Protein 3RZA (pdb70)

Nearest PDB structures (foldseek):
  3rza-assembly1_B  TM=1.002E+00  e=1.852E-77  Staphylococcus aureus subsp. aureus Mu50
  3gb0-assembly1_A-2  TM=9.595E-01  e=4.064E-53  Bacillus cereus ATCC 10987
  6xj5-assembly2_D  TM=7.682E-01  e=1.850E-25  Pseudomonas sp. RS-16
  3isz-assembly1_A  TM=6.343E-01  e=2.233E-22  Haemophilus influenzae Rd KW20
  7m6u-assembly1_C-3  TM=6.964E-01  e=2.863E-19  Pseudomonas sp. RS-16

Secondary structure (DSSP, 8-state):
---HHHHHHHHHHHHTS--BTT-TTTHHHHHHHHHHHTT--EEE-SGGGSTT-SS--EEE---------EEEEE--BPSS-SS---EE-TTS-EE--SSS---HHHHHHHH--HHHHHHHHHT-----EEEEE-S-GGGTSHHHHH--GGG---SEEEEEEESS-TT-EEEEE-B--EEEEEE-B--BTTSGGGSB-HHHHHHHHHH---EEEETTEEEEEEEEEE-S-TTB---EEEEEEEEEESSHHHHHHHHH--HHHHHHHHHTT-EEEEEE------EE--TTSHHHHHHHHHHHHTT----EEE-SS--HHHHHGGGT--EEEEE----STTSTT---HHHHHHHHHHHHHHHHHHHH-/---HHHHHHHHHHHHTS--BTT--TTHHHHHHHHHHHTT--EEE-SGGGSTT-SS--EEE-------PPEEEEE--BPSS-SS---EE-TTS-EE--SSS---HHHHHHHH--HHHHHHHHHT-----EEEEE-S-GGGTSHHHHT--GGG---SEEEEEEESS-TT-EEEEE-B--EEEEEE-B--BTTSGGGSB-HHHHHHHHHH---EEEETTEEEEEEEEEE-S-TTB---EEEEEEEEEESSHHHHHHHHH--HHHHHHHHHTT-EEEEEE--S---EE--TTSHHHHHHHHHHHHTTS---EEE-SS--HHHHHGGGT--EEEEE----STTSTT---HHHHHHHHHHHHHHHHHHHT-

CATH classification: 3.40.630.10 (+1 more: 3.30.70.360)

Structure (mmCIF, N/CA/C/O backbone):
data_3RZA
#
_entry.id   3RZA
#
_cell.length_a   46.996
_cell.length_b   57.805
_cell.length_c   79.857
_cell.angle_alpha   89.670
_cell.angle_beta   73.380
_cell.angle_gamma   72.360
#
_symmetry.space_group_name_H-M   'P 1'
#
loop_
_entity.id
_entity.type
_entity.pdbx_description
1 polymer tripeptidase
2 non-polymer 'ZINC ION'
3 non-polymer 'CALCIUM ION'
4 non-polymer 'CITRIC ACID'
5 non-polymer 'ISOPROPYL ALCOHOL'
6 non-polymer DI(HYDROXYETHYL)ETHER
7 non-polymer 'TETRAETHYLENE GLYCOL'
8 non-polymer 'TRIETHYLENE GLYCOL'
9 water water
#
loop_
_atom_site.group_PDB
_atom_site.id
_atom_site.type_symbol
_atom_site.label_atom_id
_atom_site.label_alt_id
_atom_site.label_comp_id
_atom_site.label_asym_id
_atom_site.label_entity_id
_atom_site.label_seq_id
_atom_site.pdbx_PDB_ins_code
_atom_site.Cartn_x
_atom_site.Cartn_y
_atom_site.Cartn_z
_atom_site.occupancy
_atom_site.B_iso_or_equiv
_atom_site.auth_seq_id
_atom_site.auth_comp_id
_atom_site.auth_asym_id
_atom_site.auth_atom_id
_atom_site.pdbx_PDB_model_num
ATOM 1 N N . GLY A 1 19 ? 88.594 20.847 75.283 1.00 49.53 0 GLY A N 1
ATOM 2 C CA . GLY A 1 19 ? 88.998 20.554 76.687 1.00 49.83 0 GLY A CA 1
ATOM 3 C C . GLY A 1 19 ? 88.214 19.394 77.254 1.00 51.30 0 GLY A C 1
ATOM 4 O O . GLY A 1 19 ? 88.725 18.270 77.288 1.00 52.18 0 GLY A O 1
ATOM 13 N N . ILE A 1 21 ? 83.895 19.297 77.194 1.00 37.15 2 ILE A N 1
ATOM 14 C CA . ILE A 1 21 ? 82.844 19.003 76.170 1.00 32.76 2 ILE A CA 1
ATOM 15 C C . ILE A 1 21 ? 83.496 18.786 74.790 1.00 29.39 2 ILE A C 1
ATOM 16 O O . ILE A 1 21 ? 84.494 19.412 74.449 1.00 29.50 2 ILE A O 1
ATOM 21 N N . ASN A 1 22 ? 82.942 17.857 74.037 1.00 26.68 3 ASN A N 1
ATOM 22 C CA . ASN A 1 22 ? 83.438 17.498 72.724 1.00 25.09 3 ASN A CA 1
ATOM 23 C C . ASN A 1 22 ? 82.656 18.368 71.747 1.00 23.08 3 ASN A C 1
ATOM 24 O O . ASN A 1 22 ? 81.461 18.129 71.496 1.00 22.13 3 ASN A O 1
ATOM 29 N N . GLU A 1 23 ? 83.322 19.389 71.226 1.00 21.78 4 GLU A N 1
ATOM 30 C CA . GLU A 1 23 ? 82.670 20.468 70.456 1.00 23.83 4 GLU A CA 1
ATOM 31 C C . GLU A 1 23 ? 82.110 20.000 69.119 1.00 23.54 4 GLU A C 1
ATOM 32 O O . GLU A 1 23 ? 81.039 20.446 68.699 1.00 24.57 4 GLU A O 1
ATOM 38 N N . GLN A 1 24 ? 82.872 19.161 68.426 1.00 22.55 5 GLN A N 1
ATOM 39 C CA . GLN A 1 24 ? 82.412 18.561 67.184 1.00 25.32 5 GLN A CA 1
ATOM 40 C C . GLN A 1 24 ? 81.233 17.633 67.431 1.00 22.33 5 GLN A C 1
ATOM 41 O O . GLN A 1 24 ? 80.284 17.637 66.659 1.00 18.02 5 GLN A O 1
ATOM 47 N N . ARG A 1 25 ? 81.317 16.803 68.469 1.00 22.04 6 ARG A N 1
ATOM 48 C CA . ARG A 1 25 ? 80.204 15.900 68.789 1.00 22.19 6 ARG A CA 1
ATOM 49 C C . ARG A 1 25 ? 78.921 16.681 69.117 1.00 21.93 6 ARG A C 1
ATOM 50 O O . ARG A 1 25 ? 77.837 16.293 68.664 1.00 24.42 6 ARG A O 1
ATOM 58 N N . LEU A 1 26 ? 79.058 17.763 69.895 1.00 19.72 7 LEU A N 1
ATOM 59 C CA . LEU A 1 26 ? 77.938 18.671 70.228 1.00 17.59 7 LEU A CA 1
ATOM 60 C C . LEU A 1 26 ? 77.296 19.233 68.969 1.00 17.10 7 LEU A C 1
ATOM 61 O O . LEU A 1 26 ? 76.069 19.231 68.847 1.00 14.44 7 LEU A O 1
ATOM 66 N N . LEU A 1 27 ? 78.141 19.747 68.065 1.00 17.11 8 LEU A N 1
ATOM 67 C CA . LEU A 1 27 ? 77.688 20.298 66.778 1.00 18.28 8 LEU A CA 1
ATOM 68 C C . LEU A 1 27 ? 76.945 19.244 65.942 1.00 17.68 8 LEU A C 1
ATOM 69 O O . LEU A 1 27 ? 75.877 19.519 65.437 1.00 20.25 8 LEU A O 1
ATOM 74 N N . ASN A 1 28 ? 77.504 18.045 65.830 1.00 17.87 9 ASN A N 1
ATOM 75 C CA . ASN A 1 28 ? 76.847 16.948 65.103 1.00 19.88 9 ASN A CA 1
ATOM 76 C C . ASN A 1 28 ? 75.496 16.558 65.709 1.00 18.00 9 ASN A C 1
ATOM 77 O O . ASN A 1 28 ? 74.542 16.356 64.971 1.00 18.66 9 ASN A O 1
ATOM 82 N N . THR A 1 29 ? 75.413 16.524 67.042 1.00 18.10 10 THR A N 1
ATOM 83 C CA . THR A 1 29 ? 74.145 16.260 67.751 1.00 17.50 10 THR A CA 1
ATOM 84 C C . THR A 1 29 ? 73.101 17.326 67.474 1.00 16.31 10 THR A C 1
ATOM 85 O O . THR A 1 29 ? 71.954 17.005 67.184 1.00 17.99 10 THR A O 1
ATOM 89 N N . PHE A 1 30 ? 73.519 18.587 67.492 1.00 17.25 11 PHE A N 1
ATOM 90 C CA . PHE A 1 30 ? 72.623 19.699 67.154 1.00 18.12 11 PHE A CA 1
ATOM 91 C C . PHE A 1 30 ? 72.099 19.567 65.722 1.00 17.49 11 PHE A C 1
ATOM 92 O O . PHE A 1 30 ? 70.908 19.721 65.490 1.00 18.65 11 PHE A O 1
ATOM 100 N N . LEU A 1 31 ? 73.007 19.284 64.772 1.00 18.60 12 LEU A N 1
ATOM 101 C CA . LEU A 1 31 ? 72.632 19.163 63.358 1.00 17.47 12 LEU A CA 1
ATOM 102 C C . LEU A 1 31 ? 71.668 17.983 63.137 1.00 18.97 12 LEU A C 1
ATOM 103 O O . LEU A 1 31 ? 70.675 18.113 62.416 1.00 19.12 12 LEU A O 1
ATOM 108 N N . GLU A 1 32 ? 71.923 16.873 63.823 1.00 21.01 13 GLU A N 1
ATOM 109 C CA . GLU A 1 32 ? 71.038 15.711 63.787 1.00 21.00 13 GLU A CA 1
ATOM 110 C C . GLU A 1 32 ? 69.599 16.059 64.210 1.00 20.12 13 GLU A C 1
ATOM 111 O O . GLU A 1 32 ? 68.629 15.698 63.511 1.00 19.03 13 GLU A O 1
ATOM 117 N N . LEU A 1 33 ? 69.474 16.785 65.327 1.00 19.66 14 LEU A N 1
ATOM 118 C CA . LEU A 1 33 ? 68.171 17.099 65.900 1.00 18.60 14 LEU A CA 1
ATOM 119 C C . LEU A 1 33 ? 67.352 18.072 65.062 1.00 19.63 14 LEU A C 1
ATOM 120 O O . LEU A 1 33 ? 66.143 17.860 64.921 1.00 22.28 14 LEU A O 1
ATOM 125 N N . VAL A 1 34 ? 67.986 19.119 64.509 1.00 19.46 15 VAL A N 1
ATOM 126 C CA . VAL A 1 34 ? 67.256 20.120 63.677 1.00 18.52 15 VAL A CA 1
ATOM 127 C C . VAL A 1 34 ? 66.652 19.488 62.397 1.00 19.17 15 VAL A C 1
ATOM 128 O O . VAL A 1 34 ? 65.536 19.830 61.999 1.00 19.26 15 VAL A O 1
ATOM 132 N N . GLN A 1 35 ? 67.332 18.478 61.854 1.00 19.13 16 GLN A N 1
ATOM 133 C CA . GLN A 1 35 ? 66.871 17.756 60.677 1.00 18.33 16 GLN A CA 1
ATOM 134 C C . GLN A 1 35 ? 65.750 16.721 60.923 1.00 18.61 16 GLN A C 1
ATOM 135 O O . GLN A 1 35 ? 65.340 16.054 59.988 1.00 17.30 16 GLN A O 1
ATOM 141 N N . ILE A 1 36 ? 65.289 16.557 62.171 1.00 18.27 17 ILE A N 1
ATOM 142 C CA . ILE A 1 36 ? 64.102 15.753 62.471 1.00 18.44 17 ILE A CA 1
ATOM 143 C C . ILE A 1 36 ? 62.961 16.737 62.686 1.00 18.22 17 ILE A C 1
ATOM 144 O O . ILE A 1 36 ? 62.973 17.476 63.671 1.00 17.66 17 ILE A O 1
ATOM 149 N N . ASP A 1 37 ? 61.987 16.739 61.768 1.00 19.33 18 ASP A N 1
ATOM 150 C CA . ASP A 1 37 ? 60.843 17.646 61.820 1.00 21.38 18 ASP A CA 1
ATOM 151 C C . ASP A 1 37 ? 60.122 17.438 63.156 1.00 21.25 18 ASP A C 1
ATOM 152 O O . ASP A 1 37 ? 59.846 16.295 63.526 1.00 22.07 18 ASP A O 1
ATOM 157 N N . SER A 1 38 ? 59.905 18.524 63.896 1.00 20.07 19 SER A N 1
ATOM 158 C CA . SER A 1 38 ? 59.083 18.505 65.113 1.00 19.46 19 SER A CA 1
ATOM 159 C C . SER A 1 38 ? 58.282 19.810 65.252 1.00 19.64 19 SER A C 1
ATOM 160 O O . SER A 1 38 ? 58.318 20.474 66.300 1.00 19.59 19 SER A O 1
ATOM 163 N N . GLU A 1 39 ? 57.520 20.156 64.210 1.00 16.55 20 GLU A N 1
ATOM 164 C CA . GLU A 1 39 ? 56.629 21.328 64.282 1.00 17.61 20 GLU A CA 1
ATOM 165 C C . GLU A 1 39 ? 55.646 21.078 65.392 1.00 17.26 20 GLU A C 1
ATOM 166 O O . GLU A 1 39 ? 55.235 19.933 65.593 1.00 19.08 20 GLU A O 1
ATOM 172 N N . THR A 1 40 ? 55.298 22.127 66.140 1.00 18.16 21 THR A N 1
ATOM 173 C CA . THR A 1 40 ? 54.474 21.987 67.360 1.00 18.33 21 THR A CA 1
ATOM 174 C C . THR A 1 40 ? 53.160 21.275 67.052 1.00 20.61 21 THR A C 1
ATOM 175 O O . THR A 1 40 ? 52.554 21.496 65.997 1.00 23.77 21 THR A O 1
ATOM 179 N N . GLY A 1 41 ? 52.794 20.343 67.923 1.00 21.08 22 GLY A N 1
ATOM 180 C CA . GLY A 1 41 ? 51.707 19.411 67.672 1.00 20.79 22 GLY A CA 1
ATOM 181 C C . GLY A 1 41 ? 52.025 18.130 66.913 1.00 22.02 22 GLY A C 1
ATOM 182 O O . GLY A 1 41 ? 51.223 17.198 66.963 1.00 24.36 22 GLY A O 1
ATOM 183 N N . ASN A 1 42 ? 53.181 18.068 66.232 1.00 22.47 23 ASN A N 1
ATOM 184 C CA . ASN A 1 42 ? 53.610 16.891 65.461 1.00 22.75 23 ASN A CA 1
ATOM 185 C C . ASN A 1 42 ? 54.949 16.367 65.962 1.00 21.54 23 ASN A C 1
ATOM 186 O O . ASN A 1 42 ? 55.881 16.130 65.178 1.00 24.35 23 ASN A O 1
ATOM 191 N N . GLU A 1 43 ? 55.007 16.140 67.275 1.00 17.80 24 GLU A N 1
ATOM 192 C CA . GLU A 1 43 ? 56.219 15.702 67.975 1.00 17.93 24 GLU A CA 1
ATOM 193 C C . GLU A 1 43 ? 56.418 14.171 67.920 1.00 16.86 24 GLU A C 1
ATOM 194 O O . GLU A 1 43 ? 57.424 13.691 68.412 1.00 18.53 24 GLU A O 1
ATOM 200 N N . SER A 1 44 ? 55.470 13.421 67.331 1.00 18.16 25 SER A N 1
ATOM 201 C CA . SER A 1 44 ? 55.477 11.940 67.360 1.00 20.90 25 SER A CA 1
ATOM 202 C C . SER A 1 44 ? 56.706 11.240 66.753 1.00 21.04 25 SER A C 1
ATOM 203 O O . SER A 1 44 ? 57.002 10.111 67.122 1.00 24.39 25 SER A O 1
ATOM 206 N N . THR A 1 45 ? 57.395 11.887 65.817 1.00 22.21 26 THR A N 1
ATOM 207 C CA . THR A 1 45 ? 58.615 11.319 65.221 1.00 21.90 26 THR A CA 1
ATOM 208 C C . THR A 1 45 ? 59.864 11.579 66.067 1.00 21.07 26 THR A C 1
ATOM 209 O O . THR A 1 45 ? 60.658 10.659 66.303 1.00 22.01 26 THR A O 1
ATOM 213 N N . ILE A 1 46 ? 60.061 12.820 66.495 1.00 20.08 27 ILE A N 1
ATOM 214 C CA . ILE A 1 46 ? 61.263 13.157 67.273 1.00 18.17 27 ILE A CA 1
ATOM 215 C C . ILE A 1 46 ? 61.248 12.537 68.701 1.00 18.70 27 ILE A C 1
ATOM 216 O O . ILE A 1 46 ? 62.315 12.168 69.233 1.00 17.98 27 ILE A O 1
ATOM 221 N N . GLN A 1 47 ? 60.053 12.355 69.273 1.00 17.79 28 GLN A N 1
ATOM 222 C CA . GLN A 1 47 ? 59.943 11.944 70.668 1.00 17.98 28 GLN A CA 1
ATOM 223 C C . GLN A 1 47 ? 60.571 10.595 70.991 1.00 18.45 28 GLN A C 1
ATOM 224 O O . GLN A 1 47 ? 61.402 10.553 71.898 1.00 15.73 28 GLN A O 1
ATOM 230 N N . PRO A 1 48 ? 60.195 9.498 70.262 1.00 20.73 29 PRO A N 1
ATOM 231 C CA . PRO A 1 48 ? 60.901 8.210 70.483 1.00 22.04 29 PRO A CA 1
ATOM 232 C C . PRO A 1 48 ? 62.400 8.200 70.118 1.00 21.28 29 PRO A C 1
ATOM 233 O O . PRO A 1 48 ? 63.144 7.405 70.684 1.00 23.61 29 PRO A O 1
ATOM 237 N N . ILE A 1 49 ? 62.830 9.043 69.176 1.00 21.20 30 ILE A N 1
ATOM 238 C CA . ILE A 1 49 ? 64.276 9.197 68.866 1.00 18.81 30 ILE A CA 1
ATOM 239 C C . ILE A 1 49 ? 65.046 9.803 70.058 1.00 18.58 30 ILE A C 1
ATOM 240 O O . ILE A 1 49 ? 66.091 9.284 70.451 1.00 18.87 30 ILE A O 1
ATOM 245 N N . LEU A 1 50 ? 64.491 10.850 70.663 1.00 18.56 31 LEU A N 1
ATOM 246 C CA . LEU A 1 50 ? 65.062 11.434 71.870 1.00 18.58 31 LEU A CA 1
ATOM 247 C C . LEU A 1 50 ? 65.060 10.481 73.058 1.00 18.04 31 LEU A C 1
ATOM 248 O O . LEU A 1 50 ? 66.058 10.395 73.764 1.00 17.39 31 LEU A O 1
ATOM 253 N N . LYS A 1 51 ? 63.943 9.794 73.280 1.00 18.89 32 LYS A N 1
ATOM 254 C CA . LYS A 1 51 ? 63.834 8.790 74.346 1.00 20.36 32 LYS A CA 1
ATOM 255 C C . LYS A 1 51 ? 64.991 7.798 74.311 1.00 21.25 32 LYS A C 1
ATOM 256 O O . LYS A 1 51 ? 65.649 7.600 75.336 1.00 18.76 32 LYS A O 1
ATOM 262 N N . GLU A 1 52 ? 65.258 7.217 73.138 1.00 19.90 33 GLU A N 1
ATOM 263 C CA . GLU A 1 52 ? 66.378 6.254 72.992 1.00 22.13 33 GLU A CA 1
ATOM 264 C C . GLU A 1 52 ? 67.760 6.851 73.280 1.00 20.77 33 GLU A C 1
ATOM 265 O O . GLU A 1 52 ? 68.625 6.155 73.809 1.00 19.80 33 GLU A O 1
ATOM 271 N N . LYS A 1 53 ? 67.970 8.112 72.896 1.00 20.24 34 LYS A N 1
ATOM 272 C CA . LYS A 1 53 ? 69.213 8.809 73.217 1.00 21.27 34 LYS A CA 1
ATOM 273 C C . LYS A 1 53 ? 69.419 8.937 74.731 1.00 18.82 34 LYS A C 1
ATOM 274 O O . LYS A 1 53 ? 70.511 8.678 75.212 1.00 19.08 34 LYS A O 1
ATOM 280 N N . PHE A 1 54 ? 68.360 9.287 75.465 1.00 17.70 35 PHE A N 1
ATOM 281 C CA . PHE A 1 54 ? 68.462 9.452 76.933 1.00 18.68 35 PHE A CA 1
ATOM 282 C C . PHE A 1 54 ? 68.658 8.125 77.662 1.00 19.28 35 PHE A C 1
ATOM 283 O O . PHE A 1 54 ? 69.514 8.043 78.547 1.00 19.98 35 PHE A O 1
ATOM 291 N N . ILE A 1 55 ? 67.914 7.094 77.255 1.00 19.70 36 ILE A N 1
ATOM 292 C CA . ILE A 1 55 ? 68.073 5.734 77.800 1.00 20.53 36 ILE A CA 1
ATOM 293 C C . ILE A 1 55 ? 69.474 5.180 77.528 1.00 21.71 36 ILE A C 1
ATOM 294 O O . ILE A 1 55 ? 70.127 4.697 78.446 1.00 21.96 36 ILE A O 1
ATOM 299 N N . ALA A 1 56 ? 69.938 5.286 76.279 1.00 22.88 37 ALA A N 1
ATOM 300 C CA . ALA A 1 56 ? 71.305 4.857 75.900 1.00 23.10 37 ALA A CA 1
ATOM 301 C C . ALA A 1 56 ? 72.434 5.540 76.719 1.00 24.80 37 ALA A C 1
ATOM 302 O O . ALA A 1 56 ? 73.493 4.945 76.922 1.00 27.15 37 ALA A O 1
ATOM 304 N N . LEU A 1 57 ? 72.190 6.772 77.187 1.00 22.89 38 LEU A N 1
ATOM 305 C CA . LEU A 1 57 ? 73.119 7.498 78.092 1.00 23.30 38 LEU A CA 1
ATOM 306 C C . LEU A 1 57 ? 72.996 7.102 79.597 1.00 25.42 38 LEU A C 1
ATOM 307 O O . LEU A 1 57 ? 73.697 7.678 80.425 1.00 25.76 38 LEU A O 1
ATOM 312 N N . GLY A 1 58 ? 72.105 6.146 79.928 1.00 25.73 39 GLY A N 1
ATOM 313 C CA . GLY A 1 58 ? 72.019 5.502 81.259 1.00 26.63 39 GLY A CA 1
ATOM 314 C C . GLY A 1 58 ? 70.896 6.021 82.169 1.00 28.80 39 GLY A C 1
ATOM 315 O O . GLY A 1 58 ? 70.938 5.804 83.392 1.00 29.09 39 GLY A O 1
ATOM 316 N N . LEU A 1 59 ? 69.882 6.676 81.589 1.00 27.95 40 LEU A N 1
ATOM 317 C CA . LEU A 1 59 ? 68.809 7.326 82.366 1.00 27.13 40 LEU A CA 1
ATOM 318 C C . LEU A 1 59 ? 67.574 6.434 82.383 1.00 27.03 40 LEU A C 1
ATOM 319 O O . LEU A 1 59 ? 67.340 5.703 81.420 1.00 27.99 40 LEU A O 1
ATOM 324 N N . ASP A 1 60 ? 66.820 6.483 83.488 1.00 27.19 41 ASP A N 1
ATOM 325 C CA A ASP A 1 60 ? 65.479 5.856 83.545 0.60 28.06 41 ASP A CA 1
ATOM 326 C CA B ASP A 1 60 ? 65.493 5.870 83.594 0.40 27.31 41 ASP A CA 1
ATOM 327 C C . ASP A 1 60 ? 64.479 6.868 82.992 1.00 26.08 41 ASP A C 1
ATOM 328 O O . ASP A 1 60 ? 64.264 7.944 83.578 1.00 26.93 41 ASP A O 1
ATOM 337 N N . VAL A 1 61 ? 63.862 6.530 81.857 1.00 23.16 42 VAL A N 1
ATOM 338 C CA . VAL A 1 61 ? 62.953 7.455 81.164 1.00 23.53 42 VAL A CA 1
ATOM 339 C C . VAL A 1 61 ? 61.506 7.050 81.394 1.00 24.10 42 VAL A C 1
ATOM 340 O O . VAL A 1 61 ? 61.152 5.918 81.143 1.00 25.10 42 VAL A O 1
ATOM 344 N N . LYS A 1 62 ? 60.698 7.985 81.905 1.00 25.14 43 LYS A N 1
ATOM 345 C CA . LYS A 1 62 ? 59.257 7.805 82.047 1.00 26.61 43 LYS A CA 1
ATOM 346 C C . LYS A 1 62 ? 58.547 8.819 81.172 1.00 24.76 43 LYS A C 1
ATOM 347 O O . LYS A 1 62 ? 59.076 9.916 80.926 1.00 24.56 43 LYS A O 1
ATOM 353 N N . GLU A 1 63 ? 57.355 8.422 80.700 1.00 25.59 44 GLU A N 1
ATOM 354 C CA . GLU A 1 63 ? 56.481 9.236 79.861 1.00 26.81 44 GLU A CA 1
ATOM 355 C C . GLU A 1 63 ? 55.213 9.502 80.648 1.00 25.99 44 GLU A C 1
ATOM 356 O O . GLU A 1 63 ? 54.742 8.626 81.347 1.00 25.95 44 GLU A O 1
ATOM 362 N N . ASP A 1 64 ? 54.637 10.685 80.476 1.00 24.82 45 ASP A N 1
ATOM 363 C CA . ASP A 1 64 ? 53.299 10.987 81.020 1.00 26.76 45 ASP A CA 1
ATOM 364 C C . ASP A 1 64 ? 52.234 10.651 79.936 1.00 25.53 45 ASP A C 1
ATOM 365 O O . ASP A 1 64 ? 52.496 9.802 79.067 1.00 24.71 45 ASP A O 1
ATOM 370 N N . GLU A 1 65 ? 51.074 11.309 79.971 1.00 25.64 46 GLU A N 1
ATOM 371 C CA . GLU A 1 65 ? 50.000 11.072 79.000 1.00 27.87 46 GLU A CA 1
ATOM 372 C C . GLU A 1 65 ? 49.565 12.359 78.281 1.00 26.89 46 GLU A C 1
ATOM 373 O O . GLU A 1 65 ? 48.380 12.533 77.952 1.00 27.00 46 GLU A O 1
ATOM 379 N N . ALA A 1 66 ? 50.538 13.224 77.986 1.00 25.73 47 ALA A N 1
ATOM 380 C CA . ALA A 1 66 ? 50.293 14.476 77.249 1.00 23.78 47 ALA A CA 1
ATOM 381 C C . ALA A 1 66 ? 49.763 14.251 75.824 1.00 22.89 47 ALA A C 1
ATOM 382 O O . ALA A 1 66 ? 48.992 15.053 75.342 1.00 24.68 47 ALA A O 1
ATOM 384 N N . ALA A 1 67 ? 50.162 13.150 75.175 1.00 23.46 48 ALA A N 1
ATOM 385 C CA . ALA A 1 67 ? 49.694 12.818 73.808 1.00 24.06 48 ALA A CA 1
ATOM 386 C C . ALA A 1 67 ? 48.162 12.754 73.643 1.00 26.41 48 ALA A C 1
ATOM 387 O O . ALA A 1 67 ? 47.662 12.988 72.543 1.00 27.90 48 ALA A O 1
ATOM 389 N N . LYS A 1 68 ? 47.433 12.448 74.723 1.00 26.43 49 LYS A N 1
ATOM 390 C CA . LYS A 1 68 ? 45.949 12.497 74.733 1.00 29.59 49 LYS A CA 1
ATOM 391 C C . LYS A 1 68 ? 45.338 13.875 74.423 1.00 29.36 49 LYS A C 1
ATOM 392 O O . LYS A 1 68 ? 44.204 13.947 73.961 1.00 31.26 49 LYS A O 1
ATOM 398 N N . HIS A 1 69 ? 46.070 14.945 74.730 1.00 26.42 50 HIS A N 1
ATOM 399 C CA . HIS A 1 69 ? 45.654 16.286 74.401 1.00 26.00 50 HIS A CA 1
ATOM 400 C C . HIS A 1 69 ? 45.638 16.428 72.871 1.00 26.72 50 HIS A C 1
ATOM 401 O O . HIS A 1 69 ? 46.613 16.071 72.226 1.00 26.44 50 HIS A O 1
ATOM 408 N N . PRO A 1 70 ? 44.521 16.926 72.288 1.00 28.82 51 PRO A N 1
ATOM 409 C CA . PRO A 1 70 ? 44.395 16.891 70.832 1.00 28.04 51 PRO A CA 1
ATOM 410 C C . PRO A 1 70 ? 45.305 17.857 70.056 1.00 27.40 51 PRO A C 1
ATOM 411 O O . PRO A 1 70 ? 45.430 17.708 68.853 1.00 26.52 51 PRO A O 1
ATOM 415 N N . LYS A 1 71 ? 45.877 18.860 70.724 1.00 28.03 52 LYS A N 1
ATOM 416 C CA . LYS A 1 71 ? 46.954 19.721 70.150 1.00 27.72 52 LYS A CA 1
ATOM 417 C C . LYS A 1 71 ? 48.418 19.220 70.372 1.00 26.87 52 LYS A C 1
ATOM 418 O O . LYS A 1 71 ? 49.356 19.939 70.014 1.00 27.35 52 LYS A O 1
ATOM 421 N N . LEU A 1 72 ? 48.610 18.008 70.929 1.00 24.05 53 LEU A N 1
ATOM 422 C CA . LEU A 1 72 ? 49.956 17.457 71.227 1.00 21.90 53 LEU A CA 1
ATOM 423 C C . LEU A 1 72 ? 50.120 16.073 70.576 1.00 22.60 53 LEU A C 1
ATOM 424 O O . LEU A 1 72 ? 49.250 15.216 70.710 1.00 21.13 53 LEU A O 1
ATOM 429 N N . GLY A 1 73 ? 51.236 15.873 69.878 1.00 20.78 54 GLY A N 1
ATOM 430 C CA . GLY A 1 73 ? 51.490 14.640 69.115 1.00 22.59 54 GLY A CA 1
ATOM 431 C C . GLY A 1 73 ? 52.322 13.590 69.840 1.00 21.53 54 GLY A C 1
ATOM 432 O O . GLY A 1 73 ? 52.607 12.557 69.256 1.00 22.56 54 GLY A O 1
ATOM 433 N N . ALA A 1 74 ? 52.734 13.865 71.089 1.00 18.10 55 ALA A N 1
ATOM 434 C CA . ALA A 1 74 ? 53.515 12.913 71.874 1.00 19.36 55 ALA A CA 1
ATOM 435 C C . ALA A 1 74 ? 53.487 13.271 73.353 1.00 20.11 55 ALA A C 1
ATOM 436 O O . ALA A 1 74 ? 53.100 14.383 73.737 1.00 19.52 55 ALA A O 1
ATOM 438 N N . ASN A 1 75 ? 53.883 12.302 74.174 1.00 20.10 56 ASN A N 1
ATOM 439 C CA . ASN A 1 75 ? 54.010 12.495 75.620 1.00 21.37 56 ASN A CA 1
ATOM 440 C C . ASN A 1 75 ? 55.266 13.272 75.931 1.00 19.42 56 ASN A C 1
ATOM 441 O O . ASN A 1 75 ? 56.256 13.182 75.196 1.00 18.83 56 ASN A O 1
ATOM 446 N N . ASN A 1 76 ? 55.257 13.975 77.062 1.00 21.27 57 ASN A N 1
ATOM 447 C CA . ASN A 1 76 ? 56.493 14.537 77.626 1.00 18.83 57 ASN A CA 1
ATOM 448 C C . ASN A 1 76 ? 57.366 13.387 78.125 1.00 18.28 57 ASN A C 1
ATOM 449 O O . ASN A 1 76 ? 56.846 12.329 78.442 1.00 21.13 57 ASN A O 1
ATOM 454 N N . LEU A 1 77 ? 58.682 13.605 78.171 1.00 15.50 58 LEU A N 1
ATOM 455 C CA . LEU A 1 77 ? 59.651 12.629 78.713 1.00 16.39 58 LEU A CA 1
ATOM 456 C C . LEU A 1 77 ? 60.251 13.215 79.987 1.00 17.13 58 LEU A C 1
ATOM 457 O O . LEU A 1 77 ? 60.638 14.379 79.988 1.00 20.83 58 LEU A O 1
ATOM 462 N N . VAL A 1 78 ? 60.263 12.438 81.069 1.00 17.22 59 VAL A N 1
ATOM 463 C CA . VAL A 1 78 ? 60.981 12.772 82.300 1.00 18.50 59 VAL A CA 1
ATOM 464 C C . VAL A 1 78 ? 62.070 11.693 82.493 1.00 19.34 59 VAL A C 1
ATOM 465 O O . VAL A 1 78 ? 61.748 10.536 82.734 1.00 19.48 59 VAL A O 1
ATOM 469 N N . CYS A 1 79 ? 63.335 12.093 82.341 1.00 20.20 60 CYS A N 1
ATOM 470 C CA . CYS A 1 79 ? 64.485 11.168 82.315 1.00 23.44 60 CYS A CA 1
ATOM 471 C C . CYS A 1 79 ? 65.342 11.433 83.529 1.00 23.83 60 CYS A C 1
ATOM 472 O O . CYS A 1 79 ? 65.829 12.542 83.693 1.00 25.57 60 CYS A O 1
ATOM 475 N N . THR A 1 80 ? 65.519 10.419 84.372 1.00 21.80 61 THR A N 1
ATOM 476 C CA . THR A 1 80 ? 66.140 10.587 85.678 1.00 23.06 61 THR A CA 1
ATOM 477 C C . THR A 1 80 ? 67.479 9.860 85.717 1.00 25.33 61 THR A C 1
ATOM 478 O O . THR A 1 80 ? 67.598 8.700 85.266 1.00 22.74 61 THR A O 1
ATOM 490 N N . ASN A 1 82 ? 70.261 8.845 88.508 1.00 29.45 63 ASN A N 1
ATOM 491 C CA . ASN A 1 82 ? 70.463 8.721 89.969 1.00 32.39 63 ASN A CA 1
ATOM 492 C C . ASN A 1 82 ? 71.746 9.386 90.452 1.00 31.40 63 ASN A C 1
ATOM 493 O O . ASN A 1 82 ? 72.703 9.489 89.707 1.00 29.78 63 ASN A O 1
ATOM 498 N N . SER A 1 83 ? 71.735 9.836 91.706 1.00 31.81 64 SER A N 1
ATOM 499 C CA . SER A 1 83 ? 72.938 10.341 92.380 1.00 32.57 64 SER A CA 1
ATOM 500 C C . SER A 1 83 ? 74.046 9.290 92.414 1.00 33.41 64 SER A C 1
ATOM 501 O O . SER A 1 83 ? 73.782 8.132 92.728 1.00 31.82 64 SER A O 1
ATOM 504 N N . THR A 1 84 ? 75.256 9.695 92.013 1.00 34.46 65 THR A N 1
ATOM 505 C CA . THR A 1 84 ? 76.484 8.949 92.312 1.00 36.54 65 THR A CA 1
ATOM 506 C C . THR A 1 84 ? 77.288 9.552 93.503 1.00 39.33 65 THR A C 1
ATOM 507 O O . THR A 1 84 ? 78.431 9.156 93.727 1.00 43.09 65 THR A O 1
ATOM 511 N N . ILE A 1 85 ? 76.678 10.479 94.261 1.00 39.77 66 ILE A N 1
ATOM 512 C CA . ILE A 1 85 ? 77.153 10.873 95.597 1.00 42.38 66 ILE A CA 1
ATOM 513 C C . ILE A 1 85 ? 76.324 10.098 96.612 1.00 44.47 66 ILE A C 1
ATOM 514 O O . ILE A 1 85 ? 76.861 9.515 97.535 1.00 48.19 66 ILE A O 1
ATOM 519 N N . GLU A 1 89 ? 74.773 13.811 100.833 1.00 40.89 70 GLU A N 1
ATOM 520 C CA . GLU A 1 89 ? 73.647 14.147 99.959 1.00 40.29 70 GLU A CA 1
ATOM 521 C C . GLU A 1 89 ? 73.746 15.591 99.447 1.00 39.45 70 GLU A C 1
ATOM 522 O O . GLU A 1 89 ? 74.156 16.492 100.193 1.00 38.51 70 GLU A O 1
ATOM 524 N N . VAL A 1 90 ? 73.346 15.799 98.185 1.00 35.47 71 VAL A N 1
ATOM 525 C CA . VAL A 1 90 ? 73.381 17.117 97.531 1.00 32.64 71 VAL A CA 1
ATOM 526 C C . VAL A 1 90 ? 72.007 17.421 96.895 1.00 31.26 71 VAL A C 1
ATOM 527 O O . VAL A 1 90 ? 71.197 16.498 96.727 1.00 30.42 71 VAL A O 1
ATOM 531 N N . PRO A 1 91 ? 71.744 18.706 96.536 1.00 28.74 72 PRO A N 1
ATOM 532 C CA . PRO A 1 91 ? 70.459 19.053 95.971 1.00 28.73 72 PRO A CA 1
ATOM 533 C C . PRO A 1 91 ? 70.094 18.298 94.685 1.00 27.69 72 PRO A C 1
ATOM 534 O O . PRO A 1 91 ? 70.987 17.879 93.915 1.00 25.58 72 PRO A O 1
ATOM 538 N N . LYS A 1 92 ? 68.790 18.115 94.493 1.00 24.51 73 LYS A N 1
ATOM 539 C CA . LYS A 1 92 ? 68.257 17.400 93.344 1.00 24.18 73 LYS A CA 1
ATOM 540 C C . LYS A 1 92 ? 67.887 18.446 92.319 1.00 22.62 73 LYS A C 1
ATOM 541 O O . LYS A 1 92 ? 67.137 19.378 92.631 1.00 22.66 73 LYS A O 1
ATOM 547 N N . LEU A 1 93 ? 68.415 18.280 91.107 1.00 20.64 74 LEU A N 1
ATOM 548 C CA . LEU A 1 93 ? 68.325 19.253 90.024 1.00 20.60 74 LEU A CA 1
ATOM 549 C C . LEU A 1 93 ? 67.395 18.742 88.969 1.00 19.71 74 LEU A C 1
ATOM 550 O O . LEU A 1 93 ? 67.290 17.520 88.773 1.00 21.23 74 LEU A O 1
ATOM 555 N N . TYR A 1 94 ? 66.727 19.655 88.263 1.00 18.36 75 TYR A N 1
ATOM 556 C CA . TYR A 1 94 ? 66.122 19.326 86.980 1.00 17.00 75 TYR A CA 1
ATOM 557 C C . TYR A 1 94 ? 66.549 20.318 85.918 1.00 17.43 75 TYR A C 1
ATOM 558 O O . TYR A 1 94 ? 66.901 21.443 86.222 1.00 17.02 75 TYR A O 1
ATOM 567 N N . LEU A 1 95 ? 66.526 19.859 84.668 1.00 18.21 76 LEU A N 1
ATOM 568 C CA . LEU A 1 95 ? 66.791 20.686 83.499 1.00 17.99 76 LEU A CA 1
ATOM 569 C C . LEU A 1 95 ? 65.675 20.403 82.518 1.00 16.92 76 LEU A C 1
ATOM 570 O O . LEU A 1 95 ? 65.266 19.251 82.404 1.00 20.33 76 LEU A O 1
ATOM 575 N N . THR A 1 96 ? 65.193 21.428 81.813 1.00 15.24 77 THR A N 1
ATOM 576 C CA . THR A 1 96 ? 64.124 21.267 80.818 1.00 17.89 77 THR A CA 1
ATOM 577 C C . THR A 1 96 ? 64.388 22.012 79.510 1.00 18.70 77 THR A C 1
ATOM 578 O O . THR A 1 96 ? 64.925 23.116 79.515 1.00 21.66 77 THR A O 1
ATOM 582 N N . SER A 1 97 ? 64.118 21.318 78.400 1.00 17.69 78 SER A N 1
ATOM 583 C CA . SER A 1 97 ? 64.014 21.909 77.087 1.00 19.68 78 SER A CA 1
ATOM 584 C C . SER A 1 97 ? 62.783 21.348 76.422 1.00 17.18 78 SER A C 1
ATOM 585 O O . SER A 1 97 ? 62.201 20.410 76.924 1.00 20.54 78 SER A O 1
ATOM 588 N N . HIS A 1 98 ? 62.350 21.978 75.342 1.00 16.21 79 HIS A N 1
ATOM 589 C CA . HIS A 1 98 ? 61.176 21.513 74.587 1.00 15.83 79 HIS A CA 1
ATOM 590 C C . HIS A 1 98 ? 61.592 20.971 73.210 1.00 16.04 79 HIS A C 1
ATOM 591 O O . HIS A 1 98 ? 62.486 21.525 72.562 1.00 17.17 79 HIS A O 1
ATOM 606 N N . ASP A 1 100 ? 59.588 20.533 70.482 1.00 17.34 81 ASP A N 1
ATOM 607 C CA . ASP A 1 100 ? 58.870 21.139 69.349 1.00 18.12 81 ASP A CA 1
ATOM 608 C C . ASP A 1 100 ? 59.484 22.481 68.885 1.00 20.64 81 ASP A C 1
ATOM 609 O O . ASP A 1 100 ? 60.164 23.164 69.643 1.00 17.09 81 ASP A O 1
ATOM 614 N N . THR A 1 101 ? 59.224 22.819 67.619 1.00 20.82 82 THR A N 1
ATOM 615 C CA . THR A 1 101 ? 59.593 24.103 67.029 1.00 20.88 82 THR A CA 1
ATOM 616 C C . THR A 1 101 ? 58.340 24.781 66.466 1.00 20.89 82 THR A C 1
ATOM 617 O O . THR A 1 101 ? 57.311 24.133 66.264 1.00 20.68 82 THR A O 1
ATOM 621 N N . VAL A 1 102 ? 58.450 26.077 66.156 1.00 21.42 83 VAL A N 1
ATOM 622 C CA . VAL A 1 102 ? 57.387 26.772 65.393 1.00 22.06 83 VAL A CA 1
ATOM 623 C C . VAL A 1 102 ? 57.393 26.308 63.932 1.00 23.39 83 VAL A C 1
ATOM 624 O O . VAL A 1 102 ? 58.259 25.505 63.517 1.00 23.81 83 VAL A O 1
ATOM 628 N N . VAL A 1 103 ? 56.373 26.755 63.194 1.00 23.34 84 VAL A N 1
ATOM 629 C CA . VAL A 1 103 ? 56.273 26.614 61.735 1.00 23.24 84 VAL A CA 1
ATOM 630 C C . VAL A 1 103 ? 57.014 27.811 61.078 1.00 24.41 84 VAL A C 1
ATOM 631 O O . VAL A 1 103 ? 57.055 28.877 61.666 1.00 22.87 84 VAL A O 1
ATOM 635 N N . PRO A 1 104 ? 57.615 27.642 59.856 1.00 25.75 85 PRO A N 1
ATOM 636 C CA . PRO A 1 104 ? 57.820 26.435 59.044 1.00 25.67 85 PRO A CA 1
ATOM 637 C C . PRO A 1 104 ? 59.112 25.756 59.408 1.00 24.07 85 PRO A C 1
ATOM 638 O O . PRO A 1 104 ? 60.153 26.403 59.388 1.00 22.54 85 PRO A O 1
ATOM 642 N N . ALA A 1 105 ? 59.039 24.465 59.738 1.00 24.19 86 ALA A N 1
ATOM 643 C CA . ALA A 1 105 ? 60.225 23.668 60.092 1.00 24.32 86 ALA A CA 1
ATOM 644 C C . ALA A 1 105 ? 60.094 22.217 59.618 1.00 25.49 86 ALA A C 1
ATOM 645 O O . ALA A 1 105 ? 60.383 21.269 60.379 1.00 25.70 86 ALA A O 1
ATOM 647 N N . ILE A 1 106 ? 59.647 22.062 58.364 1.00 24.08 87 ILE A N 1
ATOM 648 C CA . ILE A 1 106 ? 59.667 20.798 57.660 1.00 25.01 87 ILE A CA 1
ATOM 649 C C . ILE A 1 106 ? 60.861 20.844 56.723 1.00 27.02 87 ILE A C 1
ATOM 650 O O . ILE A 1 106 ? 61.027 21.824 55.971 1.00 24.04 87 ILE A O 1
ATOM 655 N N . ASN A 1 107 ? 61.719 19.814 56.810 1.00 27.76 88 ASN A N 1
ATOM 656 C CA . ASN A 1 107 ? 62.849 19.634 55.903 1.00 29.66 88 ASN A CA 1
ATOM 657 C C . ASN A 1 107 ? 63.903 20.745 56.107 1.00 26.42 88 ASN A C 1
ATOM 658 O O . ASN A 1 107 ? 64.316 21.420 55.158 1.00 24.91 88 ASN A O 1
ATOM 663 N N . VAL A 1 108 ? 64.291 20.946 57.375 1.00 23.67 89 VAL A N 1
ATOM 664 C CA . VAL A 1 108 ? 65.304 21.938 57.725 1.00 21.40 89 VAL A CA 1
ATOM 665 C C . VAL A 1 108 ? 66.654 21.462 57.167 1.00 22.50 89 VAL A C 1
ATOM 666 O O . VAL A 1 108 ? 67.036 20.301 57.361 1.00 19.89 89 VAL A O 1
ATOM 670 N N . LYS A 1 109 ? 67.356 22.363 56.481 1.00 23.20 90 LYS A N 1
ATOM 671 C CA . LYS A 1 109 ? 68.636 22.073 55.846 1.00 25.03 90 LYS A CA 1
ATOM 672 C C . LYS A 1 109 ? 69.694 23.012 56.435 1.00 25.63 90 LYS A C 1
ATOM 673 O O . LYS A 1 109 ? 69.949 24.074 55.869 1.00 26.06 90 LYS A O 1
ATOM 679 N N . PRO A 1 110 ? 70.289 22.643 57.603 1.00 24.05 91 PRO A N 1
ATOM 680 C CA . PRO A 1 110 ? 71.197 23.578 58.277 1.00 23.51 91 PRO A CA 1
ATOM 681 C C . PRO A 1 110 ? 72.538 23.746 57.542 1.00 23.42 91 PRO A C 1
ATOM 682 O O . PRO A 1 110 ? 73.018 22.798 56.935 1.00 22.79 91 PRO A O 1
ATOM 686 N N . ILE A 1 111 ? 73.103 24.948 57.601 1.00 24.76 92 ILE A N 1
ATOM 687 C CA . ILE A 1 111 ? 74.401 25.271 56.982 1.00 25.66 92 ILE A CA 1
ATOM 688 C C . ILE A 1 111 ? 75.335 25.849 58.045 1.00 24.43 92 ILE A C 1
ATOM 689 O O . ILE A 1 111 ? 74.965 26.793 58.741 1.00 25.31 92 ILE A O 1
ATOM 694 N N . VAL A 1 112 ? 76.528 25.267 58.166 1.00 24.82 93 VAL A N 1
ATOM 695 C CA . VAL A 1 112 ? 77.583 25.757 59.041 1.00 26.02 93 VAL A CA 1
ATOM 696 C C . VAL A 1 112 ? 78.544 26.647 58.213 1.00 28.39 93 VAL A C 1
ATOM 697 O O . VAL A 1 112 ? 79.238 26.154 57.310 1.00 25.33 93 VAL A O 1
ATOM 701 N N . LYS A 1 113 ? 78.555 27.952 58.529 1.00 28.56 94 LYS A N 1
ATOM 702 C CA . LYS A 1 113 ? 79.263 28.968 57.753 1.00 30.66 94 LYS A CA 1
ATOM 703 C C . LYS A 1 113 ? 80.557 29.392 58.459 1.00 31.69 94 LYS A C 1
ATOM 704 O O . LYS A 1 113 ? 80.680 29.256 59.677 1.00 31.77 94 LYS A O 1
ATOM 710 N N . ASP A 1 114 ? 81.497 29.935 57.681 1.00 35.83 95 ASP A N 1
ATOM 711 C CA . ASP A 1 114 ? 82.842 30.347 58.170 1.00 36.82 95 ASP A CA 1
ATOM 712 C C . ASP A 1 114 ? 82.834 31.510 59.147 1.00 34.14 95 ASP A C 1
ATOM 713 O O . ASP A 1 114 ? 83.830 31.728 59.861 1.00 34.41 95 ASP A O 1
ATOM 718 N N . ASP A 1 115 ? 81.733 32.269 59.161 1.00 30.92 96 ASP A N 1
ATOM 719 C CA . ASP A 1 115 ? 81.501 33.333 60.167 1.00 30.18 96 ASP A CA 1
ATOM 720 C C . ASP A 1 115 ? 81.174 32.870 61.613 1.00 27.82 96 ASP A C 1
ATOM 721 O O . ASP A 1 115 ? 80.895 33.714 62.467 1.00 27.32 96 ASP A O 1
ATOM 726 N N . GLY A 1 116 ? 81.122 31.554 61.853 1.00 26.35 97 GLY A N 1
ATOM 727 C CA . GLY A 1 116 ? 80.891 30.992 63.206 1.00 25.61 97 GLY A CA 1
ATOM 728 C C . GLY A 1 116 ? 79.417 30.875 63.603 1.00 24.17 97 GLY A C 1
ATOM 729 O O . GLY A 1 116 ? 79.109 30.781 64.792 1.00 21.71 97 GLY A O 1
ATOM 730 N N . TYR A 1 117 ? 78.515 30.870 62.605 1.00 24.66 98 TYR A N 1
ATOM 731 C CA . TYR A 1 117 ? 77.074 30.710 62.810 1.00 23.11 98 TYR A CA 1
ATOM 732 C C . TYR A 1 117 ? 76.536 29.495 62.020 1.00 22.31 98 TYR A C 1
ATOM 733 O O . TYR A 1 117 ? 77.037 29.192 60.927 1.00 21.92 98 TYR A O 1
ATOM 742 N N . ILE A 1 118 ? 75.528 28.820 62.598 1.00 20.93 99 ILE A N 1
ATOM 743 C CA . ILE A 1 118 ? 74.718 27.815 61.918 1.00 19.83 99 ILE A CA 1
ATOM 744 C C . ILE A 1 118 ? 73.433 28.508 61.475 1.00 20.03 99 ILE A C 1
ATOM 745 O O . ILE A 1 118 ? 72.792 29.175 62.279 1.00 21.44 99 ILE A O 1
ATOM 750 N N . TYR A 1 119 ? 73.097 28.388 60.191 1.00 20.42 100 TYR A N 1
ATOM 751 C CA . TYR A 1 119 ? 71.861 28.934 59.616 1.00 21.07 100 TYR A CA 1
ATOM 752 C C . TYR A 1 119 ? 71.008 27.807 59.064 1.00 22.57 100 TYR A C 1
ATOM 753 O O . TYR A 1 119 ? 71.497 26.702 58.820 1.00 21.84 100 TYR A O 1
ATOM 762 N N . SER A 1 120 ? 69.745 28.128 58.779 1.00 25.56 101 SER A N 1
ATOM 763 C CA . SER A 1 120 ? 68.918 27.339 57.842 1.00 25.30 101 SER A CA 1
ATOM 764 C C . SER A 1 120 ? 69.323 27.674 56.398 1.00 27.02 101 SER A C 1
ATOM 765 O O . SER A 1 120 ? 70.199 28.512 56.167 1.00 28.26 101 SER A O 1
ATOM 768 N N . ASP A 1 121 ? 68.663 27.058 55.423 1.00 28.37 102 ASP A N 1
ATOM 769 C CA . ASP A 1 121 ? 68.809 27.515 54.021 1.00 30.40 102 ASP A CA 1
ATOM 770 C C . ASP A 1 121 ? 67.913 28.739 53.676 1.00 30.55 102 ASP A C 1
ATOM 771 O O . ASP A 1 121 ? 67.861 29.123 52.534 1.00 33.58 102 ASP A O 1
ATOM 776 N N . GLY A 1 122 ? 67.191 29.310 54.655 1.00 30.16 103 GLY A N 1
ATOM 777 C CA . GLY A 1 122 ? 66.309 30.443 54.408 1.00 31.79 103 GLY A CA 1
ATOM 778 C C . GLY A 1 122 ? 64.863 30.127 54.041 1.00 32.19 103 GLY A C 1
ATOM 779 O O . GLY A 1 122 ? 64.058 31.043 53.986 1.00 33.99 103 GLY A O 1
ATOM 780 N N . THR A 1 123 ? 64.534 28.849 53.798 1.00 32.39 104 THR A N 1
ATOM 781 C CA . THR A 1 123 ? 63.147 28.397 53.522 1.00 32.41 104 THR A CA 1
ATOM 782 C C . THR A 1 123 ? 62.392 27.929 54.790 1.00 30.36 104 THR A C 1
ATOM 783 O O . THR A 1 123 ? 61.165 27.840 54.783 1.00 29.96 104 THR A O 1
ATOM 787 N N . THR A 1 124 ? 63.143 27.592 55.849 1.00 27.78 105 THR A N 1
ATOM 788 C CA . THR A 1 124 ? 62.591 27.178 57.133 1.00 24.19 105 THR A CA 1
ATOM 789 C C . THR A 1 124 ? 63.294 27.957 58.234 1.00 21.82 105 THR A C 1
ATOM 790 O O . THR A 1 124 ? 64.283 28.650 57.999 1.00 23.57 105 THR A O 1
ATOM 794 N N . ILE A 1 125 ? 62.800 27.779 59.443 1.00 19.73 106 ILE A N 1
ATOM 795 C CA . ILE A 1 125 ? 63.518 28.127 60.653 1.00 19.60 106 ILE A CA 1
ATOM 796 C C . ILE A 1 125 ? 64.711 27.138 60.818 1.00 20.87 106 ILE A C 1
ATOM 797 O O . ILE A 1 125 ? 64.835 26.175 60.051 1.00 21.55 106 ILE A O 1
ATOM 802 N N . LEU A 1 126 ? 65.574 27.380 61.799 1.00 21.49 107 LEU A N 1
ATOM 803 C CA . LEU A 1 126 ? 66.648 26.426 62.155 1.00 20.80 107 LEU A CA 1
ATOM 804 C C . LEU A 1 126 ? 66.141 25.437 63.198 1.00 20.20 107 LEU A C 1
ATOM 805 O O . LEU A 1 126 ? 66.445 24.247 63.135 1.00 19.61 107 LEU A O 1
ATOM 810 N N . GLY A 1 127 ? 65.381 25.923 64.163 1.00 19.48 108 GLY A N 1
ATOM 811 C CA . GLY A 1 127 ? 65.067 25.141 65.340 1.00 19.50 108 GLY A CA 1
ATOM 812 C C . GLY A 1 127 ? 66.193 25.059 66.364 1.00 20.10 108 GLY A C 1
ATOM 813 O O . GLY A 1 127 ? 66.201 24.139 67.198 1.00 17.60 108 GLY A O 1
ATOM 814 N N . ALA A 1 128 ? 67.097 26.050 66.369 1.00 19.48 109 ALA A N 1
ATOM 815 C CA . ALA A 1 128 ? 67.980 26.276 67.542 1.00 19.58 109 ALA A CA 1
ATOM 816 C C . ALA A 1 128 ? 67.159 26.460 68.803 1.00 18.38 109 ALA A C 1
ATOM 817 O O . ALA A 1 128 ? 67.527 25.982 69.872 1.00 20.00 109 ALA A O 1
ATOM 819 N N . ASP A 1 129 ? 66.069 27.191 68.657 1.00 17.84 110 ASP A N 1
ATOM 820 C CA . ASP A 1 129 ? 64.995 27.200 69.609 1.00 17.30 110 ASP A CA 1
ATOM 821 C C . ASP A 1 129 ? 64.097 25.936 69.389 1.00 17.09 110 ASP A C 1
ATOM 822 O O . ASP A 1 129 ? 63.244 25.936 68.472 1.00 16.88 110 ASP A O 1
ATOM 827 N N . ASP A 1 130 ? 64.246 24.868 70.182 1.00 17.92 111 ASP A N 1
ATOM 828 C CA . ASP A 1 130 ? 65.072 24.761 71.405 1.00 15.57 111 ASP A CA 1
ATOM 829 C C . ASP A 1 130 ? 66.021 23.553 71.368 1.00 16.10 111 ASP A C 1
ATOM 830 O O . ASP A 1 130 ? 66.493 23.076 72.410 1.00 13.29 111 ASP A O 1
ATOM 835 N N . LYS A 1 131 ? 66.388 23.124 70.163 1.00 18.34 112 LYS A N 1
ATOM 836 C CA . LYS A 1 131 ? 67.222 21.947 69.997 1.00 17.78 112 LYS A CA 1
ATOM 837 C C . LYS A 1 131 ? 68.711 22.191 70.393 1.00 17.80 112 LYS A C 1
ATOM 838 O O . LYS A 1 131 ? 69.426 21.243 70.629 1.00 14.28 112 LYS A O 1
ATOM 844 N N . ALA A 1 132 ? 69.134 23.468 70.483 1.00 18.18 113 ALA A N 1
ATOM 845 C CA . ALA A 1 132 ? 70.407 23.848 71.131 1.00 16.87 113 ALA A CA 1
ATOM 846 C C . ALA A 1 132 ? 70.419 23.394 72.576 1.00 16.74 113 ALA A C 1
ATOM 847 O O . ALA A 1 132 ? 71.400 22.800 73.036 1.00 18.77 113 ALA A O 1
ATOM 849 N N . GLY A 1 133 ? 69.311 23.635 73.270 1.00 16.37 114 GLY A N 1
ATOM 850 C CA . GLY A 1 133 ? 69.116 23.137 74.617 1.00 18.26 114 GLY A CA 1
ATOM 851 C C . GLY A 1 133 ? 69.183 21.627 74.738 1.00 17.34 114 GLY A C 1
ATOM 852 O O . GLY A 1 133 ? 69.868 21.101 75.611 1.00 16.25 114 GLY A O 1
ATOM 853 N N . LEU A 1 134 ? 68.495 20.930 73.843 1.00 19.35 115 LEU A N 1
ATOM 854 C CA . LEU A 1 134 ? 68.529 19.465 73.822 1.00 18.12 115 LEU A CA 1
ATOM 855 C C . LEU A 1 134 ? 69.920 18.923 73.527 1.00 19.29 115 LEU A C 1
ATOM 856 O O . LEU A 1 134 ? 70.337 17.952 74.144 1.00 19.13 115 LEU A O 1
ATOM 861 N N . ALA A 1 135 ? 70.620 19.549 72.575 1.00 17.24 116 ALA A N 1
ATOM 862 C CA . ALA A 1 135 ? 71.944 19.120 72.184 1.00 16.95 116 ALA A CA 1
ATOM 863 C C . ALA A 1 135 ? 72.925 19.279 73.350 1.00 16.30 116 ALA A C 1
ATOM 864 O O . ALA A 1 135 ? 73.647 18.319 73.706 1.00 13.71 116 ALA A O 1
ATOM 866 N N . ALA A 1 136 ? 72.889 20.465 73.966 1.00 14.04 117 ALA A N 1
ATOM 867 C CA . ALA A 1 136 ? 73.632 20.760 75.196 1.00 15.90 117 ALA A CA 1
ATOM 868 C C . ALA A 1 136 ? 73.418 19.704 76.290 1.00 16.21 117 ALA A C 1
ATOM 869 O O . ALA A 1 136 ? 74.393 19.175 76.860 1.00 13.50 117 ALA A O 1
ATOM 879 N N . LEU A 1 138 ? 72.326 16.510 75.866 1.00 18.65 119 LEU A N 1
ATOM 880 C CA . LEU A 1 138 ? 72.817 15.186 75.427 1.00 20.07 119 LEU A CA 1
ATOM 881 C C . LEU A 1 138 ? 74.345 15.091 75.507 1.00 19.51 119 LEU A C 1
ATOM 882 O O . LEU A 1 138 ? 74.877 14.104 76.001 1.00 18.04 119 LEU A O 1
ATOM 887 N N . GLU A 1 139 ? 75.029 16.135 75.045 1.00 18.10 120 GLU A N 1
ATOM 888 C CA . GLU A 1 139 ? 76.478 16.218 75.138 1.00 18.12 120 GLU A CA 1
ATOM 889 C C . GLU A 1 139 ? 76.962 16.166 76.586 1.00 18.24 120 GLU A C 1
ATOM 890 O O . GLU A 1 139 ? 77.885 15.426 76.889 1.00 23.20 120 GLU A O 1
ATOM 896 N N . VAL A 1 140 ? 76.362 16.966 77.459 1.00 19.42 121 VAL A N 1
ATOM 897 C CA . VAL A 1 140 ? 76.734 16.964 78.890 1.00 21.29 121 VAL A CA 1
ATOM 898 C C . VAL A 1 140 ? 76.597 15.567 79.518 1.00 22.09 121 VAL A C 1
ATOM 899 O O . VAL A 1 140 ? 77.509 15.113 80.227 1.00 22.76 121 VAL A O 1
ATOM 903 N N . LEU A 1 141 ? 75.494 14.875 79.209 1.00 21.60 122 LEU A N 1
ATOM 904 C CA . LEU A 1 141 ? 75.285 13.501 79.705 1.00 21.96 122 LEU A CA 1
ATOM 905 C C . LEU A 1 141 ? 76.379 12.574 79.219 1.00 21.46 122 LEU A C 1
ATOM 906 O O . LEU A 1 141 ? 76.908 11.790 80.011 1.00 21.94 122 LEU A O 1
ATOM 911 N N . GLN A 1 142 ? 76.748 12.715 77.941 1.00 21.44 123 GLN A N 1
ATOM 912 C CA A GLN A 1 142 ? 77.810 11.894 77.354 0.50 22.27 123 GLN A CA 1
ATOM 913 C CA B GLN A 1 142 ? 77.822 11.915 77.331 0.50 22.53 123 GLN A CA 1
ATOM 914 C C . GLN A 1 142 ? 79.188 12.182 77.975 1.00 22.34 123 GLN A C 1
ATOM 915 O O . GLN A 1 142 ? 79.953 11.271 78.165 1.00 22.93 123 GLN A O 1
ATOM 926 N N . VAL A 1 143 ? 79.483 13.453 78.305 1.00 23.11 124 VAL A N 1
ATOM 927 C CA . VAL A 1 143 ? 80.733 13.817 79.033 1.00 21.41 124 VAL A CA 1
ATOM 928 C C . VAL A 1 143 ? 80.749 13.256 80.466 1.00 24.02 124 VAL A C 1
ATOM 929 O O . VAL A 1 143 ? 81.771 12.773 80.936 1.00 25.49 124 VAL A O 1
ATOM 933 N N . ILE A 1 144 ? 79.621 13.358 81.163 1.00 25.69 125 ILE A N 1
ATOM 934 C CA . ILE A 1 144 ? 79.478 12.779 82.514 1.00 25.49 125 ILE A CA 1
ATOM 935 C C . ILE A 1 144 ? 79.710 11.251 82.522 1.00 28.49 125 ILE A C 1
ATOM 936 O O . ILE A 1 144 ? 80.507 10.742 83.343 1.00 28.35 125 ILE A O 1
ATOM 941 N N . LYS A 1 145 ? 79.069 10.558 81.579 1.00 27.72 126 LYS A N 1
ATOM 942 C CA . LYS A 1 145 ? 79.253 9.119 81.385 1.00 32.28 126 LYS A CA 1
ATOM 943 C C . LYS A 1 145 ? 80.714 8.751 81.118 1.00 33.53 126 LYS A C 1
ATOM 944 O O . LYS A 1 145 ? 81.303 7.971 81.853 1.00 34.91 126 LYS A O 1
ATOM 950 N N . GLU A 1 146 ? 81.305 9.359 80.099 1.00 33.54 127 GLU A N 1
ATOM 951 C CA . GLU A 1 146 ? 82.623 8.930 79.617 1.00 34.05 127 GLU A CA 1
ATOM 952 C C . GLU A 1 146 ? 83.795 9.360 80.524 1.00 34.87 127 GLU A C 1
ATOM 953 O O . GLU A 1 146 ? 84.847 8.713 80.501 1.00 36.63 127 GLU A O 1
ATOM 959 N N . GLN A 1 147 ? 83.613 10.442 81.297 1.00 34.70 128 GLN A N 1
ATOM 960 C CA . GLN A 1 147 ? 84.605 10.897 82.287 1.00 36.69 128 GLN A CA 1
ATOM 961 C C . GLN A 1 147 ? 84.317 10.517 83.754 1.00 35.28 128 GLN A C 1
ATOM 962 O O . GLN A 1 147 ? 85.182 10.734 84.597 1.00 36.39 128 GLN A O 1
ATOM 968 N N . GLN A 1 148 ? 83.163 9.896 84.029 1.00 33.79 129 GLN A N 1
ATOM 969 C CA . GLN A 1 148 ? 82.776 9.429 85.369 1.00 35.73 129 GLN A CA 1
ATOM 970 C C . GLN A 1 148 ? 82.717 10.571 86.385 1.00 37.37 129 GLN A C 1
ATOM 971 O O . GLN A 1 148 ? 83.212 10.440 87.498 1.00 40.55 129 GLN A O 1
ATOM 973 N N . ILE A 1 149 ? 82.129 11.697 85.974 1.00 35.08 130 ILE A N 1
ATOM 974 C CA . ILE A 1 149 ? 82.088 12.910 86.801 1.00 34.20 130 ILE A CA 1
ATOM 975 C C . ILE A 1 149 ? 81.019 12.660 87.869 1.00 33.46 130 ILE A C 1
ATOM 976 O O . ILE A 1 149 ? 79.905 12.298 87.512 1.00 32.86 130 ILE A O 1
ATOM 981 N N . PRO A 1 150 ? 81.357 12.797 89.172 1.00 32.41 131 PRO A N 1
ATOM 982 C CA . PRO A 1 150 ? 80.286 12.590 90.176 1.00 31.24 131 PRO A CA 1
ATOM 983 C C . PRO A 1 150 ? 79.190 13.673 90.112 1.00 27.37 131 PRO A C 1
ATOM 984 O O . PRO A 1 150 ? 79.464 14.800 89.763 1.00 25.00 131 PRO A O 1
ATOM 988 N N . HIS A 1 151 ? 77.960 13.298 90.417 1.00 26.81 132 HIS A N 1
ATOM 989 C CA . HIS A 1 151 ? 76.834 14.227 90.380 1.00 26.88 132 HIS A CA 1
ATOM 990 C C . HIS A 1 151 ? 75.741 13.764 91.336 1.00 26.82 132 HIS A C 1
ATOM 991 O O . HIS A 1 151 ? 75.658 12.578 91.677 1.00 28.56 132 HIS A O 1
ATOM 998 N N . GLY A 1 152 ? 74.882 14.700 91.731 1.00 27.60 133 GLY A N 1
ATOM 999 C CA . GLY A 1 152 ? 73.616 14.375 92.376 1.00 26.86 133 GLY A CA 1
ATOM 1000 C C . GLY A 1 152 ? 72.582 13.869 91.380 1.00 26.21 133 GLY A C 1
ATOM 1001 O O . GLY A 1 152 ? 72.897 13.565 90.212 1.00 22.55 133 GLY A O 1
ATOM 1002 N N . GLN A 1 153 ? 71.348 13.746 91.859 1.00 26.25 134 GLN A N 1
ATOM 1003 C CA . GLN A 1 153 ? 70.234 13.364 91.019 1.00 22.99 134 GLN A CA 1
ATOM 1004 C C . GLN A 1 153 ? 69.977 14.509 90.076 1.00 23.57 134 GLN A C 1
ATOM 1005 O O . GLN A 1 153 ? 70.002 15.655 90.506 1.00 22.33 134 GLN A O 1
ATOM 1011 N N . ILE A 1 154 ? 69.746 14.181 88.799 1.00 22.77 135 ILE A N 1
ATOM 1012 C CA . ILE A 1 154 ? 69.409 15.154 87.761 1.00 21.89 135 ILE A CA 1
ATOM 1013 C C . ILE A 1 154 ? 68.242 14.583 86.959 1.00 20.91 135 ILE A C 1
ATOM 1014 O O . ILE A 1 154 ? 68.310 13.426 86.511 1.00 21.25 135 ILE A O 1
ATOM 1019 N N . GLN A 1 155 ? 67.180 15.369 86.797 1.00 19.48 136 GLN A N 1
ATOM 1020 C CA . GLN A 1 155 ? 66.084 15.032 85.869 1.00 20.85 136 GLN A CA 1
ATOM 1021 C C . GLN A 1 155 ? 66.143 15.897 84.607 1.00 19.85 136 GLN A C 1
ATOM 1022 O O . GLN A 1 155 ? 66.430 17.095 84.689 1.00 20.96 136 GLN A O 1
ATOM 1028 N N . PHE A 1 156 ? 65.918 15.264 83.450 1.00 17.27 137 PHE A N 1
ATOM 1029 C CA . PHE A 1 156 ? 65.872 15.932 82.162 1.00 19.35 137 PHE A CA 1
ATOM 1030 C C . PHE A 1 156 ? 64.439 15.837 81.684 1.00 18.51 137 PHE A C 1
ATOM 1031 O O . PHE A 1 156 ? 63.943 14.728 81.428 1.00 19.21 137 PHE A O 1
ATOM 1039 N N . VAL A 1 157 ? 63.765 16.988 81.640 1.00 17.59 138 VAL A N 1
ATOM 1040 C CA . VAL A 1 157 ? 62.334 17.075 81.363 1.00 19.59 138 VAL A CA 1
ATOM 1041 C C . VAL A 1 157 ? 62.167 17.620 79.944 1.00 19.69 138 VAL A C 1
ATOM 1042 O O . VAL A 1 157 ? 62.477 18.787 79.685 1.00 18.21 138 VAL A O 1
ATOM 1046 N N . ILE A 1 158 ? 61.696 16.772 79.023 1.00 19.75 139 ILE A N 1
ATOM 1047 C CA . ILE A 1 158 ? 61.598 17.137 77.598 1.00 17.91 139 ILE A CA 1
ATOM 1048 C C . ILE A 1 158 ? 60.120 17.290 77.251 1.00 18.97 139 ILE A C 1
ATOM 1049 O O . ILE A 1 158 ? 59.360 16.302 77.268 1.00 17.82 139 ILE A O 1
ATOM 1054 N N . THR A 1 159 ? 59.704 18.531 76.972 1.00 18.13 140 THR A N 1
ATOM 1055 C CA . THR A 1 159 ? 58.297 18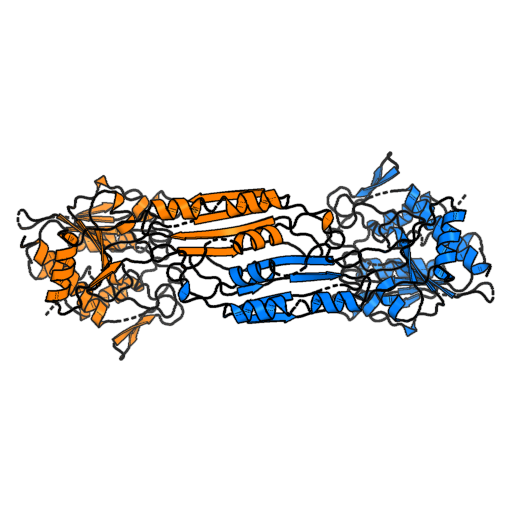.837 76.787 1.00 18.47 140 THR A CA 1
ATOM 1056 C C . THR A 1 159 ? 57.912 18.906 75.327 1.00 16.78 140 THR A C 1
ATOM 1057 O O . THR A 1 159 ? 58.756 19.110 74.444 1.00 15.90 140 THR A O 1
ATOM 1061 N N . VAL A 1 160 ? 56.619 18.802 75.119 1.00 15.79 141 VAL A N 1
ATOM 1062 C CA . VAL A 1 160 ? 55.981 18.921 73.802 1.00 15.10 141 VAL A CA 1
ATOM 1063 C C . VAL A 1 160 ? 55.117 20.171 73.868 1.00 18.18 141 VAL A C 1
ATOM 1064 O O . VAL A 1 160 ? 54.871 20.708 74.961 1.00 16.32 141 VAL A O 1
ATOM 1068 N N . GLY A 1 161 ? 54.753 20.704 72.707 1.00 17.45 142 GLY A N 1
ATOM 1069 C CA . GLY A 1 161 ? 53.820 21.802 72.632 1.00 17.33 142 GLY A CA 1
ATOM 1070 C C . GLY A 1 161 ? 54.172 23.102 73.322 1.00 18.61 142 GLY A C 1
ATOM 1071 O O . GLY A 1 161 ? 53.273 23.890 73.586 1.00 20.24 142 GLY A O 1
ATOM 1072 N N . GLU A 1 162 ? 55.453 23.347 73.625 1.00 15.92 143 GLU A N 1
ATOM 1073 C CA . GLU A 1 162 ? 55.841 24.616 74.233 1.00 18.59 143 GLU A CA 1
ATOM 1074 C C . GLU A 1 162 ? 55.449 25.803 73.355 1.00 18.30 143 GLU A C 1
ATOM 1075 O O . GLU A 1 162 ? 54.968 26.811 73.868 1.00 18.51 143 GLU A O 1
ATOM 1081 N N . GLU A 1 163 ? 55.595 25.630 72.047 1.00 18.40 144 GLU A N 1
ATOM 1082 C CA . GLU A 1 163 ? 55.265 26.660 71.061 1.00 22.53 144 GLU A CA 1
ATOM 1083 C C . GLU A 1 163 ? 53.785 26.797 70.738 1.00 20.73 144 GLU A C 1
ATOM 1084 O O . GLU A 1 163 ? 53.440 27.668 69.981 1.00 19.84 144 GLU A O 1
ATOM 1090 N N . SER A 1 164 ? 52.932 25.926 71.289 1.00 23.22 145 SER A N 1
ATOM 1091 C CA . SER A 1 164 ? 51.472 26.086 71.254 1.00 24.75 145 SER A CA 1
ATOM 1092 C C . SER A 1 164 ? 50.891 26.712 72.555 1.00 26.42 145 SER A C 1
ATOM 1093 O O . SER A 1 164 ? 49.679 26.642 72.769 1.00 28.84 145 SER A O 1
ATOM 1096 N N . GLY A 1 165 ? 51.737 27.334 73.390 1.00 22.71 146 GLY A N 1
ATOM 1097 C CA . GLY A 1 165 ? 51.302 27.949 74.648 1.00 20.71 146 GLY A CA 1
ATOM 1098 C C . GLY A 1 165 ? 51.595 27.098 75.872 1.00 20.41 146 GLY A C 1
ATOM 1099 O O . GLY A 1 165 ? 50.734 26.961 76.751 1.00 22.11 146 GLY A O 1
ATOM 1100 N N . LEU A 1 166 ? 52.814 26.536 75.933 1.00 19.15 147 LEU A N 1
ATOM 1101 C CA . LEU A 1 166 ? 53.299 25.772 77.102 1.00 18.37 147 LEU A CA 1
ATOM 1102 C C . LEU A 1 166 ? 52.395 24.567 77.451 1.00 19.79 147 LEU A C 1
ATOM 1103 O O . LEU A 1 166 ? 52.295 24.178 78.616 1.00 18.51 147 LEU A O 1
ATOM 1108 N N . ILE A 1 167 ? 51.769 23.979 76.421 1.00 19.88 148 ILE A N 1
ATOM 1109 C CA . ILE A 1 167 ? 50.679 23.034 76.601 1.00 22.68 148 ILE A CA 1
ATOM 1110 C C . ILE A 1 167 ? 51.170 21.694 77.177 1.00 21.60 148 ILE A C 1
ATOM 1111 O O . ILE A 1 167 ? 50.492 21.108 78.026 1.00 22.90 148 ILE A O 1
ATOM 1116 N N . GLY A 1 168 ? 52.340 21.225 76.732 1.00 20.59 149 GLY A N 1
ATOM 1117 C CA . GLY A 1 168 ? 52.951 20.021 77.317 1.00 21.54 149 GLY A CA 1
ATOM 1118 C C . GLY A 1 168 ? 53.325 20.201 78.779 1.00 20.38 149 GLY A C 1
ATOM 1119 O O . GLY A 1 168 ? 52.995 19.340 79.607 1.00 19.39 149 GLY A O 1
ATOM 1120 N N . ALA A 1 169 ? 53.977 21.324 79.103 1.00 18.69 150 ALA A N 1
ATOM 1121 C CA . ALA A 1 169 ? 54.215 21.692 80.523 1.00 18.44 150 ALA A CA 1
ATOM 1122 C C . ALA A 1 169 ? 52.911 21.707 81.376 1.00 17.60 150 ALA A C 1
ATOM 1123 O O . ALA A 1 169 ? 52.916 21.254 82.535 1.00 16.97 150 ALA A O 1
ATOM 1125 N N . LYS A 1 170 ? 51.819 22.201 80.783 1.00 17.94 151 LYS A N 1
ATOM 1126 C CA . LYS A 1 170 ? 50.483 22.220 81.436 1.00 18.69 151 LYS A CA 1
ATOM 1127 C C . LYS A 1 170 ? 49.847 20.854 81.623 1.00 20.48 151 LYS A C 1
ATOM 1128 O O . LYS A 1 170 ? 49.005 20.686 82.502 1.00 17.16 151 LYS A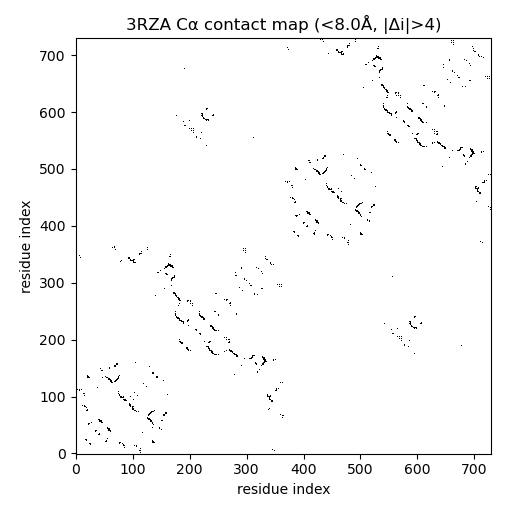 O 1
ATOM 1134 N N . GLU A 1 171 ? 50.196 19.905 80.754 1.00 24.06 152 GLU A N 1
ATOM 1135 C CA . GLU A 1 171 ? 49.735 18.500 80.859 1.00 25.25 152 GLU A CA 1
ATOM 1136 C C . GLU A 1 171 ? 50.716 17.600 81.608 1.00 24.56 152 GLU A C 1
ATOM 1137 O O . GLU A 1 171 ? 50.426 16.423 81.818 1.00 27.78 152 GLU A O 1
ATOM 1143 N N . LEU A 1 172 ? 51.859 18.153 82.017 1.00 22.49 153 LEU A N 1
ATOM 1144 C CA . LEU A 1 172 ? 52.893 17.403 82.724 1.00 24.27 153 LEU A CA 1
ATOM 1145 C C . LEU A 1 172 ? 52.375 16.772 84.037 1.00 26.03 153 LEU A C 1
ATOM 1146 O O . LEU A 1 172 ? 51.737 17.445 84.857 1.00 25.23 153 LEU A O 1
ATOM 1151 N N . ASN A 1 173 ? 52.577 15.463 84.180 1.00 26.87 154 ASN A N 1
ATOM 1152 C CA . ASN A 1 173 ? 52.356 14.790 85.450 1.00 28.92 154 ASN A CA 1
ATOM 1153 C C . ASN A 1 173 ? 53.448 15.221 86.440 1.00 30.12 154 ASN A C 1
ATOM 1154 O O . ASN A 1 173 ? 54.561 14.724 86.389 1.00 28.41 154 ASN A O 1
ATOM 1159 N N . SER A 1 174 ? 53.092 16.110 87.368 1.00 31.28 155 SER A N 1
ATOM 1160 C CA . SER A 1 174 ? 54.048 16.656 88.333 1.00 31.74 155 SER A CA 1
ATOM 1161 C C . SER A 1 174 ? 54.561 15.644 89.356 1.00 31.52 155 SER A C 1
ATOM 1162 O O . SER A 1 174 ? 55.564 15.893 89.996 1.00 31.68 155 SER A O 1
ATOM 1165 N N . GLU A 1 175 ? 53.866 14.522 89.525 1.00 32.69 156 GLU A N 1
ATOM 1166 C CA . GLU A 1 175 ? 54.346 13.450 90.404 1.00 34.48 156 GLU A CA 1
ATOM 1167 C C . GLU A 1 175 ? 55.546 12.657 89.851 1.00 32.17 156 GLU A C 1
ATOM 1168 O O . GLU A 1 175 ? 56.225 11.976 90.607 1.00 32.94 156 GLU A O 1
ATOM 1174 N N . LEU A 1 176 ? 55.817 12.775 88.554 1.00 29.44 157 LEU A N 1
ATOM 1175 C CA . LEU A 1 176 ? 57.074 12.306 87.975 1.00 26.69 157 LEU A CA 1
ATOM 1176 C C . LEU A 1 176 ? 58.291 13.174 88.358 1.00 26.96 157 LEU A C 1
ATOM 1177 O O . LEU A 1 176 ? 59.418 12.705 88.233 1.00 25.86 157 LEU A O 1
ATOM 1182 N N . LEU A 1 177 ? 58.066 14.423 88.800 1.00 27.88 158 LEU A N 1
ATOM 1183 C CA . LEU A 1 177 ? 59.153 15.346 89.124 1.00 27.36 158 LEU A CA 1
ATOM 1184 C C . LEU A 1 177 ? 59.663 15.134 90.536 1.00 27.25 158 LEU A C 1
ATOM 1185 O O . LEU A 1 177 ? 58.892 14.867 91.443 1.00 25.73 158 LEU A O 1
ATOM 1190 N N . ASP A 1 178 ? 60.975 15.286 90.708 1.00 26.69 159 ASP A N 1
ATOM 1191 C CA . ASP A 1 178 ? 61.632 15.150 92.008 1.00 29.12 159 ASP A CA 1
ATOM 1192 C C . ASP A 1 178 ? 62.905 15.991 91.937 1.00 29.61 159 ASP A C 1
ATOM 1193 O O . ASP A 1 178 ? 63.978 15.490 91.526 1.00 32.10 159 ASP A O 1
ATOM 1198 N N . ALA A 1 179 ? 62.761 17.281 92.259 1.00 27.73 160 ALA A N 1
ATOM 1199 C CA . ALA A 1 179 ? 63.867 18.243 92.213 1.00 27.71 160 ALA A CA 1
ATOM 1200 C C . ALA A 1 179 ? 63.652 19.335 93.250 1.00 26.50 160 ALA A C 1
ATOM 1201 O O . ALA A 1 179 ? 62.517 19.709 93.520 1.00 27.01 160 ALA A O 1
ATOM 1203 N N . ASP A 1 180 ? 64.751 19.828 93.818 1.00 25.61 161 ASP A N 1
ATOM 1204 C CA . ASP A 1 180 ? 64.756 21.015 94.702 1.00 24.31 161 ASP A CA 1
ATOM 1205 C C . ASP A 1 180 ? 64.704 22.341 93.922 1.00 22.01 161 ASP A C 1
ATOM 1206 O O . ASP A 1 180 ? 64.164 23.319 94.411 1.00 21.60 161 ASP A O 1
ATOM 1211 N N . PHE A 1 181 ? 65.326 22.375 92.746 1.00 22.23 162 PHE A N 1
ATOM 1212 C CA . PHE A 1 181 ? 65.283 23.545 91.851 1.00 18.85 162 PHE A CA 1
ATOM 1213 C C . PHE A 1 181 ? 65.764 23.149 90.465 1.00 19.48 162 PHE A C 1
ATOM 1214 O O . PHE A 1 181 ? 66.251 22.023 90.259 1.00 17.19 162 PHE A O 1
ATOM 1222 N N . GLY A 1 182 ? 65.633 24.059 89.505 1.00 18.68 163 GLY A N 1
ATOM 1223 C CA . GLY A 1 182 ? 66.188 23.810 88.198 1.00 18.51 163 GLY A CA 1
ATOM 1224 C C . GLY A 1 182 ? 66.103 24.882 87.166 1.00 17.42 163 GLY A C 1
ATOM 1225 O O . GLY A 1 182 ? 65.901 26.037 87.481 1.00 18.97 163 GLY A O 1
ATOM 1226 N N . TYR A 1 183 ? 66.366 24.484 85.923 1.00 16.79 164 TYR A N 1
ATOM 1227 C CA . TYR A 1 183 ? 66.695 25.405 84.859 1.00 17.71 164 TYR A CA 1
ATOM 1228 C C . TYR A 1 183 ? 65.984 25.039 83.585 1.00 18.26 164 TYR A C 1
ATOM 1229 O O . TYR A 1 183 ? 66.118 23.904 83.116 1.00 22.39 164 TYR A O 1
ATOM 1238 N N . ALA A 1 184 ? 65.238 25.988 83.020 1.00 16.06 165 ALA A N 1
ATOM 1239 C CA . ALA A 1 184 ? 64.755 25.880 81.637 1.00 14.99 165 ALA A CA 1
ATOM 1240 C C . ALA A 1 184 ? 65.830 26.433 80.710 1.00 16.85 165 ALA A C 1
ATOM 1241 O O . ALA A 1 184 ? 66.196 27.589 80.826 1.00 17.55 165 ALA A O 1
ATOM 1243 N N . ILE A 1 185 ? 66.354 25.588 79.816 1.00 17.27 166 ILE A N 1
ATOM 1244 C CA . ILE A 1 185 ? 67.436 25.963 78.909 1.00 17.56 166 ILE A CA 1
ATOM 1245 C C . ILE A 1 185 ? 66.774 26.528 77.650 1.00 18.82 166 ILE A C 1
ATOM 1246 O O . ILE A 1 185 ? 66.741 25.875 76.595 1.00 21.30 166 ILE A O 1
ATOM 1251 N N . ASP A 1 186 ? 66.206 27.732 77.770 1.00 17.03 167 ASP A N 1
ATOM 1252 C CA . ASP A 1 186 ? 65.271 28.255 76.768 1.00 18.82 167 ASP A CA 1
ATOM 1253 C C . ASP A 1 186 ? 64.957 29.788 76.897 1.00 18.04 167 ASP A C 1
ATOM 1254 O O . ASP A 1 186 ? 63.821 30.195 76.725 1.00 18.26 167 ASP A O 1
ATOM 1259 N N . ALA A 1 187 ? 65.974 30.611 77.160 1.00 17.63 168 ALA A N 1
ATOM 1260 C CA . ALA A 1 187 ? 65.821 32.090 77.204 1.00 19.21 168 ALA A CA 1
ATOM 1261 C C . ALA A 1 187 ? 66.471 32.745 75.976 1.00 19.59 168 ALA A C 1
ATOM 1262 O O . ALA A 1 187 ? 67.555 32.327 75.552 1.00 17.25 168 ALA A O 1
ATOM 1264 N N . SER A 1 188 ? 65.799 33.753 75.401 1.00 22.20 169 SER A N 1
ATOM 1265 C CA . SER A 1 188 ? 66.399 34.632 74.374 1.00 22.90 169 SER A CA 1
ATOM 1266 C C . SER A 1 188 ? 67.295 35.648 75.063 1.00 23.56 169 SER A C 1
ATOM 1267 O O . SER A 1 188 ? 66.892 36.774 75.346 1.00 26.85 169 SER A O 1
ATOM 1270 N N . ALA A 1 189 ? 68.499 35.216 75.380 1.00 21.02 170 ALA A N 1
ATOM 1271 C CA . ALA A 1 189 ? 69.484 36.041 76.061 1.00 19.03 170 ALA A CA 1
ATOM 1272 C C . ALA A 1 189 ? 70.845 35.394 75.832 1.00 18.20 170 ALA A C 1
ATOM 1273 O O . ALA A 1 189 ? 70.934 34.229 75.477 1.00 17.66 170 ALA A O 1
ATOM 1275 N N . ASP A 1 190 ? 71.893 36.173 76.011 1.00 17.86 171 ASP A N 1
ATOM 1276 C CA . ASP A 1 190 ? 73.254 35.679 75.854 1.00 18.91 171 ASP A CA 1
ATOM 1277 C C . ASP A 1 190 ? 73.503 34.508 76.829 1.00 18.67 171 ASP A C 1
ATOM 1278 O O . ASP A 1 190 ? 72.947 34.485 77.956 1.00 17.60 171 ASP A O 1
ATOM 1283 N N . VAL A 1 191 ? 74.340 33.556 76.420 1.00 17.63 172 VAL A N 1
ATOM 1284 C CA . VAL A 1 191 ? 74.767 32.492 77.344 1.00 16.32 172 VAL A CA 1
ATOM 1285 C C . VAL A 1 191 ? 75.519 33.117 78.556 1.00 16.60 172 VAL A C 1
ATOM 1286 O O . VAL A 1 191 ? 76.373 34.001 78.382 1.00 19.01 172 VAL A O 1
ATOM 1290 N N . GLY A 1 192 ? 75.112 32.715 79.770 1.00 14.58 173 GLY A N 1
ATOM 1291 C CA . GLY A 1 192 ? 75.622 33.281 81.023 1.00 14.44 173 GLY A CA 1
ATOM 1292 C C . GLY A 1 192 ? 74.741 34.401 81.579 1.00 16.40 173 GLY A C 1
ATOM 1293 O O . GLY A 1 192 ? 75.047 34.961 82.632 1.00 17.13 173 GLY A O 1
ATOM 1294 N N . THR A 1 193 ? 73.661 34.741 80.862 1.00 15.94 174 THR A N 1
ATOM 1295 C CA . THR A 1 193 ? 72.565 35.558 81.398 1.00 17.45 174 THR A CA 1
ATOM 1296 C C . THR A 1 193 ? 71.425 34.648 81.834 1.00 16.48 174 THR A C 1
ATOM 1297 O O . THR A 1 193 ? 71.111 33.679 81.141 1.00 15.49 174 THR A O 1
ATOM 1301 N N . THR A 1 194 ? 70.835 34.949 83.004 1.00 17.24 175 THR A N 1
ATOM 1302 C CA . THR A 1 194 ? 69.774 34.124 83.619 1.00 14.78 175 THR A CA 1
ATOM 1303 C C . THR A 1 194 ? 68.525 34.979 83.765 1.00 16.98 175 THR A C 1
ATOM 1304 O O . THR A 1 194 ? 68.586 36.057 84.333 1.00 16.02 175 THR A O 1
ATOM 1308 N N . VAL A 1 195 ? 67.397 34.496 83.232 1.00 15.30 176 VAL A N 1
ATOM 1309 C CA . VAL A 1 195 ? 66.108 35.088 83.491 1.00 14.87 176 VAL A CA 1
ATOM 1310 C C . VAL A 1 195 ? 65.618 34.628 84.874 1.00 14.84 176 VAL A C 1
ATOM 1311 O O . VAL A 1 195 ? 65.400 33.426 85.072 1.00 14.59 176 VAL A O 1
ATOM 1315 N N . VAL A 1 196 ? 65.433 35.575 85.795 1.00 15.85 177 VAL A N 1
ATOM 1316 C CA . VAL A 1 196 ? 64.957 35.294 87.196 1.00 15.35 177 VAL A CA 1
ATOM 1317 C C . VAL A 1 196 ? 63.494 35.641 87.435 1.00 17.79 177 VAL A C 1
ATOM 1318 O O . VAL A 1 196 ? 62.954 35.373 88.523 1.00 16.18 177 VAL A O 1
ATOM 1322 N N . GLY A 1 197 ? 62.837 36.204 86.424 1.00 16.64 178 GLY A N 1
ATOM 1323 C CA . GLY A 1 197 ? 61.446 36.504 86.517 1.00 18.04 178 GLY A CA 1
ATOM 1324 C C . GLY A 1 197 ? 60.855 36.659 85.153 1.00 16.28 178 GLY A C 1
ATOM 1325 O O . GLY A 1 197 ? 61.568 36.970 84.205 1.00 17.03 178 GLY A O 1
ATOM 1326 N N . ALA A 1 198 ? 59.548 36.425 85.061 1.00 17.48 179 ALA A N 1
ATOM 1327 C CA . ALA A 1 198 ? 58.796 36.478 83.793 1.00 18.11 179 ALA A CA 1
ATOM 1328 C C . ALA A 1 198 ? 57.382 36.937 84.147 1.00 19.73 179 ALA A C 1
ATOM 1329 O O . ALA A 1 198 ? 56.945 36.701 85.274 1.00 21.44 179 ALA A O 1
ATOM 1331 N N . PRO A 1 199 ? 56.666 37.612 83.207 1.00 19.47 180 PRO A N 1
ATOM 1332 C CA . PRO A 1 199 ? 55.360 38.199 83.532 1.00 18.09 180 PRO A CA 1
ATOM 1333 C C . PRO A 1 199 ? 54.205 37.195 83.459 1.00 16.45 180 PRO A C 1
ATOM 1334 O O . PRO A 1 199 ? 54.375 36.060 82.946 1.00 16.19 180 PRO A O 1
ATOM 1338 N N . THR A 1 200 ? 53.065 37.595 84.027 1.00 16.93 181 THR A N 1
ATOM 1339 C CA . THR A 1 200 ? 51.737 37.020 83.694 1.00 17.63 181 THR A CA 1
ATOM 1340 C C . THR A 1 200 ? 51.291 37.536 82.321 1.00 17.32 181 THR A C 1
ATOM 1341 O O . THR A 1 200 ? 51.350 38.714 82.095 1.00 19.17 181 THR A O 1
ATOM 1345 N N . GLN A 1 201 ? 50.910 36.649 81.397 1.00 18.56 182 GLN A N 1
ATOM 1346 C CA . GLN A 1 201 ? 50.253 37.060 80.151 1.00 16.97 182 GLN A CA 1
ATOM 1347 C C . GLN A 1 201 ? 48.803 36.633 80.213 1.00 18.36 182 GLN A C 1
ATOM 1348 O O . GLN A 1 201 ? 48.510 35.518 80.637 1.00 17.52 182 GLN A O 1
ATOM 1362 N N . LEU A 1 203 ? 45.238 36.765 77.529 1.00 17.69 184 LEU A N 1
ATOM 1363 C CA . LEU A 1 203 ? 44.567 37.071 76.252 1.00 17.14 184 LEU A CA 1
ATOM 1364 C C . LEU A 1 203 ? 43.247 37.741 76.600 1.00 19.06 184 LEU A C 1
ATOM 1365 O O . LEU A 1 203 ? 42.608 37.338 77.573 1.00 19.80 184 LEU A O 1
ATOM 1370 N N . ILE A 1 204 ? 42.910 38.818 75.884 1.00 17.32 185 ILE A N 1
ATOM 1371 C CA A ILE A 1 204 ? 41.589 39.451 75.994 0.50 17.74 185 ILE A CA 1
ATOM 1372 C CA B ILE A 1 204 ? 41.615 39.496 75.995 0.50 17.61 185 ILE A CA 1
ATOM 1373 C C . ILE A 1 204 ? 41.036 39.577 74.581 1.00 18.56 185 ILE A C 1
ATOM 1374 O O . ILE A 1 204 ? 41.709 40.083 73.679 1.00 16.82 185 ILE A O 1
ATOM 1383 N N . SER A 1 205 ? 39.839 39.045 74.378 1.00 17.35 186 SER A N 1
ATOM 1384 C CA . SER A 1 205 ? 39.144 39.197 73.113 1.00 20.10 186 SER A CA 1
ATOM 1385 C C . SER A 1 205 ? 37.793 39.883 73.329 1.00 20.84 186 SER A C 1
ATOM 1386 O O . SER A 1 205 ? 37.152 39.684 74.350 1.00 19.36 186 SER A O 1
ATOM 1389 N N . ALA A 1 206 ? 37.391 40.703 72.355 1.00 19.68 187 ALA A N 1
ATOM 1390 C CA . ALA A 1 206 ? 36.157 41.456 72.423 1.00 19.83 187 ALA A CA 1
ATOM 1391 C C . ALA A 1 206 ? 35.378 41.325 71.088 1.00 20.44 187 ALA A C 1
ATOM 1392 O O . ALA A 1 206 ? 35.952 41.538 70.007 1.00 18.64 187 ALA A O 1
ATOM 1394 N N . LYS A 1 207 ? 34.125 40.876 71.167 1.00 18.52 188 LYS A N 1
ATOM 1395 C CA . LYS A 1 207 ? 33.170 40.970 70.053 1.00 16.80 188 LYS A CA 1
ATOM 1396 C C . LYS A 1 207 ? 32.285 42.176 70.303 1.00 17.43 188 LYS A C 1
ATOM 1397 O O . LYS A 1 207 ? 31.523 42.196 71.296 1.00 16.36 188 LYS A O 1
ATOM 1403 N N . ILE A 1 208 ? 32.391 43.181 69.420 1.00 16.62 189 ILE A N 1
ATOM 1404 C CA . ILE A 1 208 ? 31.633 44.419 69.532 1.00 19.18 189 ILE A CA 1
ATOM 1405 C C . ILE A 1 208 ? 30.488 44.331 68.519 1.00 19.53 189 ILE A C 1
ATOM 1406 O O . ILE A 1 208 ? 30.736 44.157 67.324 1.00 18.45 189 ILE A O 1
ATOM 1411 N N . ILE A 1 209 ? 29.251 44.417 69.001 1.00 19.14 190 ILE A N 1
ATOM 1412 C CA . ILE A 1 209 ? 28.056 44.402 68.144 1.00 20.66 190 ILE A CA 1
ATOM 1413 C C . ILE A 1 209 ? 27.418 45.795 68.081 1.00 21.53 190 ILE A C 1
ATOM 1414 O O . ILE A 1 209 ? 27.221 46.444 69.124 1.00 20.72 190 ILE A O 1
ATOM 1419 N N . GLY A 1 210 ? 27.070 46.228 66.870 1.00 21.34 191 GLY A N 1
ATOM 1420 C CA . GLY A 1 210 ? 26.274 47.430 66.651 1.00 20.16 191 GLY A CA 1
ATOM 1421 C C . GLY A 1 210 ? 24.978 47.046 66.001 1.00 22.31 191 GLY A C 1
ATOM 1422 O O . GLY A 1 210 ? 24.423 45.990 66.314 1.00 25.30 191 GLY A O 1
ATOM 1423 N N . LYS A 1 211 ? 24.533 47.868 65.054 1.00 23.23 192 LYS A N 1
ATOM 1424 C CA . LYS A 1 211 ? 23.231 47.713 64.377 1.00 26.39 192 LYS A CA 1
ATOM 1425 C C . LYS A 1 211 ? 23.413 48.114 62.908 1.00 22.95 192 LYS A C 1
ATOM 1426 O O . LYS A 1 211 ? 23.954 49.199 62.636 1.00 23.11 192 LYS A O 1
ATOM 1432 N N . THR A 1 212 ? 23.020 47.226 61.982 1.00 23.19 193 THR A N 1
ATOM 1433 C CA A THR A 1 212 ? 23.126 47.469 60.523 0.60 23.44 193 THR A CA 1
ATOM 1434 C CA B THR A 1 212 ? 23.182 47.484 60.547 0.40 21.91 193 THR A CA 1
ATOM 1435 C C . THR A 1 212 ? 22.177 48.545 60.041 1.00 22.04 193 THR A C 1
ATOM 1436 O O . THR A 1 212 ? 21.088 48.708 60.587 1.00 22.63 193 THR A O 1
ATOM 1443 N N . ALA A 1 213 ? 22.584 49.249 58.995 1.00 18.95 194 ALA A N 1
ATOM 1444 C CA . ALA A 1 213 ? 21.760 50.225 58.330 1.00 21.59 194 ALA A CA 1
ATOM 1445 C C . ALA A 1 213 ? 22.491 50.587 57.062 1.00 19.84 194 ALA A C 1
ATOM 1446 O O . ALA A 1 213 ? 23.692 50.313 56.934 1.00 21.01 194 ALA A O 1
ATOM 1448 N N . HIS A 1 214 ? 21.788 51.219 56.148 1.00 20.62 195 HIS A N 1
ATOM 1449 C CA . HIS A 1 214 ? 22.423 51.730 54.932 1.00 23.44 195 HIS A CA 1
ATOM 1450 C C . HIS A 1 214 ? 23.289 52.963 55.298 1.00 20.74 195 HIS A C 1
ATOM 1451 O O . HIS A 1 214 ? 22.936 53.733 56.209 1.00 22.71 195 HIS A O 1
ATOM 1458 N N . ALA A 1 215 ? 24.437 53.110 54.643 1.00 19.60 196 ALA A N 1
ATOM 1459 C CA . ALA A 1 215 ? 25.388 54.184 54.981 1.00 19.67 196 ALA A CA 1
ATOM 1460 C C . ALA A 1 215 ? 24.852 55.594 54.674 1.00 21.85 196 ALA A C 1
ATOM 1461 O O . ALA A 1 215 ? 25.308 56.563 55.269 1.00 22.76 196 ALA A O 1
ATOM 1463 N N . SER A 1 216 ? 23.890 55.703 53.747 1.00 22.50 197 SER A N 1
ATOM 1464 C CA . SER A 1 216 ? 23.169 56.959 53.504 1.00 23.48 197 SER A CA 1
ATOM 1465 C C . SER A 1 216 ? 22.244 57.414 54.648 1.00 24.17 197 SER A C 1
ATOM 1466 O O . SER A 1 216 ? 21.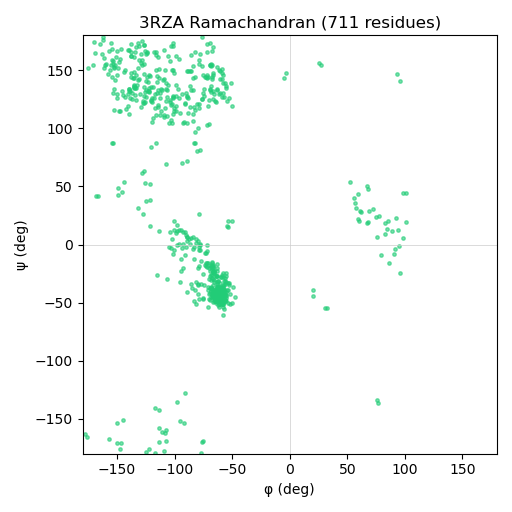865 58.600 54.678 1.00 23.09 197 SER A O 1
ATOM 1469 N N . THR A 1 217 ? 21.868 56.489 55.552 1.00 23.01 198 THR A N 1
ATOM 1470 C CA . THR A 1 217 ? 21.002 56.793 56.709 1.00 24.16 198 THR A CA 1
ATOM 1471 C C . THR A 1 217 ? 21.662 56.268 57.996 1.00 24.83 198 THR A C 1
ATOM 1472 O O . THR A 1 217 ? 21.100 55.403 58.687 1.00 26.23 198 THR A O 1
ATOM 1476 N N . PRO A 1 218 ? 22.857 56.794 58.325 1.00 24.65 199 PRO A N 1
ATOM 1477 C CA . PRO A 1 218 ? 23.659 56.257 59.420 1.00 25.95 199 PRO A CA 1
ATOM 1478 C C . PRO A 1 218 ? 23.033 56.368 60.833 1.00 25.55 199 PRO A C 1
ATOM 1479 O O . PRO A 1 218 ? 23.330 55.528 61.670 1.00 25.38 199 PRO A O 1
ATOM 1483 N N . LYS A 1 219 ? 22.164 57.361 61.071 1.00 28.66 200 LYS A N 1
ATOM 1484 C CA . LYS A 1 219 ? 21.365 57.436 62.341 1.00 30.43 200 LYS A CA 1
ATOM 1485 C C . LYS A 1 219 ? 20.480 56.198 62.602 1.00 29.25 200 LYS A C 1
ATOM 1486 O O . LYS A 1 219 ? 20.174 55.914 63.745 1.00 27.60 200 LYS A O 1
ATOM 1492 N N . GLU A 1 220 ? 20.095 55.456 61.558 1.00 28.59 201 GLU A N 1
ATOM 1493 C CA . GLU A 1 220 ? 19.323 54.202 61.745 1.00 28.13 201 GLU A CA 1
ATOM 1494 C C . GLU A 1 220 ? 20.191 53.056 62.332 1.00 25.30 201 GLU A C 1
ATOM 1495 O O . GLU A 1 220 ? 19.647 52.061 62.772 1.00 26.08 201 GLU A O 1
ATOM 1501 N N . GLY A 1 221 ? 21.521 53.192 62.296 1.00 23.06 202 GLY A N 1
ATOM 1502 C CA . GLY A 1 221 ? 22.442 52.157 62.758 1.00 22.61 202 GLY A CA 1
ATOM 1503 C C . GLY A 1 221 ? 23.374 52.634 63.847 1.00 21.29 202 GLY A C 1
ATOM 1504 O O . GLY A 1 221 ? 23.246 53.747 64.371 1.00 22.61 202 GLY A O 1
ATOM 1505 N N . VAL A 1 222 ? 24.266 51.737 64.221 1.00 21.32 203 VAL A N 1
ATOM 1506 C CA . VAL A 1 222 ? 25.314 51.963 65.214 1.00 22.10 203 VAL A CA 1
ATOM 1507 C C . VAL A 1 222 ? 26.530 51.201 64.676 1.00 19.17 203 VAL A C 1
ATOM 1508 O O . VAL A 1 222 ? 26.451 49.980 64.474 1.00 20.90 203 VAL A O 1
ATOM 1512 N N . SER A 1 223 ? 27.610 51.916 64.352 1.00 17.21 204 SER A N 1
ATOM 1513 C CA . SER A 1 223 ? 28.790 51.290 63.773 1.00 16.48 204 SER A CA 1
ATOM 1514 C C . SER A 1 223 ? 29.615 50.600 64.860 1.00 18.06 204 SER A C 1
ATOM 1515 O O . SER A 1 223 ? 30.047 51.267 65.791 1.00 19.09 204 SER A O 1
ATOM 1518 N N . ALA A 1 224 ? 29.832 49.280 64.730 1.00 14.90 205 ALA A N 1
ATOM 1519 C CA . ALA A 1 224 ? 30.770 48.550 65.586 1.00 15.35 205 ALA A CA 1
ATOM 1520 C C . ALA A 1 224 ? 32.232 48.954 65.346 1.00 15.23 205 ALA A C 1
ATOM 1521 O O . ALA A 1 224 ? 33.039 48.865 66.258 1.00 17.29 205 ALA A O 1
ATOM 1523 N N . ILE A 1 225 ? 32.569 49.393 64.126 1.00 17.62 206 ILE A N 1
ATOM 1524 C CA . ILE A 1 225 ? 33.931 49.923 63.828 1.00 16.14 206 ILE A CA 1
ATOM 1525 C C . ILE A 1 225 ? 34.207 51.204 64.626 1.00 16.15 206 ILE A C 1
ATOM 1526 O O . ILE A 1 225 ? 35.223 51.262 65.349 1.00 13.77 206 ILE A O 1
ATOM 1531 N N . ASN A 1 226 ? 33.278 52.174 64.566 1.00 13.95 207 ASN A N 1
ATOM 1532 C CA . ASN A 1 226 ? 33.411 53.418 65.371 1.00 16.64 207 ASN A CA 1
ATOM 1533 C C . ASN A 1 226 ? 33.525 53.134 66.864 1.00 15.91 207 ASN A C 1
ATOM 1534 O O . ASN A 1 226 ? 34.357 53.718 67.521 1.00 16.65 207 ASN A O 1
ATOM 1539 N N . ILE A 1 227 ? 32.685 52.229 67.376 1.00 17.09 208 ILE A N 1
ATOM 1540 C CA . ILE A 1 227 ? 32.703 51.860 68.800 1.00 18.45 208 ILE A CA 1
ATOM 1541 C C . ILE A 1 227 ? 34.046 51.264 69.238 1.00 17.80 208 ILE A C 1
ATOM 1542 O O . ILE A 1 227 ? 34.621 51.700 70.242 1.00 15.11 208 ILE A O 1
ATOM 1547 N N . ALA A 1 228 ? 34.505 50.264 68.469 1.00 17.79 209 ALA A N 1
ATOM 1548 C CA . ALA A 1 228 ? 35.757 49.550 68.698 1.00 17.53 209 ALA A CA 1
ATOM 1549 C C . ALA A 1 228 ? 36.969 50.471 68.610 1.00 18.38 209 ALA A C 1
ATOM 1550 O O . ALA A 1 228 ? 37.863 50.385 69.466 1.00 20.91 209 ALA A O 1
ATOM 1552 N N . ALA A 1 229 ? 36.965 51.378 67.624 1.00 16.16 210 ALA A N 1
ATOM 1553 C CA . ALA A 1 229 ? 37.994 52.422 67.487 1.00 16.88 210 ALA A CA 1
ATOM 1554 C C . ALA A 1 229 ? 37.983 53.406 68.650 1.00 18.12 210 ALA A C 1
ATOM 1555 O O . ALA A 1 229 ? 39.040 53.733 69.195 1.00 15.91 210 ALA A O 1
ATOM 1557 N N . LYS A 1 230 ? 36.798 53.867 69.034 1.00 19.53 211 LYS A N 1
ATOM 1558 C CA . LYS A 1 230 ? 36.680 54.762 70.172 1.00 19.81 211 LYS A CA 1
ATOM 1559 C C . LYS A 1 230 ? 37.137 54.086 71.469 1.00 20.53 211 LYS A C 1
ATOM 1560 O O . LYS A 1 230 ? 37.899 54.694 72.223 1.00 17.59 211 LYS A O 1
ATOM 1566 N N . ALA A 1 231 ? 36.749 52.813 71.681 1.00 18.19 212 ALA A N 1
ATOM 1567 C CA . ALA A 1 231 ? 37.178 52.062 72.880 1.00 17.62 212 ALA A CA 1
ATOM 1568 C C . ALA A 1 231 ? 38.712 51.999 73.002 1.00 19.63 212 ALA A C 1
ATOM 1569 O O . ALA A 1 231 ? 39.266 52.338 74.054 1.00 21.32 212 ALA A O 1
ATOM 1571 N N . ILE A 1 232 ? 39.365 51.659 71.889 1.00 20.82 213 ILE A N 1
ATOM 1572 C CA . ILE A 1 232 ? 40.828 51.611 71.772 1.00 21.37 213 ILE A CA 1
ATOM 1573 C C . ILE A 1 232 ? 41.504 52.963 72.046 1.00 22.08 213 ILE A C 1
ATOM 1574 O O . ILE A 1 232 ? 42.544 52.993 72.732 1.00 24.20 213 ILE A O 1
ATOM 1579 N N . SER A 1 233 ? 40.909 54.061 71.570 1.00 22.05 214 SER A N 1
ATOM 1580 C CA A SER A 1 233 ? 41.441 55.423 71.841 0.50 23.07 214 SER A CA 1
ATOM 1581 C CA B SER A 1 233 ? 41.464 55.402 71.836 0.50 24.60 214 SER A CA 1
ATOM 1582 C C . SER A 1 233 ? 41.327 55.833 73.316 1.00 22.91 214 SER A C 1
ATOM 1583 O O . SER A 1 233 ? 42.131 56.620 73.807 1.00 21.07 214 SER A O 1
ATOM 1588 N N . ARG A 1 234 ? 40.321 55.297 74.021 1.00 22.94 215 ARG A N 1
ATOM 1589 C CA . ARG A 1 234 ? 40.143 55.564 75.462 1.00 24.29 215 ARG A CA 1
ATOM 1590 C C . ARG A 1 234 ? 41.081 54.758 76.382 1.00 23.46 215 ARG A C 1
ATOM 1591 O O . ARG A 1 234 ? 41.185 55.073 77.542 1.00 23.01 215 ARG A O 1
ATOM 1607 N N . LYS A 1 236 ? 44.345 52.539 77.967 1.00 21.73 217 LYS A N 1
ATOM 1608 C CA . LYS A 1 236 ? 45.795 52.512 78.206 1.00 20.95 217 LYS A CA 1
ATOM 1609 C C . LYS A 1 236 ? 46.347 51.290 77.474 1.00 20.72 217 LYS A C 1
ATOM 1610 O O . LYS A 1 236 ? 45.851 50.162 77.655 1.00 19.95 217 LYS A O 1
ATOM 1616 N N . LEU A 1 237 ? 47.312 51.520 76.599 1.00 20.25 218 LEU A N 1
ATOM 1617 C CA . LEU A 1 237 ? 47.852 50.485 75.715 1.00 19.39 218 LEU A CA 1
ATOM 1618 C C . LEU A 1 237 ? 49.322 50.770 75.495 1.00 20.14 218 LEU A C 1
ATOM 1619 O O . LEU A 1 237 ? 49.797 51.850 75.827 1.00 20.31 218 LEU A O 1
ATOM 1624 N N . GLY A 1 238 ? 50.034 49.804 74.914 1.00 19.52 219 GLY A N 1
ATOM 1625 C CA . GLY A 1 238 ? 51.468 49.924 74.670 1.00 18.07 219 GLY A CA 1
ATOM 1626 C C . GLY A 1 238 ? 52.191 49.720 75.986 1.00 18.27 219 GLY A C 1
ATOM 1627 O O . GLY A 1 238 ? 51.866 48.795 76.724 1.00 15.28 219 GLY A O 1
ATOM 1628 N N . GLN A 1 239 ? 53.152 50.590 76.293 1.00 19.82 220 GLN A N 1
ATOM 1629 C CA . GLN A 1 239 ? 53.890 50.500 77.564 1.00 20.81 220 GLN A CA 1
ATOM 1630 C C . GLN A 1 239 ? 53.040 51.184 78.612 1.00 22.33 220 GLN A C 1
ATOM 1631 O O . GLN A 1 239 ? 53.163 52.384 78.829 1.00 21.74 220 GLN A O 1
ATOM 1637 N N . VAL A 1 240 ? 52.138 50.415 79.220 1.00 21.36 221 VAL A N 1
ATOM 1638 C CA . VAL A 1 240 ? 51.181 50.951 80.197 1.00 22.11 221 VAL A CA 1
ATOM 1639 C C . VAL A 1 240 ? 51.901 51.558 81.424 1.00 23.41 221 VAL A C 1
ATOM 1640 O O . VAL A 1 240 ? 51.579 52.657 81.861 1.00 23.29 221 VAL A O 1
ATOM 1644 N N . ASP A 1 241 ? 52.873 50.830 81.955 1.00 24.08 222 ASP A N 1
ATOM 1645 C CA . ASP A 1 241 ? 53.828 51.383 82.930 1.00 24.53 222 ASP A CA 1
ATOM 1646 C C . ASP A 1 241 ? 55.146 50.646 82.781 1.00 25.56 222 ASP A C 1
ATOM 1647 O O . ASP A 1 241 ? 55.299 49.856 81.826 1.00 24.89 222 ASP A O 1
ATOM 1652 N N . GLU A 1 242 ? 56.086 50.883 83.707 1.00 26.38 223 GLU A N 1
ATOM 1653 C CA . GLU A 1 242 ? 57.428 50.279 83.654 1.00 27.21 223 GLU A CA 1
ATOM 1654 C C . GLU A 1 242 ? 57.442 48.739 83.536 1.00 23.67 223 GLU A C 1
ATOM 1655 O O . GLU A 1 242 ? 58.328 48.189 82.884 1.00 24.97 223 GLU A O 1
ATOM 1657 N N . ILE A 1 243 ? 56.455 48.060 84.132 1.00 20.57 224 ILE A N 1
ATOM 1658 C CA . ILE A 1 243 ? 56.413 46.583 84.160 1.00 20.44 224 ILE A CA 1
ATOM 1659 C C . ILE A 1 243 ? 55.139 45.973 83.528 1.00 21.36 224 ILE A C 1
ATOM 1660 O O . ILE A 1 243 ? 54.879 44.784 83.716 1.00 18.64 224 ILE A O 1
ATOM 1665 N N . THR A 1 244 ? 54.384 46.763 82.754 1.00 21.42 225 THR A N 1
ATOM 1666 C CA . THR A 1 244 ? 53.090 46.333 82.217 1.00 18.15 225 THR A CA 1
ATOM 1667 C C . THR A 1 244 ? 52.898 46.787 80.752 1.00 17.46 225 THR A C 1
ATOM 1668 O O . THR A 1 244 ? 53.131 47.948 80.415 1.00 18.67 225 THR A O 1
ATOM 1672 N N . THR A 1 245 ? 52.468 45.859 79.902 1.00 17.62 226 THR A N 1
ATOM 1673 C CA . THR A 1 245 ? 52.217 46.138 78.486 1.00 17.55 226 THR A CA 1
ATOM 1674 C C . THR A 1 245 ? 50.814 45.677 78.068 1.00 17.34 226 THR A C 1
ATOM 1675 O O . THR A 1 245 ? 50.217 44.835 78.722 1.00 16.20 226 THR A O 1
ATOM 1679 N N . ALA A 1 246 ? 50.309 46.247 76.969 1.00 18.13 227 ALA A N 1
ATOM 1680 C CA . ALA A 1 246 ? 49.063 45.813 76.361 1.00 16.76 227 ALA A CA 1
ATOM 1681 C C . ALA A 1 246 ? 49.061 46.102 74.838 1.00 16.76 227 ALA A C 1
ATOM 1682 O O . ALA A 1 246 ? 49.600 47.106 74.396 1.00 15.15 227 ALA A O 1
ATOM 1684 N N . ASN A 1 247 ? 48.493 45.173 74.061 1.00 16.76 228 ASN A N 1
ATOM 1685 C CA . ASN A 1 247 ? 48.516 45.208 72.603 1.00 17.30 228 ASN A CA 1
ATOM 1686 C C . ASN A 1 247 ? 47.169 44.757 72.007 1.00 16.88 228 ASN A C 1
ATOM 1687 O O . ASN A 1 247 ? 46.643 43.708 72.392 1.00 16.01 228 ASN A O 1
ATOM 1692 N N . ILE A 1 248 ? 46.620 45.558 71.085 1.00 16.80 229 ILE A N 1
ATOM 1693 C CA . ILE A 1 248 ? 45.534 45.117 70.200 1.00 16.35 229 ILE A CA 1
ATOM 1694 C C . ILE A 1 248 ? 46.208 44.517 68.973 1.00 19.08 229 ILE A C 1
ATOM 1695 O O . ILE A 1 248 ? 46.775 45.238 68.138 1.00 17.82 229 ILE A O 1
ATOM 1700 N N . GLY A 1 249 ? 46.200 43.186 68.903 1.00 18.94 230 GLY A N 1
ATOM 1701 C CA . GLY A 1 249 ? 46.872 42.460 67.850 1.00 18.36 230 GLY A CA 1
ATOM 1702 C C . GLY A 1 249 ? 46.082 42.271 66.575 1.00 19.12 230 GLY A C 1
ATOM 1703 O O . GLY A 1 249 ? 46.675 42.197 65.516 1.00 19.85 230 GLY A O 1
ATOM 1704 N N . LYS A 1 250 ? 44.763 42.114 66.696 1.00 17.63 231 LYS A N 1
ATOM 1705 C CA . LYS A 1 250 ? 43.872 41.915 65.552 1.00 19.11 231 LYS A CA 1
ATOM 1706 C C . LYS A 1 250 ? 42.623 42.779 65.702 1.00 17.60 231 LYS A C 1
ATOM 1707 O O . LYS A 1 250 ? 42.129 42.971 66.800 1.00 17.69 231 LYS A O 1
ATOM 1712 N N . PHE A 1 251 ? 42.138 43.311 64.584 1.00 17.51 232 PHE A N 1
ATOM 1713 C CA . PHE A 1 251 ? 40.924 44.119 64.547 1.00 17.57 232 PHE A CA 1
ATOM 1714 C C . PHE A 1 251 ? 40.332 43.824 63.187 1.00 19.24 232 PHE A C 1
ATOM 1715 O O . PHE A 1 251 ? 40.939 44.164 62.169 1.00 20.91 232 PHE A O 1
ATOM 1723 N N . HIS A 1 252 ? 39.151 43.191 63.172 1.00 18.34 233 HIS A N 1
ATOM 1724 C CA . HIS A 1 252 ? 38.484 42.803 61.938 1.00 18.67 233 HIS A CA 1
ATOM 1725 C C . HIS A 1 252 ? 36.993 43.060 62.028 1.00 18.28 233 HIS A C 1
ATOM 1726 O O . HIS A 1 252 ? 36.326 42.555 62.933 1.00 17.54 233 HIS A O 1
ATOM 1733 N N . GLY A 1 253 ? 36.456 43.803 61.070 1.00 19.48 234 GLY A N 1
ATOM 1734 C CA . GLY A 1 253 ? 35.014 43.963 60.976 1.00 19.82 234 GLY A CA 1
ATOM 1735 C C . GLY A 1 253 ? 34.552 44.652 59.720 1.00 20.12 234 GLY A C 1
ATOM 1736 O O . GLY A 1 253 ? 35.312 45.396 59.091 1.00 17.47 234 GLY A O 1
ATOM 1737 N N . GLY A 1 254 ? 33.310 44.354 59.345 1.00 20.77 235 GLY A N 1
ATOM 1738 C CA . GLY A 1 254 ? 32.612 45.028 58.288 1.00 23.02 235 GLY A CA 1
ATOM 1739 C C . GLY A 1 254 ? 32.758 44.351 56.950 1.00 25.57 235 GLY A C 1
ATOM 1740 O O . GLY A 1 254 ? 33.816 43.813 56.632 1.00 28.80 235 GLY A O 1
ATOM 1741 N N . SER A 1 255 ? 31.702 44.444 56.140 1.00 28.61 236 SER A N 1
ATOM 1742 C CA . SER A 1 255 ? 31.588 43.742 54.846 1.00 29.32 236 SER A CA 1
ATOM 1743 C C . SER A 1 255 ? 31.532 44.657 53.625 1.00 28.26 236 SER A C 1
ATOM 1744 O O . SER A 1 255 ? 31.859 44.206 52.516 1.00 29.30 236 SER A O 1
ATOM 1747 N N . ALA A 1 256 ? 31.055 45.901 53.786 1.00 23.49 237 ALA A N 1
ATOM 1748 C CA . ALA A 1 256 ? 30.841 46.768 52.629 1.00 21.03 237 ALA A CA 1
ATOM 1749 C C . ALA A 1 256 ? 30.831 48.252 53.002 1.00 19.82 237 ALA A C 1
ATOM 1750 O O . ALA A 1 256 ? 30.354 48.646 54.093 1.00 21.92 237 ALA A O 1
ATOM 1752 N N . THR A 1 257 ? 31.326 49.078 52.091 1.00 19.47 238 THR A N 1
ATOM 1753 C CA . THR A 1 257 ? 31.404 50.543 52.322 1.00 20.00 238 THR A CA 1
ATOM 1754 C C . THR A 1 257 ? 30.044 51.208 52.515 1.00 19.62 238 THR A C 1
ATOM 1755 O O . THR A 1 257 ? 29.924 52.137 53.316 1.00 20.46 238 THR A O 1
ATOM 1759 N N . ASN A 1 258 ? 29.017 50.667 51.855 1.00 19.17 239 ASN A N 1
ATOM 1760 C CA . ASN A 1 258 ? 27.649 51.217 51.892 1.00 19.43 239 ASN A CA 1
ATOM 1761 C C . ASN A 1 258 ? 26.738 50.674 53.009 1.00 20.02 239 ASN A C 1
ATOM 1762 O O . ASN A 1 258 ? 25.538 51.000 53.026 1.00 17.72 239 ASN A O 1
ATOM 1767 N N . ILE A 1 259 ? 27.308 49.895 53.943 1.00 17.89 240 ILE A N 1
ATOM 1768 C CA . ILE A 1 259 ? 26.577 49.333 55.090 1.00 19.42 240 ILE A CA 1
ATOM 1769 C C . ILE A 1 259 ? 27.250 49.769 56.384 1.00 18.18 240 ILE A C 1
ATOM 1770 O O . ILE A 1 259 ? 28.472 49.664 56.503 1.00 20.36 240 ILE A O 1
ATOM 1775 N N . VAL A 1 260 ? 26.467 50.266 57.350 1.00 20.44 241 VAL A N 1
ATOM 1776 C CA . VAL A 1 260 ? 26.981 50.519 58.704 1.00 18.59 241 VAL A CA 1
ATOM 1777 C C . VAL A 1 260 ? 27.378 49.144 59.300 1.00 19.93 241 VAL A C 1
ATOM 1778 O O . VAL A 1 260 ? 26.555 48.219 59.321 1.00 21.98 241 VAL A O 1
ATOM 1782 N N . ALA A 1 261 ? 28.656 49.009 59.698 1.00 17.39 242 ALA A N 1
ATOM 1783 C CA . ALA A 1 261 ? 29.223 47.733 60.171 1.00 18.45 242 ALA A CA 1
ATOM 1784 C C . ALA A 1 261 ? 28.640 47.358 61.518 1.00 16.81 242 ALA A C 1
ATOM 1785 O O . ALA A 1 261 ? 28.716 48.146 62.456 1.00 18.96 242 ALA A O 1
ATOM 1787 N N . ASP A 1 262 ? 28.054 46.170 61.621 1.00 19.28 243 ASP A N 1
ATOM 1788 C CA . ASP A 1 262 ? 27.411 45.740 62.888 1.00 19.98 243 ASP A CA 1
ATOM 1789 C C . ASP A 1 262 ? 28.226 44.745 63.740 1.00 19.27 243 ASP A C 1
ATOM 1790 O O . ASP A 1 262 ? 27.708 44.281 64.773 1.00 19.73 243 ASP A O 1
ATOM 1795 N N . GLU A 1 263 ? 29.457 44.425 63.330 1.00 16.50 244 GLU A N 1
ATOM 1796 C CA . GLU A 1 263 ? 30.307 43.503 64.076 1.00 18.55 244 GLU A CA 1
ATOM 1797 C C . GLU A 1 263 ? 31.782 43.739 63.874 1.00 17.43 244 GLU A C 1
ATOM 1798 O O . GLU A 1 263 ? 32.246 43.811 62.740 1.00 20.80 244 GLU A O 1
ATOM 1804 N N . VAL A 1 264 ? 32.514 43.744 64.988 1.00 17.34 245 VAL A N 1
ATOM 1805 C CA . VAL A 1 264 ? 33.962 43.781 64.994 1.00 18.78 245 VAL A CA 1
ATOM 1806 C C . VAL A 1 264 ? 34.473 42.772 66.005 1.00 19.67 245 VAL A C 1
ATOM 1807 O O . VAL A 1 264 ? 33.972 42.718 67.136 1.00 18.56 245 VAL A O 1
ATOM 1811 N N . ILE A 1 265 ? 35.481 41.996 65.610 1.00 19.65 246 ILE A N 1
ATOM 1812 C CA . ILE A 1 265 ? 36.199 41.090 66.514 1.00 19.63 246 ILE A CA 1
ATOM 1813 C C . ILE A 1 265 ? 37.562 41.684 66.752 1.00 18.10 246 ILE A C 1
ATOM 1814 O O . ILE A 1 265 ? 38.258 42.014 65.776 1.00 20.21 246 ILE A O 1
ATOM 1819 N N . LEU A 1 266 ? 37.890 41.904 68.035 1.00 17.62 247 LEU A N 1
ATOM 1820 C CA A LEU A 1 266 ? 39.214 42.356 68.481 0.50 17.94 247 LEU A CA 1
ATOM 1821 C CA B LEU A 1 266 ? 39.220 42.347 68.454 0.50 18.17 247 LEU A CA 1
ATOM 1822 C C . LEU A 1 266 ? 39.885 41.206 69.189 1.00 17.64 247 LEU A C 1
ATOM 1823 O O . LEU A 1 266 ? 39.236 40.525 69.969 1.00 18.47 247 LEU A O 1
ATOM 1832 N N . GLU A 1 267 ? 41.188 41.026 68.961 1.00 18.06 248 GLU A N 1
ATOM 1833 C CA . GLU A 1 267 ? 42.015 40.089 69.773 1.00 19.16 248 GLU A CA 1
ATOM 1834 C C . GLU A 1 267 ? 43.237 40.803 70.309 1.00 16.78 248 GLU A C 1
ATOM 1835 O O . GLU A 1 267 ? 44.031 41.367 69.524 1.00 17.18 248 GLU A O 1
ATOM 1841 N N . ALA A 1 268 ? 43.377 40.777 71.632 1.00 13.91 249 ALA A N 1
ATOM 1842 C CA . ALA A 1 268 ? 44.358 41.573 72.350 1.00 15.07 249 ALA A CA 1
ATOM 1843 C C . ALA A 1 268 ? 45.100 40.720 73.373 1.00 16.71 249 ALA A C 1
ATOM 1844 O O . ALA A 1 268 ? 44.741 39.557 73.619 1.00 17.57 249 ALA A O 1
ATOM 1846 N N . GLU A 1 269 ? 46.164 41.287 73.936 1.00 17.29 250 GLU A N 1
ATOM 1847 C CA . GLU A 1 269 ? 46.831 40.706 75.118 1.00 18.52 250 GLU A CA 1
ATOM 1848 C C . GLU A 1 269 ? 47.268 41.759 76.098 1.00 17.66 250 GLU A C 1
ATOM 1849 O O . GLU A 1 269 ? 47.286 42.952 75.767 1.00 16.96 250 GLU A O 1
ATOM 1855 N N . ALA A 1 270 ? 47.639 41.302 77.295 1.00 16.00 251 ALA A N 1
ATOM 1856 C CA . ALA A 1 270 ? 48.262 42.146 78.292 1.00 17.36 251 ALA A CA 1
ATOM 1857 C C . ALA A 1 270 ? 49.300 41.340 79.052 1.00 17.25 251 ALA A C 1
ATOM 1858 O O . ALA A 1 270 ? 49.159 40.110 79.177 1.00 15.87 251 ALA A O 1
ATOM 1860 N N . ARG A 1 271 ? 50.362 42.019 79.507 1.00 16.82 252 ARG A N 1
ATOM 1861 C CA . ARG A 1 271 ? 51.432 41.393 80.317 1.00 17.10 252 ARG A CA 1
ATOM 1862 C C . ARG A 1 271 ? 51.780 42.273 81.483 1.00 18.26 252 ARG A C 1
ATOM 1863 O O . ARG A 1 271 ? 51.779 43.489 81.335 1.00 19.37 252 ARG A O 1
ATOM 1871 N N . SER A 1 272 ? 52.084 41.669 82.637 1.00 18.04 253 SER A N 1
ATOM 1872 C CA . SER A 1 272 ? 52.718 42.399 83.740 1.00 19.16 253 SER A CA 1
ATOM 1873 C C . SER A 1 272 ? 53.558 41.525 84.631 1.00 17.68 253 SER A C 1
ATOM 1874 O O . SER A 1 272 ? 53.250 40.342 84.808 1.00 17.60 253 SER A O 1
ATOM 1877 N N . HIS A 1 273 ? 54.575 42.135 85.242 1.00 17.70 254 HIS A N 1
ATOM 1878 C CA A HIS A 1 273 ? 55.407 41.483 86.269 0.40 20.01 254 HIS A CA 1
ATOM 1879 C CA B HIS A 1 273 ? 55.378 41.447 86.270 0.60 19.32 254 HIS A CA 1
ATOM 1880 C C . HIS A 1 273 ? 54.771 41.551 87.660 1.00 21.00 254 HIS A C 1
ATOM 1881 O O . HIS A 1 273 ? 55.308 40.973 88.622 1.00 19.43 254 HIS A O 1
ATOM 1894 N N . ASP A 1 274 ? 53.642 42.258 87.769 1.00 20.99 255 ASP A N 1
ATOM 1895 C CA . ASP A 1 274 ? 52.875 42.368 89.017 1.00 23.37 255 ASP A CA 1
ATOM 1896 C C . ASP A 1 274 ? 51.522 41.657 88.730 1.00 22.63 255 ASP A C 1
ATOM 1897 O O . ASP A 1 274 ? 50.770 42.103 87.843 1.00 20.87 255 ASP A O 1
ATOM 1902 N N . PRO A 1 275 ? 51.204 40.569 89.466 1.00 23.52 256 PRO A N 1
ATOM 1903 C CA . PRO A 1 275 ? 49.921 39.888 89.201 1.00 24.67 256 PRO A CA 1
ATOM 1904 C C . PRO A 1 275 ? 48.654 40.717 89.464 1.00 27.08 256 PRO A C 1
ATOM 1905 O O . PRO A 1 275 ? 47.604 40.388 88.925 1.00 29.64 256 PRO A O 1
ATOM 1909 N N . GLU A 1 276 ? 48.744 41.770 90.267 1.00 25.90 257 GLU A N 1
ATOM 1910 C CA . GLU A 1 276 ? 47.622 42.692 90.441 1.00 25.75 257 GLU A CA 1
ATOM 1911 C C . GLU A 1 276 ? 47.502 43.742 89.370 1.00 24.31 257 GLU A C 1
ATOM 1912 O O . GLU A 1 276 ? 46.375 44.110 89.015 1.00 26.06 257 GLU A O 1
ATOM 1918 N N . ARG A 1 277 ? 48.628 44.289 88.905 1.00 21.83 258 ARG A N 1
ATOM 1919 C CA . ARG A 1 277 ? 48.597 45.228 87.772 1.00 21.95 258 ARG A CA 1
ATOM 1920 C C . ARG A 1 277 ? 48.090 44.586 86.476 1.00 19.18 258 ARG A C 1
ATOM 1921 O O . ARG A 1 277 ? 47.393 45.246 85.731 1.00 17.58 258 ARG A O 1
ATOM 1929 N N . ILE A 1 278 ? 48.435 43.315 86.208 1.00 19.08 259 ILE A N 1
ATOM 1930 C CA . ILE A 1 278 ? 47.831 42.601 85.032 1.00 19.39 259 ILE A CA 1
ATOM 1931 C C . ILE A 1 278 ? 46.295 42.529 85.153 1.00 20.67 259 ILE A C 1
ATOM 1932 O O . ILE A 1 278 ? 45.594 42.777 84.150 1.00 21.76 259 ILE A O 1
ATOM 1937 N N . LYS A 1 279 ? 45.789 42.210 86.363 1.00 19.38 260 LYS A N 1
ATOM 1938 C CA . LYS A 1 279 ? 44.323 42.206 86.636 1.00 20.79 260 LYS A CA 1
ATOM 1939 C C . LYS A 1 279 ? 43.672 43.587 86.453 1.00 20.46 260 LYS A C 1
ATOM 1940 O O . LYS A 1 279 ? 42.596 43.685 85.838 1.00 17.78 260 LYS A O 1
ATOM 1945 N N . THR A 1 280 ? 44.313 44.630 87.013 1.00 19.79 261 THR A N 1
ATOM 1946 C CA . THR A 1 280 ? 43.853 46.026 86.856 1.00 21.97 261 THR A CA 1
ATOM 1947 C C . THR A 1 280 ? 43.768 46.438 85.408 1.00 18.96 261 THR A C 1
ATOM 1948 O O . THR A 1 280 ? 42.777 46.989 85.010 1.00 21.38 261 THR A O 1
ATOM 1952 N N . GLN A 1 281 ? 44.803 46.112 84.633 1.00 18.98 262 GLN A N 1
ATOM 1953 C CA . GLN A 1 281 ? 44.856 46.405 83.196 1.00 18.62 262 GLN A CA 1
ATOM 1954 C C . GLN A 1 281 ? 43.747 45.692 82.423 1.00 17.84 262 GLN A C 1
ATOM 1955 O O . GLN A 1 281 ? 43.063 46.314 81.575 1.00 15.10 262 GLN A O 1
ATOM 1961 N N . VAL A 1 282 ? 43.583 44.394 82.688 1.00 17.76 263 VAL A N 1
ATOM 1962 C CA . VAL A 1 282 ? 42.554 43.597 81.995 1.00 19.44 263 VAL A CA 1
ATOM 1963 C C . VAL A 1 282 ? 41.125 44.024 82.403 1.00 19.74 263 VAL A C 1
ATOM 1964 O O . VAL A 1 282 ? 40.220 44.075 81.558 1.00 18.98 263 VAL A O 1
ATOM 1968 N N . LYS A 1 283 ? 40.940 44.387 83.671 1.00 20.72 264 LYS A N 1
ATOM 1969 C CA . LYS A 1 283 ? 39.667 44.970 84.107 1.00 22.19 264 LYS A CA 1
ATOM 1970 C C . LYS A 1 283 ? 39.429 46.300 83.397 1.00 22.36 264 LYS A C 1
ATOM 1971 O O . LYS A 1 283 ? 38.315 46.560 82.917 1.00 22.61 264 LYS A O 1
ATOM 1977 N N . HIS A 1 284 ? 40.463 47.143 83.362 1.00 21.64 265 HIS A N 1
ATOM 1978 C CA . HIS A 1 284 ? 40.405 48.431 82.645 1.00 22.35 265 HIS A CA 1
ATOM 1979 C C . HIS A 1 284 ? 39.968 48.293 81.173 1.00 19.48 265 HIS A C 1
ATOM 1980 O O . HIS A 1 284 ? 39.072 49.023 80.732 1.00 19.63 265 HIS A O 1
ATOM 1995 N N . THR A 1 286 ? 38.475 45.560 79.661 1.00 19.89 267 THR A N 1
ATOM 1996 C CA . THR A 1 286 ? 37.093 45.051 79.757 1.00 16.92 267 THR A CA 1
ATOM 1997 C C . THR A 1 286 ? 36.073 46.166 80.008 1.00 17.71 267 THR A C 1
ATOM 1998 O O . THR A 1 286 ? 35.129 46.351 79.210 1.00 18.70 267 THR A O 1
ATOM 2002 N N . ASP A 1 287 ? 36.291 46.941 81.059 1.00 17.77 268 ASP A N 1
ATOM 2003 C CA . ASP A 1 287 ? 35.370 48.050 81.400 1.00 21.74 268 ASP A CA 1
ATOM 2004 C C . ASP A 1 287 ? 35.237 49.098 80.302 1.00 22.73 268 ASP A C 1
ATOM 2005 O O . ASP A 1 287 ? 34.120 49.550 80.031 1.00 22.80 268 ASP A O 1
ATOM 2010 N N . VAL A 1 288 ? 36.351 49.443 79.647 1.00 20.63 269 VAL A N 1
ATOM 2011 C CA . VAL A 1 288 ? 36.320 50.436 78.569 1.00 18.60 269 VAL A CA 1
ATOM 2012 C C . VAL A 1 288 ? 35.551 49.929 77.332 1.00 18.73 269 VAL A C 1
ATOM 2013 O O . VAL A 1 288 ? 34.725 50.661 76.783 1.00 18.07 269 VAL A O 1
ATOM 2017 N N . PHE A 1 289 ? 35.772 48.674 76.939 1.00 18.19 270 PHE A N 1
ATOM 2018 C CA . PHE A 1 289 ? 34.967 48.052 75.868 1.00 17.11 270 PHE A CA 1
ATOM 2019 C C . PHE A 1 289 ? 33.463 48.037 76.174 1.00 16.93 270 PHE A C 1
ATOM 2020 O O . PHE A 1 289 ? 32.664 48.492 75.361 1.00 18.86 270 PHE A O 1
ATOM 2028 N N . GLU A 1 290 ? 33.106 47.544 77.361 1.00 18.06 271 GLU A N 1
ATOM 2029 C CA . GLU A 1 290 ? 31.715 47.396 77.771 1.00 18.52 271 GLU A CA 1
ATOM 2030 C C . GLU A 1 290 ? 30.981 48.739 77.891 1.00 20.97 271 GLU A C 1
ATOM 2031 O O . GLU A 1 290 ? 29.914 48.921 77.271 1.00 22.72 271 GLU A O 1
ATOM 2037 N N . THR A 1 291 ? 31.600 49.701 78.582 1.00 20.13 272 THR A N 1
ATOM 2038 C CA . THR A 1 291 ? 30.990 51.016 78.790 1.00 21.14 272 THR A CA 1
ATOM 2039 C C . THR A 1 291 ? 30.943 51.852 77.508 1.00 19.67 272 THR A C 1
ATOM 2040 O O . THR A 1 291 ? 29.966 52.553 77.298 1.00 19.21 272 THR A O 1
ATOM 2044 N N . THR A 1 292 ? 31.976 51.760 76.648 1.00 20.01 273 THR A N 1
ATOM 2045 C CA . THR A 1 292 ? 31.971 52.469 75.357 1.00 20.94 273 THR A CA 1
ATOM 2046 C C . THR A 1 292 ? 30.893 51.944 74.399 1.00 21.69 273 THR A C 1
ATOM 2047 O O . THR A 1 292 ? 30.182 52.742 73.753 1.00 21.18 273 THR A O 1
ATOM 2051 N N . ALA A 1 293 ? 30.799 50.614 74.294 1.00 20.57 274 ALA A N 1
ATOM 2052 C CA . ALA A 1 293 ? 29.750 49.953 73.509 1.00 20.52 274 ALA A CA 1
ATOM 2053 C C . ALA A 1 293 ? 28.354 50.359 73.972 1.00 22.20 274 ALA A C 1
ATOM 2054 O O . ALA A 1 293 ? 27.512 50.763 73.167 1.00 22.61 274 ALA A O 1
ATOM 2056 N N . SER A 1 294 ? 28.138 50.291 75.266 1.00 22.78 275 SER A N 1
ATOM 2057 C CA . SER A 1 294 ? 26.830 50.605 75.842 1.00 25.62 275 SER A CA 1
ATOM 2058 C C . SER A 1 294 ? 26.442 52.080 75.655 1.00 26.30 275 SER A C 1
ATOM 2059 O O . SER A 1 294 ? 25.314 52.360 75.230 1.00 26.02 275 SER A O 1
ATOM 2062 N N . GLU A 1 295 ? 27.383 52.994 75.944 1.00 27.63 276 GLU A N 1
ATOM 2063 C CA . GLU A 1 295 ? 27.195 54.464 75.723 1.00 29.41 276 GLU A CA 1
ATOM 2064 C C . GLU A 1 295 ? 26.725 54.805 74.308 1.00 27.84 276 GLU A C 1
ATOM 2065 O O . GLU A 1 295 ? 25.867 55.632 74.145 1.00 25.08 276 GLU A O 1
ATOM 2071 N N . LEU A 1 296 ? 27.310 54.138 73.307 1.00 27.88 277 LEU A N 1
ATOM 2072 C CA . LEU A 1 296 ? 27.063 54.422 71.892 1.00 27.03 277 LEU A CA 1
ATOM 2073 C C . LEU A 1 296 ? 25.935 53.568 71.275 1.00 26.32 277 LEU A C 1
ATOM 2074 O O . LEU A 1 296 ? 25.637 53.713 70.085 1.00 27.39 277 LEU A O 1
ATOM 2079 N N . GLY A 1 297 ? 25.309 52.697 72.077 1.00 24.09 278 GLY A N 1
ATOM 2080 C CA . GLY A 1 297 ? 24.130 51.920 71.649 1.00 23.03 278 GLY A CA 1
ATOM 2081 C C . GLY A 1 297 ? 24.419 50.524 71.097 1.00 22.20 278 GLY A C 1
ATOM 2082 O O . GLY A 1 297 ? 23.546 49.917 70.505 1.00 20.61 278 GLY A O 1
ATOM 2083 N N . GLY A 1 298 ? 25.644 50.031 71.284 1.00 21.16 279 GLY A N 1
ATOM 2084 C CA . GLY A 1 298 ? 25.999 48.666 70.984 1.00 20.92 279 GLY A CA 1
ATOM 2085 C C . GLY A 1 298 ? 26.204 47.829 72.224 1.00 20.27 279 GLY A C 1
ATOM 2086 O O . GLY A 1 298 ? 25.744 48.164 73.304 1.00 21.35 279 GLY A O 1
ATOM 2087 N N . LYS A 1 299 ? 26.912 46.728 72.057 1.00 20.58 280 LYS A N 1
ATOM 2088 C CA . LYS A 1 299 ? 27.367 45.936 73.187 1.00 23.31 280 LYS A CA 1
ATOM 2089 C C . LYS A 1 299 ? 28.699 45.266 72.905 1.00 21.69 280 LYS A C 1
ATOM 2090 O O . LYS A 1 299 ? 29.117 45.151 71.748 1.00 22.58 280 LYS A O 1
ATOM 2094 N N . ALA A 1 300 ? 29.369 44.888 73.990 1.00 20.40 281 ALA A N 1
ATOM 2095 C CA . ALA A 1 300 ? 30.683 44.309 73.964 1.00 19.09 281 ALA A CA 1
ATOM 2096 C C . ALA A 1 300 ? 30.610 43.010 74.722 1.00 20.73 281 ALA A C 1
ATOM 2097 O O . ALA A 1 300 ? 30.213 43.005 75.889 1.00 21.51 281 ALA A O 1
ATOM 2099 N N . GLU A 1 301 ? 30.969 41.913 74.061 1.00 19.19 282 GLU A N 1
ATOM 2100 C CA . GLU A 1 301 ? 31.257 40.646 74.738 1.00 21.67 282 GLU A CA 1
ATOM 2101 C C . GLU A 1 301 ? 32.787 40.538 74.869 1.00 20.33 282 GLU A C 1
ATOM 2102 O O . GLU A 1 301 ? 33.481 40.504 73.853 1.00 16.29 282 GLU A O 1
ATOM 2108 N N . VAL A 1 302 ? 33.279 40.456 76.108 1.00 17.78 283 VAL A N 1
ATOM 2109 C CA . VAL A 1 302 ? 34.710 40.409 76.412 1.00 16.43 283 VAL A CA 1
ATOM 2110 C C . VAL A 1 302 ? 34.998 39.076 77.102 1.00 17.75 283 VAL A C 1
ATOM 2111 O O . VAL A 1 302 ? 34.259 38.697 78.025 1.00 16.54 283 VAL A O 1
ATOM 2115 N N . THR A 1 303 ? 35.965 38.310 76.564 1.00 16.41 284 THR A N 1
ATOM 2116 C CA . THR A 1 303 ? 36.417 37.036 77.183 1.00 18.57 284 THR A CA 1
ATOM 2117 C C . THR A 1 303 ? 37.902 37.092 77.445 1.00 16.49 284 THR A C 1
ATOM 2118 O O . THR A 1 303 ? 38.642 37.621 76.614 1.00 16.35 284 THR A O 1
ATOM 2122 N N . VAL A 1 304 ? 38.323 36.552 78.604 1.00 19.17 285 VAL A N 1
ATOM 2123 C CA A VAL A 1 304 ? 39.715 36.598 79.060 0.50 18.60 285 VAL A CA 1
ATOM 2124 C CA B VAL A 1 304 ? 39.724 36.584 79.034 0.50 18.55 285 VAL A CA 1
ATOM 2125 C C . VAL A 1 304 ? 40.247 35.165 79.257 1.00 21.78 285 VAL A C 1
ATOM 2126 O O . VAL A 1 304 ? 39.481 34.239 79.602 1.00 21.87 285 VAL A O 1
ATOM 2133 N N . GLU A 1 305 ? 41.546 34.982 79.052 1.00 20.73 286 GLU A N 1
ATOM 2134 C CA . GLU A 1 305 ? 42.209 33.710 79.295 1.00 22.74 286 GLU A CA 1
ATOM 2135 C C . GLU A 1 305 ? 43.629 33.999 79.799 1.00 21.88 286 GLU A C 1
ATOM 2136 O O . GLU A 1 305 ? 44.313 34.829 79.212 1.00 20.49 286 GLU A O 1
ATOM 2142 N N . GLN A 1 306 ? 44.058 33.341 80.880 1.00 21.98 287 GLN A N 1
ATOM 2143 C CA . GLN A 1 306 ? 45.458 33.439 81.332 1.00 21.82 287 GLN A CA 1
ATOM 2144 C C . GLN A 1 306 ? 46.298 32.481 80.513 1.00 22.04 287 GLN A C 1
ATOM 2145 O O . GLN A 1 306 ? 46.103 31.281 80.589 1.00 20.93 287 GLN A O 1
ATOM 2151 N N . SER A 1 307 ? 47.233 33.004 79.728 1.00 21.45 288 SER A N 1
ATOM 2152 C CA . SER A 1 307 ? 48.180 32.144 78.988 1.00 21.32 288 SER A CA 1
ATOM 2153 C C . SER A 1 307 ? 49.197 31.452 79.933 1.00 20.82 288 SER A C 1
ATOM 2154 O O . SER A 1 307 ? 49.431 30.247 79.830 1.00 19.45 288 SER A O 1
ATOM 2157 N N . TYR A 1 308 ? 49.789 32.221 80.842 1.00 19.93 289 TYR A N 1
ATOM 2158 C CA . TYR A 1 308 ? 50.698 31.654 81.845 1.00 19.83 289 TYR A CA 1
ATOM 2159 C C . TYR A 1 308 ? 50.854 32.612 83.019 1.00 18.84 289 TYR A C 1
ATOM 2160 O O . TYR A 1 308 ? 50.663 33.811 82.849 1.00 20.73 289 TYR A O 1
ATOM 2169 N N . PRO A 1 309 ? 51.187 32.090 84.218 1.00 17.96 290 PRO A N 1
ATOM 2170 C CA . PRO A 1 309 ? 51.408 32.976 85.358 1.00 18.76 290 PRO A CA 1
ATOM 2171 C C . PRO A 1 309 ? 52.857 33.461 85.461 1.00 17.83 290 PRO A C 1
ATOM 2172 O O . PRO A 1 309 ? 53.781 32.737 85.089 1.00 17.58 290 PRO A O 1
ATOM 2176 N N . GLY A 1 310 ? 53.028 34.670 85.995 1.00 17.46 291 GLY A N 1
ATOM 2177 C CA . GLY A 1 310 ? 54.339 35.250 86.235 1.00 18.43 291 GLY A CA 1
ATOM 2178 C C . GLY A 1 310 ? 55.013 34.702 87.465 1.00 19.43 291 GLY A C 1
ATOM 2179 O O . GLY A 1 310 ? 54.387 34.040 88.274 1.00 20.95 291 GLY A O 1
ATOM 2180 N N . PHE A 1 311 ? 56.316 34.928 87.554 1.00 19.51 292 PHE A N 1
ATOM 2181 C CA . PHE A 1 311 ? 57.105 34.584 88.728 1.00 19.68 292 PHE A CA 1
ATOM 2182 C C . PHE A 1 311 ? 58.279 35.563 88.875 1.00 19.32 292 PHE A C 1
ATOM 2183 O O . PHE A 1 311 ? 58.582 36.361 87.971 1.00 16.84 292 PHE A O 1
ATOM 2191 N N . LYS A 1 312 ? 58.888 35.526 90.044 1.00 21.89 293 LYS A N 1
ATOM 2192 C CA . LYS A 1 312 ? 60.109 36.263 90.328 1.00 22.48 293 LYS A CA 1
ATOM 2193 C C . LYS A 1 312 ? 60.802 35.462 91.405 1.00 22.03 293 LYS A C 1
ATOM 2194 O O . LYS A 1 312 ? 60.235 35.277 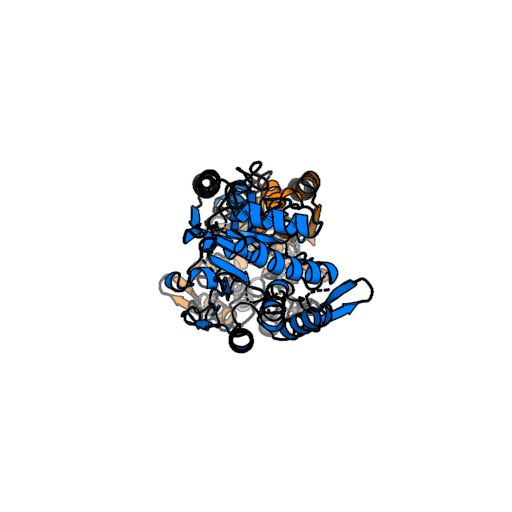92.484 1.00 21.58 293 LYS A O 1
ATOM 2200 N N . ILE A 1 313 ? 61.977 34.923 91.096 1.00 19.82 294 ILE A N 1
ATOM 2201 C CA . ILE A 1 313 ? 62.779 34.210 92.081 1.00 20.33 294 ILE A CA 1
ATOM 2202 C C . ILE A 1 313 ? 63.712 35.229 92.762 1.00 22.25 294 ILE A C 1
ATOM 2203 O O . ILE A 1 313 ? 64.362 36.051 92.096 1.00 23.34 294 ILE A O 1
ATOM 2208 N N . ASN A 1 314 ? 63.722 35.202 94.087 1.00 23.06 295 ASN A N 1
ATOM 2209 C CA . ASN A 1 314 ? 64.593 36.047 94.890 1.00 24.11 295 ASN A CA 1
ATOM 2210 C C . ASN A 1 314 ? 66.062 35.839 94.461 1.00 22.91 295 ASN A C 1
ATOM 2211 O O . ASN A 1 314 ? 66.511 34.706 94.295 1.00 21.39 295 ASN A O 1
ATOM 2216 N N . ASP A 1 315 ? 66.799 36.936 94.303 1.00 25.01 296 ASP A N 1
ATOM 2217 C CA . ASP A 1 315 ? 68.171 36.883 93.759 1.00 27.95 296 ASP A CA 1
ATOM 2218 C C . ASP A 1 315 ? 69.210 36.192 94.662 1.00 28.48 296 ASP A C 1
ATOM 2219 O O . ASP A 1 315 ? 70.286 35.856 94.175 1.00 27.99 296 ASP A O 1
ATOM 2224 N N . ASN A 1 316 ? 68.885 35.987 95.952 1.00 26.18 297 ASN A N 1
ATOM 2225 C CA . ASN A 1 316 ? 69.744 35.247 96.891 1.00 27.17 297 ASN A CA 1
ATOM 2226 C C . ASN A 1 316 ? 69.484 33.734 96.949 1.00 25.74 297 ASN A C 1
ATOM 2227 O O . ASN A 1 316 ? 70.180 33.030 97.687 1.00 24.15 297 ASN A O 1
ATOM 2232 N N . GLU A 1 317 ? 68.497 33.242 96.187 1.00 22.66 298 GLU A N 1
ATOM 2233 C CA . GLU A 1 317 ? 68.175 31.818 96.154 1.00 23.40 298 GLU A CA 1
ATOM 2234 C C . GLU A 1 317 ? 69.291 31.029 95.514 1.00 22.30 298 GLU A C 1
ATOM 2235 O O . GLU A 1 317 ? 69.945 31.532 94.593 1.00 19.43 298 GLU A O 1
ATOM 2241 N N . ALA A 1 318 ? 69.513 29.809 96.035 1.00 19.68 299 ALA A N 1
ATOM 2242 C CA . ALA A 1 318 ? 70.528 28.868 95.526 1.00 21.42 299 ALA A CA 1
ATOM 2243 C C . ALA A 1 318 ? 70.503 28.712 94.012 1.00 19.81 299 ALA A C 1
ATOM 2244 O O . ALA A 1 318 ? 71.555 28.734 93.369 1.00 21.32 299 ALA A O 1
ATOM 2246 N N . VAL A 1 319 ? 69.296 28.554 93.453 1.00 18.97 300 VAL A N 1
ATOM 2247 C CA . VAL A 1 319 ? 69.130 28.379 92.006 1.00 17.08 300 VAL A CA 1
ATOM 2248 C C . VAL A 1 319 ? 69.695 29.542 91.164 1.00 17.72 300 VAL A C 1
ATOM 2249 O O . VAL A 1 319 ? 70.272 29.306 90.093 1.00 18.71 300 VAL A O 1
ATOM 2253 N N . VAL A 1 320 ? 69.555 30.774 91.656 1.00 16.64 301 VAL A N 1
ATOM 2254 C CA . VAL A 1 320 ? 70.077 31.960 90.962 1.00 15.72 301 VAL A CA 1
ATOM 2255 C C . VAL A 1 320 ? 71.589 32.056 91.120 1.00 16.95 301 VAL A C 1
ATOM 2256 O O . VAL A 1 320 ? 72.309 32.274 90.150 1.00 15.52 301 VAL A O 1
ATOM 2260 N N . LYS A 1 321 ? 72.064 31.879 92.349 1.00 18.95 302 LYS A N 1
ATOM 2261 C CA . LYS A 1 321 ? 73.500 31.963 92.660 1.00 20.45 302 LYS A CA 1
ATOM 2262 C C . LYS A 1 321 ? 74.351 30.909 91.940 1.00 19.73 302 LYS A C 1
ATOM 2263 O O . LYS A 1 321 ? 75.431 31.215 91.451 1.00 19.10 302 LYS A O 1
ATOM 2269 N N . ILE A 1 322 ? 73.844 29.686 91.840 1.00 20.68 303 ILE A N 1
ATOM 2270 C CA . ILE A 1 322 ? 74.524 28.615 91.077 1.00 18.86 303 ILE A CA 1
ATOM 2271 C C . ILE A 1 322 ? 74.595 28.940 89.555 1.00 18.54 303 ILE A C 1
ATOM 2272 O O . ILE A 1 322 ? 75.650 28.745 88.921 1.00 19.51 303 ILE A O 1
ATOM 2277 N N . ALA A 1 323 ? 73.529 29.512 88.990 1.00 18.48 304 ALA A N 1
ATOM 2278 C CA . ALA A 1 323 ? 73.548 29.941 87.560 1.00 16.93 304 ALA A CA 1
ATOM 2279 C C . ALA A 1 323 ? 74.570 31.055 87.308 1.00 18.00 304 ALA A C 1
ATOM 2280 O O . ALA A 1 323 ? 75.319 31.033 86.300 1.00 14.56 304 ALA A O 1
ATOM 2282 N N . GLN A 1 324 ? 74.593 32.034 88.214 1.00 15.58 305 GLN A N 1
ATOM 2283 C CA . GLN A 1 324 ? 75.547 33.119 88.122 1.00 17.36 305 GLN A CA 1
ATOM 2284 C C . GLN A 1 324 ? 76.996 32.633 88.338 1.00 16.40 305 GLN A C 1
ATOM 2285 O O . GLN A 1 324 ? 77.893 33.051 87.613 1.00 14.06 305 GLN A O 1
ATOM 2291 N N . GLU A 1 325 ? 77.209 31.747 89.317 1.00 19.41 306 GLU A N 1
ATOM 2292 C CA . GLU A 1 325 ? 78.558 31.156 89.569 1.00 18.55 306 GLU A CA 1
ATOM 2293 C C . GLU A 1 325 ? 79.091 30.404 88.337 1.00 17.72 306 GLU A C 1
ATOM 2294 O O . GLU A 1 325 ? 80.246 30.627 87.921 1.00 16.26 306 GLU A O 1
ATOM 2300 N N . SER A 1 326 ? 78.243 29.552 87.750 1.00 20.15 307 SER A N 1
ATOM 2301 C CA . SER A 1 326 ? 78.585 28.798 86.505 1.00 17.53 307 SER A CA 1
ATOM 2302 C C . SER A 1 326 ? 78.972 29.749 85.353 1.00 18.34 307 SER A C 1
ATOM 2303 O O . SER A 1 326 ? 79.962 29.518 84.654 1.00 16.79 307 SER A O 1
ATOM 2306 N N . ALA A 1 327 ? 78.237 30.846 85.231 1.00 18.17 308 ALA A N 1
ATOM 2307 C CA . ALA A 1 327 ? 78.528 31.880 84.253 1.00 19.20 308 ALA A CA 1
ATO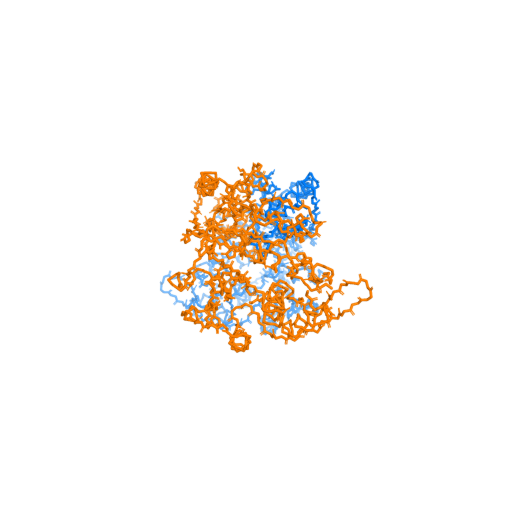M 2308 C C . ALA A 1 327 ? 79.892 32.581 84.521 1.00 19.03 308 ALA A C 1
ATOM 2309 O O . ALA A 1 327 ? 80.712 32.701 83.606 1.00 19.80 308 ALA A O 1
ATOM 2311 N N . ARG A 1 328 ? 80.138 32.991 85.764 1.00 21.03 309 ARG A N 1
ATOM 2312 C CA . ARG A 1 328 ? 81.439 33.589 86.144 1.00 21.32 309 ARG A CA 1
ATOM 2313 C C . ARG A 1 328 ? 82.623 32.653 85.957 1.00 20.83 309 ARG A C 1
ATOM 2314 O O . ARG A 1 328 ? 83.678 33.076 85.436 1.00 19.64 309 ARG A O 1
ATOM 2322 N N . ASN A 1 329 ? 82.451 31.388 86.332 1.00 18.83 310 ASN A N 1
ATOM 2323 C CA . ASN A 1 329 ? 83.495 30.362 86.094 1.00 21.79 310 ASN A CA 1
ATOM 2324 C C . ASN A 1 329 ? 83.897 30.201 84.611 1.00 21.19 310 ASN A C 1
ATOM 2325 O O . ASN A 1 329 ? 85.062 29.990 84.320 1.00 23.56 310 ASN A O 1
ATOM 2330 N N . LEU A 1 330 ? 82.936 30.357 83.706 1.00 19.84 311 LEU A N 1
ATOM 2331 C CA . LEU A 1 330 ? 83.192 30.357 82.259 1.00 19.25 311 LEU A CA 1
ATOM 2332 C C . LEU A 1 330 ? 83.474 31.740 81.643 1.00 17.73 311 LEU A C 1
ATOM 2333 O O . LEU A 1 330 ? 83.507 31.871 80.420 1.00 16.76 311 LEU A O 1
ATOM 2338 N N . GLY A 1 331 ? 83.674 32.760 82.472 1.00 17.62 312 GLY A N 1
ATOM 2339 C CA . GLY A 1 331 ? 84.048 34.085 81.986 1.00 18.24 312 GLY A CA 1
ATOM 2340 C C . GLY A 1 331 ? 82.949 34.868 81.280 1.00 15.65 312 GLY A C 1
ATOM 2341 O O . GLY A 1 331 ? 83.232 35.691 80.407 1.00 16.08 312 GLY A O 1
ATOM 2342 N N . LEU A 1 332 ? 81.712 34.632 81.686 1.00 16.49 313 LEU A N 1
ATOM 2343 C CA . LEU A 1 332 ? 80.517 35.215 81.046 1.00 16.76 313 LEU A CA 1
ATOM 2344 C C . LEU A 1 332 ? 79.932 36.245 82.012 1.00 17.62 313 LEU A C 1
ATOM 2345 O O . LEU A 1 332 ? 80.345 36.314 83.171 1.00 17.21 313 LEU A O 1
ATOM 2350 N N . SER A 1 333 ? 79.013 37.062 81.522 1.00 18.07 314 SER A N 1
ATOM 2351 C CA . SER A 1 333 ? 78.517 38.242 82.269 1.00 19.47 314 SER A CA 1
ATOM 2352 C C . SER A 1 333 ? 77.925 37.947 83.668 1.00 18.88 314 SER A C 1
ATOM 2353 O O . SER A 1 333 ? 78.049 38.765 84.560 1.00 22.57 314 SER A O 1
ATOM 2356 N N . ALA A 1 334 ? 77.274 36.805 83.836 1.00 18.88 315 ALA A N 1
ATOM 2357 C CA . ALA A 1 334 ? 76.579 36.455 85.112 1.00 20.99 315 ALA A CA 1
ATOM 2358 C C . ALA A 1 334 ? 75.455 37.419 85.511 1.00 20.94 315 ALA A C 1
ATOM 2359 O O . ALA A 1 334 ? 75.137 37.536 86.698 1.00 24.14 315 ALA A O 1
ATOM 2361 N N . ASN A 1 335 ? 74.826 38.053 84.517 1.00 22.41 316 ASN A N 1
ATOM 2362 C CA A ASN A 1 335 ? 73.697 38.971 84.701 0.50 21.00 316 ASN A CA 1
ATOM 2363 C CA B ASN A 1 335 ? 73.735 38.970 84.843 0.50 22.76 316 ASN A CA 1
ATOM 2364 C C . ASN A 1 335 ? 72.407 38.198 85.002 1.00 21.08 316 ASN A C 1
ATOM 2365 O O . ASN A 1 335 ? 72.278 37.031 84.619 1.00 21.25 316 ASN A O 1
ATOM 2374 N N . THR A 1 336 ? 71.483 38.845 85.676 1.00 17.20 317 THR A N 1
ATOM 2375 C CA . THR A 1 336 ? 70.175 38.336 85.941 1.00 19.18 317 THR A CA 1
ATOM 2376 C C . THR A 1 336 ? 69.215 39.358 85.348 1.00 20.79 317 THR A C 1
ATOM 2377 O O . THR A 1 336 ? 69.397 40.561 85.566 1.00 23.23 317 THR A O 1
ATOM 2381 N N . ILE A 1 337 ? 68.244 38.900 84.565 1.00 18.20 318 ILE A N 1
ATOM 2382 C CA . ILE A 1 337 ? 67.287 39.790 83.915 1.00 17.78 318 ILE A CA 1
ATOM 2383 C C . ILE A 1 337 ? 65.853 39.337 84.188 1.00 19.02 318 ILE A C 1
ATOM 2384 O O . ILE A 1 337 ? 65.604 38.282 84.785 1.00 19.34 318 ILE A O 1
ATOM 2389 N N . ILE A 1 338 ? 64.930 40.157 83.723 1.00 21.14 319 ILE A N 1
ATOM 2390 C CA . ILE A 1 338 ? 63.523 39.860 83.689 1.00 21.64 319 ILE A CA 1
ATOM 2391 C C . ILE A 1 338 ? 63.159 39.718 82.196 1.00 20.79 319 ILE A C 1
ATOM 2392 O O . ILE A 1 338 ? 63.614 40.519 81.385 1.00 22.71 319 ILE A O 1
ATOM 2397 N N . SER A 1 339 ? 62.412 38.663 81.854 1.00 19.26 320 SER A N 1
ATOM 2398 C CA A SER A 1 339 ? 62.029 38.374 80.462 0.50 19.85 320 SER A CA 1
ATOM 2399 C CA B SER A 1 339 ? 62.023 38.361 80.469 0.50 19.48 320 SER A CA 1
ATOM 2400 C C . SER A 1 339 ? 60.734 39.081 80.117 1.00 21.31 320 SER A C 1
ATOM 2401 O O . SER A 1 339 ? 60.022 39.523 80.993 1.00 20.44 320 SER A O 1
ATOM 2406 N N . GLY A 1 340 ? 60.449 39.170 78.819 1.00 20.99 321 GLY A N 1
ATOM 2407 C CA . GLY A 1 340 ? 59.188 39.702 78.313 1.00 20.82 321 GLY A CA 1
ATOM 2408 C C . GLY A 1 340 ? 58.092 38.672 78.102 1.00 20.81 321 GLY A C 1
ATOM 2409 O O . GLY A 1 340 ? 56.954 39.053 77.839 1.00 18.35 321 GLY A O 1
ATOM 2410 N N . GLY A 1 341 ? 58.422 37.374 78.214 1.00 20.61 322 GLY A N 1
ATOM 2411 C CA . GLY A 1 341 ? 57.477 36.308 77.906 1.00 21.33 322 GLY A CA 1
ATOM 2412 C C . GLY A 1 341 ? 57.646 35.066 78.761 1.00 21.99 322 GLY A C 1
ATOM 2413 O O . GLY A 1 341 ? 58.421 35.046 79.724 1.00 23.41 322 GLY A O 1
ATOM 2414 N N . GLY A 1 342 ? 56.938 34.023 78.367 1.00 20.07 323 GLY A N 1
ATOM 2415 C CA . GLY A 1 342 ? 56.852 32.790 79.131 1.00 23.01 323 GLY A CA 1
ATOM 2416 C C . GLY A 1 342 ? 57.739 31.676 78.587 1.00 21.08 323 GLY A C 1
ATOM 2417 O O . GLY A 1 342 ? 58.365 31.809 77.552 1.00 21.25 323 GLY A O 1
ATOM 2418 N N . SER A 1 343 ? 57.785 30.585 79.328 1.00 20.04 324 SER A N 1
ATOM 2419 C CA . SER A 1 343 ? 58.514 29.375 78.946 1.00 17.64 324 SER A CA 1
ATOM 2420 C C . SER A 1 343 ? 57.943 28.276 79.807 1.00 18.71 324 SER A C 1
ATOM 2421 O O . SER A 1 343 ? 57.098 28.553 80.689 1.00 17.41 324 SER A O 1
ATOM 2424 N N . ASP A 1 344 ? 58.420 27.047 79.623 1.00 18.60 325 ASP A N 1
ATOM 2425 C CA . ASP A 1 344 ? 57.997 25.940 80.490 1.00 20.50 325 ASP A CA 1
ATOM 2426 C C . ASP A 1 344 ? 58.324 26.158 81.960 1.00 19.89 325 ASP A C 1
ATOM 2427 O O . ASP A 1 344 ? 57.616 25.639 82.829 1.00 19.17 325 ASP A O 1
ATOM 2432 N N . GLY A 1 345 ? 59.376 26.930 82.223 1.00 18.20 326 GLY A N 1
ATOM 2433 C CA . GLY A 1 345 ? 59.698 27.401 83.559 1.00 20.73 326 GLY A CA 1
ATOM 2434 C C . GLY A 1 345 ? 58.618 28.183 84.268 1.00 19.62 326 GLY A C 1
ATOM 2435 O O . GLY A 1 345 ? 58.534 28.111 85.480 1.00 20.86 326 GLY A O 1
ATOM 2436 N N . SER A 1 346 ? 57.794 28.917 83.508 1.00 18.44 327 SER A N 1
ATOM 2437 C CA . SER A 1 346 ? 56.628 29.631 84.056 1.00 18.01 327 SER A CA 1
ATOM 2438 C C . SER A 1 346 ? 55.603 28.666 84.645 1.00 20.07 327 SER A C 1
ATOM 2439 O O . SER A 1 346 ? 54.967 28.988 85.644 1.00 19.95 327 SER A O 1
ATOM 2442 N N . ILE A 1 347 ? 55.443 27.492 84.017 1.00 19.06 328 ILE A N 1
ATOM 2443 C CA . ILE A 1 347 ? 54.535 26.472 84.512 1.00 20.83 328 ILE A CA 1
ATOM 2444 C C . ILE A 1 347 ? 55.155 25.677 85.649 1.00 23.23 328 ILE A C 1
ATOM 2445 O O . ILE A 1 347 ? 54.477 25.409 86.654 1.00 26.13 328 ILE A O 1
ATOM 2450 N N . ILE A 1 348 ? 56.428 25.321 85.514 1.00 19.50 329 ILE A N 1
ATOM 2451 C CA . ILE A 1 348 ? 57.087 24.430 86.477 1.00 22.01 329 ILE A CA 1
ATOM 2452 C C . ILE A 1 348 ? 57.215 25.106 87.844 1.00 21.35 329 ILE A C 1
ATOM 2453 O O . ILE A 1 348 ? 57.009 24.455 88.865 1.00 18.39 329 ILE A O 1
ATOM 2458 N N . ASN A 1 349 ? 57.517 26.413 87.849 1.00 20.09 330 ASN A N 1
ATOM 2459 C CA . ASN A 1 349 ? 57.437 27.231 89.079 1.00 19.87 330 ASN A CA 1
ATOM 2460 C C . ASN A 1 349 ? 56.122 27.084 89.858 1.00 20.26 330 ASN A C 1
ATOM 2461 O O . ASN A 1 349 ? 56.160 27.056 91.081 1.00 22.19 330 ASN A O 1
ATOM 2466 N N . THR A 1 350 ? 54.982 26.935 89.162 1.00 21.82 331 THR A N 1
ATOM 2467 C CA . THR A 1 350 ? 53.668 26.707 89.844 1.00 22.65 331 THR A CA 1
ATOM 2468 C C . THR A 1 350 ? 53.546 25.356 90.586 1.00 23.27 331 THR A C 1
ATOM 2469 O O . THR A 1 350 ? 52.677 25.204 91.437 1.00 25.26 331 THR A O 1
ATOM 2473 N N . PHE A 1 351 ? 54.420 24.400 90.268 1.00 24.90 332 PHE A N 1
ATOM 2474 C CA . PHE A 1 351 ? 54.569 23.158 91.052 1.00 26.71 332 PHE A CA 1
ATOM 2475 C C . PHE A 1 351 ? 55.401 23.337 92.344 1.00 27.51 332 PHE A C 1
ATOM 2476 O O . PHE A 1 351 ? 55.583 22.375 93.072 1.00 28.76 332 PHE A O 1
ATOM 2484 N N . GLY A 1 352 ? 55.936 24.532 92.607 1.00 27.11 333 GLY A N 1
ATOM 2485 C CA . GLY A 1 352 ? 56.769 24.781 93.795 1.00 26.90 333 GLY A CA 1
ATOM 2486 C C . GLY A 1 352 ? 58.243 24.419 93.661 1.00 26.56 333 GLY A C 1
ATOM 2487 O O . GLY A 1 352 ? 58.932 24.352 94.661 1.00 28.40 333 GLY A O 1
ATOM 2488 N N . ILE A 1 353 ? 58.722 24.180 92.431 1.00 26.47 334 ILE A N 1
ATOM 2489 C CA . ILE A 1 353 ? 60.139 23.908 92.165 1.00 24.57 334 ILE A CA 1
ATOM 2490 C C . ILE A 1 353 ? 60.749 25.206 91.597 1.00 23.72 334 ILE A C 1
ATOM 2491 O O . ILE A 1 353 ? 60.457 25.532 90.434 1.00 24.10 334 ILE A O 1
ATOM 2496 N N . PRO A 1 354 ? 61.545 25.974 92.416 1.00 22.37 335 PRO A N 1
ATOM 2497 C CA . PRO A 1 354 ? 62.193 27.201 91.942 1.00 22.58 335 PRO A CA 1
ATOM 2498 C C . PRO A 1 354 ? 62.950 27.014 90.635 1.00 21.31 335 PRO A C 1
ATOM 2499 O O . PRO A 1 354 ? 63.852 26.189 90.564 1.00 19.64 335 PRO A O 1
ATOM 2503 N N . SER A 1 355 ? 62.535 27.743 89.609 1.00 21.54 336 SER A N 1
ATOM 2504 C CA . SER A 1 355 ? 63.069 27.566 88.268 1.00 20.99 336 SER A CA 1
ATOM 2505 C C . SER A 1 355 ? 63.409 28.914 87.656 1.00 21.04 336 SER A C 1
ATOM 2506 O O . SER A 1 355 ? 62.633 29.850 87.763 1.00 24.35 336 SER A O 1
ATOM 2509 N N . VAL A 1 356 ? 64.584 28.992 87.034 1.00 19.39 337 VAL A N 1
ATOM 2510 C CA . VAL A 1 356 ? 65.038 30.168 86.288 1.00 17.95 337 VAL A CA 1
ATOM 2511 C C . VAL A 1 356 ? 65.418 29.681 84.889 1.00 18.63 337 VAL A C 1
ATOM 2512 O O . VAL A 1 356 ? 65.547 28.467 84.663 1.00 17.84 337 VAL A O 1
ATOM 2516 N N . ILE A 1 357 ? 65.587 30.618 83.960 1.00 17.03 338 ILE A N 1
ATOM 2517 C CA . ILE A 1 357 ? 65.661 30.309 82.545 1.00 16.41 338 ILE A CA 1
ATOM 2518 C C . ILE A 1 357 ? 67.033 30.779 82.055 1.00 17.15 338 ILE A C 1
ATOM 2519 O O . ILE A 1 357 ? 67.368 31.956 82.204 1.00 17.25 338 ILE A O 1
ATOM 2524 N N . LEU A 1 358 ? 67.815 29.852 81.491 1.00 15.37 339 LEU A N 1
ATOM 2525 C CA . LEU A 1 358 ? 69.169 30.127 81.042 1.00 16.39 339 LEU A CA 1
ATOM 2526 C C . LEU A 1 358 ? 69.151 30.658 79.624 1.00 16.38 339 LEU A C 1
ATOM 2527 O O . LEU A 1 358 ? 68.452 30.106 78.761 1.00 17.09 339 LEU A O 1
ATOM 2532 N N . GLY A 1 359 ? 69.949 31.695 79.369 1.00 16.32 340 GLY A N 1
ATOM 2533 C CA . GLY A 1 359 ? 70.159 32.185 78.019 1.00 15.15 340 GLY A CA 1
ATOM 2534 C C . GLY A 1 359 ? 70.776 31.114 77.143 1.00 15.47 340 GLY A C 1
ATOM 2535 O O . GLY A 1 359 ? 71.744 30.472 77.555 1.00 15.23 340 GLY A O 1
ATOM 2536 N N . VAL A 1 360 ? 70.174 30.881 75.968 1.00 14.57 341 VAL A N 1
ATOM 2537 C CA . VAL A 1 360 ? 70.659 29.920 74.987 1.00 14.59 341 VAL A CA 1
ATOM 2538 C C . VAL A 1 360 ? 71.571 30.596 73.916 1.00 17.66 341 VAL A C 1
ATOM 2539 O O . VAL A 1 360 ? 72.367 29.908 73.246 1.00 16.05 341 VAL A O 1
ATOM 2543 N N . GLY A 1 361 ? 71.435 31.921 73.718 1.00 17.43 342 GLY A N 1
ATOM 2544 C CA . GLY A 1 361 ? 72.206 32.631 72.690 1.00 17.91 342 GLY A CA 1
ATOM 2545 C C . GLY A 1 361 ? 71.731 32.425 71.240 1.00 19.08 342 GLY A C 1
ATOM 2546 O O . GLY A 1 361 ? 72.369 32.927 70.306 1.00 17.76 342 GLY A O 1
ATOM 2547 N N . TYR A 1 362 ? 70.596 31.745 71.046 1.00 18.23 343 TYR A N 1
ATOM 2548 C CA . TYR A 1 362 ? 69.995 31.624 69.709 1.00 19.88 343 TYR A CA 1
ATOM 2549 C C . TYR A 1 362 ? 69.479 33.001 69.264 1.00 19.83 343 TYR A C 1
ATOM 2550 O O . TYR A 1 362 ? 69.249 33.897 70.100 1.00 18.85 343 TYR A O 1
ATOM 2559 N N . GLU A 1 363 ? 69.379 33.199 67.955 1.00 20.83 344 GLU A N 1
ATOM 2560 C CA . GLU A 1 363 ? 69.092 34.531 67.396 1.00 18.83 344 GLU A CA 1
ATOM 2561 C C . GLU A 1 363 ? 68.080 34.460 66.264 1.00 19.09 344 GLU A C 1
ATOM 2562 O O . GLU A 1 363 ? 68.053 33.478 65.526 1.00 16.09 344 GLU A O 1
ATOM 2568 N N . LYS A 1 364 ? 67.272 35.529 66.148 1.00 19.59 345 LYS A N 1
ATOM 2569 C CA A LYS A 1 364 ? 66.229 35.655 65.124 0.50 20.44 345 LYS A CA 1
ATOM 2570 C CA B LYS A 1 364 ? 66.235 35.659 65.123 0.50 19.48 345 LYS A CA 1
ATOM 2571 C C . LYS A 1 364 ? 65.299 34.435 65.116 1.00 19.72 345 LYS A C 1
ATOM 2572 O O . LYS A 1 364 ? 64.919 33.916 64.041 1.00 19.57 345 LYS A O 1
ATOM 2583 N N . ILE A 1 365 ? 64.924 33.990 66.322 1.00 18.08 346 ILE A N 1
ATOM 2584 C CA . ILE A 1 365 ? 64.105 32.781 66.480 1.00 20.66 346 ILE A CA 1
ATOM 2585 C C . ILE A 1 365 ? 62.701 33.039 65.927 1.00 20.66 346 ILE A C 1
ATOM 2586 O O . ILE A 1 365 ? 62.282 34.175 65.813 1.00 23.15 346 ILE A O 1
ATOM 2591 N N . HIS A 1 366 ? 62.045 31.971 65.506 1.00 20.86 347 HIS A N 1
ATOM 2592 C CA . HIS A 1 366 ? 60.709 32.006 64.860 1.00 21.61 347 HIS A CA 1
ATOM 2593 C C . HIS A 1 366 ? 60.696 32.665 63.493 1.00 22.49 347 HIS A C 1
ATOM 2594 O O . HIS A 1 366 ? 59.639 33.089 63.043 1.00 26.43 347 HIS A O 1
ATOM 2601 N N . THR A 1 367 ? 61.856 32.788 62.849 1.00 21.50 348 THR A N 1
ATOM 2602 C CA . THR A 1 367 ? 61.951 33.333 61.514 1.00 22.99 348 THR A CA 1
ATOM 2603 C C . THR A 1 367 ? 62.868 32.450 60.715 1.00 21.98 348 THR A C 1
ATOM 2604 O O . THR A 1 367 ? 63.697 31.714 61.279 1.00 23.02 348 THR A O 1
ATOM 2608 N N . THR A 1 368 ? 62.767 32.565 59.400 1.00 22.76 349 THR A N 1
ATOM 2609 C CA . THR A 1 368 ? 63.630 31.820 58.497 1.00 22.06 349 THR A CA 1
ATOM 2610 C C . THR A 1 368 ? 65.100 32.319 58.458 1.00 20.17 349 THR A C 1
ATOM 2611 O O . THR A 1 368 ? 65.919 31.715 57.792 1.00 22.13 349 THR A O 1
ATOM 2615 N N . ASN A 1 369 ? 65.411 33.429 59.137 1.00 21.65 350 ASN A N 1
ATOM 2616 C CA . ASN A 1 369 ? 66.806 33.876 59.387 1.00 22.04 350 ASN A CA 1
ATOM 2617 C C . ASN A 1 369 ? 67.370 33.422 60.735 1.00 20.09 350 ASN A C 1
ATOM 2618 O O . ASN A 1 369 ? 68.418 33.910 61.143 1.00 17.49 350 ASN A O 1
ATOM 2623 N N . GLU A 1 370 ? 66.695 32.492 61.424 1.00 20.60 351 GLU A N 1
ATOM 2624 C CA . GLU A 1 370 ? 67.182 32.007 62.725 1.00 21.82 351 GLU A CA 1
ATOM 2625 C C . GLU A 1 370 ? 68.571 31.476 62.586 1.00 20.22 351 GLU A C 1
ATOM 2626 O O . GLU A 1 370 ? 68.871 30.802 61.609 1.00 20.41 351 GLU A O 1
ATOM 2632 N N . ARG A 1 371 ? 69.417 31.782 63.566 1.00 20.70 352 ARG A N 1
ATOM 2633 C CA . ARG A 1 371 ? 70.780 31.264 63.563 1.00 21.04 352 ARG A CA 1
ATOM 2634 C C . ARG A 1 371 ? 71.278 30.962 64.946 1.00 22.15 352 ARG A C 1
ATOM 2635 O O . ARG A 1 371 ? 70.756 31.504 65.931 1.00 19.97 352 ARG A O 1
ATOM 2651 N N . PRO A 1 373 ? 74.966 30.817 67.117 1.00 20.92 354 PRO A N 1
ATOM 2652 C CA . PRO A 1 373 ? 76.426 30.901 67.162 1.00 21.99 354 PRO A CA 1
ATOM 2653 C C . PRO A 1 373 ? 77.042 29.624 67.724 1.00 19.91 354 PRO A C 1
ATOM 2654 O O . PRO A 1 373 ? 76.577 29.126 68.751 1.00 20.95 354 PRO A O 1
ATOM 2658 N N . ILE A 1 374 ? 78.062 29.096 67.042 1.00 19.29 355 ILE A N 1
ATOM 2659 C CA . ILE A 1 374 ? 78.764 27.880 67.490 1.00 19.97 355 ILE A CA 1
ATOM 2660 C C . ILE A 1 374 ? 79.423 28.133 68.859 1.00 18.05 355 ILE A C 1
ATOM 2661 O O . ILE A 1 374 ? 79.355 27.285 69.732 1.00 16.89 355 ILE A O 1
ATOM 2666 N N . LYS A 1 375 ? 80.010 29.317 69.049 1.00 18.63 356 LYS A N 1
ATOM 2667 C CA . LYS A 1 375 ? 80.646 29.659 70.331 1.00 19.11 356 LYS A CA 1
ATOM 2668 C C . LYS A 1 375 ? 79.624 29.620 71.495 1.00 17.84 356 LYS A C 1
ATOM 2669 O O . LYS A 1 375 ? 79.948 29.148 72.587 1.00 17.40 356 LYS A O 1
ATOM 2675 N N . SER A 1 376 ? 78.402 30.071 71.240 1.00 17.67 357 SER A N 1
ATOM 2676 C CA . SER A 1 376 ? 77.308 30.001 72.261 1.00 18.82 357 SER A CA 1
ATOM 2677 C C . SER A 1 376 ? 76.865 28.566 72.601 1.00 17.94 357 SER A C 1
ATOM 2678 O O . SER A 1 376 ? 76.616 28.241 73.771 1.00 15.85 357 SER A O 1
ATOM 2681 N N . LEU A 1 377 ? 76.794 27.714 71.578 1.00 17.30 358 LEU A N 1
ATOM 2682 C CA . LEU A 1 377 ? 76.463 26.319 71.774 1.00 17.81 358 LEU A CA 1
ATOM 2683 C C . LEU A 1 377 ? 77.511 25.636 72.657 1.00 15.88 358 LEU A C 1
ATOM 2684 O O . LEU A 1 377 ? 77.157 24.925 73.561 1.00 15.51 358 LEU A O 1
ATOM 2689 N N . ASN A 1 378 ? 78.784 25.869 72.357 1.00 16.38 359 ASN A N 1
ATOM 2690 C CA . ASN A 1 378 ? 79.910 25.364 73.182 1.00 16.98 359 ASN A CA 1
ATOM 2691 C C . ASN A 1 378 ? 79.842 25.858 74.624 1.00 17.28 359 ASN A C 1
ATOM 2692 O O . ASN A 1 378 ? 79.912 25.061 75.559 1.00 17.23 359 ASN A O 1
ATOM 2697 N N . LEU A 1 379 ? 79.669 27.170 74.800 1.00 18.14 360 LEU A N 1
ATOM 2698 C CA . LEU A 1 379 ? 79.544 27.758 76.147 1.00 18.37 360 LEU A CA 1
ATOM 2699 C C . LEU A 1 379 ? 78.338 27.253 76.939 1.00 16.19 360 LEU A C 1
ATOM 2700 O O . LEU A 1 379 ? 78.446 27.098 78.160 1.00 16.25 360 LEU A O 1
ATOM 2705 N N . LEU A 1 380 ? 77.204 27.022 76.267 1.00 15.62 361 LEU A N 1
ATOM 2706 C CA . LEU A 1 380 ? 75.972 26.543 76.936 1.00 15.73 361 LEU A CA 1
ATOM 2707 C C . LEU A 1 380 ? 76.135 25.131 77.481 1.00 16.58 361 LEU A C 1
ATOM 2708 O O . LEU A 1 380 ? 75.740 24.861 78.609 1.00 16.44 361 LEU A O 1
ATOM 2713 N N . ALA A 1 381 ? 76.640 24.224 76.639 1.00 16.51 362 ALA A N 1
ATOM 2714 C CA . ALA A 1 381 ? 77.008 22.865 77.073 1.00 14.75 362 ALA A CA 1
ATOM 2715 C C . ALA A 1 381 ? 78.029 22.880 78.224 1.00 16.82 362 ALA A C 1
ATOM 2716 O O . ALA A 1 381 ? 77.862 22.160 79.215 1.00 17.15 362 ALA A O 1
ATOM 2718 N N . SER A 1 382 ? 79.044 23.737 78.123 1.00 16.60 363 SER A N 1
ATOM 2719 C CA . SER A 1 382 ? 80.012 23.915 79.231 1.00 18.04 363 SER A CA 1
ATOM 2720 C C . SER A 1 382 ? 79.343 24.466 80.500 1.00 18.58 363 SER A C 1
ATOM 2721 O O . SER A 1 382 ? 79.683 24.028 81.600 1.00 14.64 363 SER A O 1
ATOM 2724 N N . GLN A 1 383 ? 78.362 25.380 80.332 1.00 18.38 364 GLN A N 1
ATOM 2725 C CA . GLN A 1 383 ? 77.637 25.954 81.474 1.00 16.28 364 GLN A CA 1
ATOM 2726 C C . GLN A 1 383 ? 76.740 24.934 82.169 1.00 15.93 364 GLN A C 1
ATOM 2727 O O . GLN A 1 383 ? 76.763 24.845 83.372 1.00 18.41 364 GLN A O 1
ATOM 2733 N N . VAL A 1 384 ? 75.947 24.190 81.409 1.00 16.84 365 VAL A N 1
ATOM 2734 C CA . VAL A 1 384 ? 75.118 23.120 81.990 1.00 16.06 365 VAL A CA 1
ATOM 2735 C C . VAL A 1 384 ? 75.996 22.103 82.769 1.00 18.31 365 VAL A C 1
ATOM 2736 O O . VAL A 1 384 ? 75.621 21.691 83.885 1.00 18.76 365 VAL A O 1
ATOM 2740 N N . LEU A 1 385 ? 77.160 21.734 82.202 1.00 15.66 366 LEU A N 1
ATOM 2741 C CA . LEU A 1 385 ? 78.104 20.857 82.897 1.00 18.14 366 LEU A CA 1
ATOM 2742 C C . LEU A 1 385 ? 78.612 21.489 84.221 1.00 18.15 366 LEU A C 1
ATOM 2743 O O . LEU A 1 385 ? 78.725 20.802 85.232 1.00 18.28 366 LEU A O 1
ATOM 2748 N N . GLU A 1 386 ? 78.934 22.784 84.179 1.00 25.67 367 GLU A N 1
ATOM 2749 C CA . GLU A 1 386 ? 79.448 23.491 85.339 1.00 24.46 367 GLU A CA 1
ATOM 2750 C C . GLU A 1 386 ? 78.400 23.579 86.448 1.00 22.07 367 GLU A C 1
ATOM 2751 O O . GLU A 1 386 ? 78.731 23.385 87.617 1.00 23.49 367 GLU A O 1
ATOM 2757 N N . ILE A 1 387 ? 77.144 23.828 86.069 1.00 19.67 368 ILE A N 1
ATOM 2758 C CA . ILE A 1 387 ? 76.006 23.859 87.024 1.00 18.94 368 ILE A CA 1
ATOM 2759 C C . ILE A 1 387 ? 75.823 22.524 87.751 1.00 19.14 368 ILE A C 1
ATOM 2760 O O . ILE A 1 387 ? 75.625 22.508 88.960 1.00 22.39 368 ILE A O 1
ATOM 2765 N N . ILE A 1 388 ? 75.900 21.417 87.008 1.00 20.43 369 ILE A N 1
ATOM 2766 C CA . ILE A 1 388 ? 75.858 20.069 87.604 1.00 21.32 369 ILE A CA 1
ATOM 2767 C C . ILE A 1 388 ? 77.020 19.841 88.600 1.00 22.58 369 ILE A C 1
ATOM 2768 O O . ILE A 1 388 ? 76.799 19.261 89.684 1.00 19.28 369 ILE A O 1
ATOM 2773 N N . LYS A 1 389 ? 78.229 20.316 88.237 1.00 21.97 370 LYS A N 1
ATOM 2774 C CA . LYS A 1 389 ? 79.414 20.212 89.123 1.00 23.66 370 LYS A CA 1
ATOM 2775 C C . LYS A 1 389 ? 79.272 21.058 90.389 1.00 22.65 370 LYS A C 1
ATOM 2776 O O . LYS A 1 389 ? 79.666 20.612 91.470 1.00 22.73 370 LYS A O 1
ATOM 2782 N N . ILE A 1 390 ? 78.739 22.283 90.243 1.00 22.09 371 ILE A N 1
ATOM 2783 C CA . ILE A 1 390 ? 78.565 23.201 91.380 1.00 22.18 371 ILE A CA 1
ATOM 2784 C C . ILE A 1 390 ? 77.514 22.654 92.371 1.00 22.42 371 ILE A C 1
ATOM 2785 O O . ILE A 1 390 ? 77.740 22.666 93.580 1.00 23.88 371 ILE A O 1
ATOM 2790 N N . VAL A 1 391 ? 76.392 22.168 91.835 1.00 21.61 372 VAL A N 1
ATOM 2791 C CA . VAL A 1 391 ? 75.362 21.473 92.628 1.00 24.65 372 VAL A CA 1
ATOM 2792 C C . VAL A 1 391 ? 75.954 20.252 93.372 1.00 27.32 372 VAL A C 1
ATOM 2793 O O . VAL A 1 391 ? 75.638 20.029 94.548 1.00 25.56 372 VAL A O 1
ATOM 2797 N N . ALA A 1 392 ? 76.845 19.507 92.693 1.00 27.04 373 ALA A N 1
ATOM 2798 C CA . ALA A 1 392 ? 77.485 18.318 93.282 1.00 29.09 373 ALA A CA 1
ATOM 2799 C C . ALA A 1 392 ? 78.428 18.623 94.469 1.00 33.65 373 ALA A C 1
ATOM 2800 O O . ALA A 1 392 ? 78.631 17.751 95.302 1.00 34.17 373 ALA A O 1
ATOM 2802 N N . ARG A 1 393 ? 78.975 19.850 94.548 1.00 36.25 374 ARG A N 1
ATOM 2803 C CA . ARG A 1 393 ? 79.809 20.282 95.702 1.00 42.72 374 ARG A CA 1
ATOM 2804 C C . ARG A 1 393 ? 79.034 20.716 96.948 1.00 45.52 374 ARG A C 1
ATOM 2805 O O . ARG A 1 393 ? 79.612 20.725 98.027 1.00 52.15 374 ARG A O 1
ATOM 2813 N N . GLN A 1 394 ? 77.750 21.078 96.816 1.00 44.95 375 GLN A N 1
ATOM 2814 C CA . GLN A 1 394 ? 77.004 21.742 97.918 1.00 49.41 375 GLN A CA 1
ATOM 2815 C C . GLN A 1 394 ? 76.760 20.831 99.136 1.00 52.41 375 GLN A C 1
ATOM 2816 O O . GLN A 1 394 ? 75.847 20.010 99.137 1.00 53.45 375 GLN A O 1
ATOM 2822 N N . GLY B 1 19 ? -9.985 49.937 33.073 1.00 62.53 0 GLY B N 1
ATOM 2823 C CA . GLY B 1 19 ? -9.045 51.087 32.944 1.00 61.30 0 GLY B CA 1
ATOM 2824 C C . GLY B 1 19 ? -8.269 50.974 31.650 1.00 61.19 0 GLY B C 1
ATOM 2825 O O . GLY B 1 19 ? -8.761 50.366 30.684 1.00 63.81 0 GLY B O 1
ATOM 2834 N N . ILE B 1 21 ? -4.398 50.154 31.403 1.00 41.14 2 ILE B N 1
ATOM 2835 C CA . ILE B 1 21 ? -3.417 49.053 31.436 1.00 35.46 2 ILE B CA 1
ATOM 2836 C C . ILE B 1 21 ? -4.103 47.687 31.721 1.00 31.35 2 ILE B C 1
ATOM 2837 O O . ILE B 1 21 ? -5.118 47.621 32.387 1.00 30.84 2 ILE B O 1
ATOM 2842 N N . ASN B 1 22 ? -3.548 46.628 31.156 1.00 29.63 3 ASN B N 1
ATOM 2843 C CA . ASN B 1 22 ? -4.037 45.263 31.342 1.00 28.25 3 ASN B CA 1
ATOM 2844 C C . ASN B 1 22 ? -3.294 44.668 32.524 1.00 25.64 3 ASN B C 1
ATOM 2845 O O . ASN B 1 22 ? -2.115 44.324 32.419 1.00 24.17 3 ASN B O 1
ATOM 2850 N N . GLU B 1 23 ? -3.984 44.548 33.650 1.00 26.35 4 GLU B N 1
ATOM 2851 C CA . GLU B 1 23 ? -3.332 44.138 34.907 1.00 27.16 4 GLU B CA 1
ATOM 2852 C C . GLU B 1 23 ? -2.824 42.704 34.853 1.00 26.28 4 GLU B C 1
ATOM 2853 O O . GLU B 1 23 ? -1.703 42.426 35.300 1.00 24.83 4 GLU B O 1
ATOM 2859 N N . GLN B 1 24 ? -3.662 41.812 34.327 1.00 25.80 5 GLN B N 1
ATOM 2860 C CA . GLN B 1 24 ? -3.314 40.381 34.178 1.00 29.06 5 GLN B CA 1
ATOM 2861 C C . GLN B 1 24 ? -2.058 40.193 33.291 1.00 27.18 5 GLN B C 1
ATOM 2862 O O . GLN B 1 24 ? -1.124 39.460 33.664 1.00 26.34 5 GLN B O 1
ATOM 2868 N N . ARG B 1 25 ? -2.016 40.908 32.169 1.00 26.26 6 ARG B N 1
ATOM 2869 C CA . ARG B 1 25 ? -0.841 40.875 31.265 1.00 25.40 6 ARG B CA 1
ATOM 2870 C C . ARG B 1 25 ? 0.445 41.446 31.898 1.00 23.35 6 ARG B C 1
ATOM 2871 O O . ARG B 1 25 ? 1.523 40.853 31.757 1.00 24.92 6 ARG B O 1
ATOM 2879 N N . LEU B 1 26 ? 0.324 42.603 32.557 1.00 21.73 7 LEU B N 1
ATOM 2880 C CA . LEU B 1 26 ? 1.443 43.232 33.281 1.00 19.66 7 LEU B CA 1
ATOM 2881 C C . LEU B 1 26 ? 2.063 42.279 34.333 1.00 19.25 7 LEU B C 1
ATOM 2882 O O . LEU B 1 26 ? 3.279 42.114 34.379 1.00 19.53 7 LEU B O 1
ATOM 2887 N N . LEU B 1 27 ? 1.211 41.646 35.140 1.00 19.28 8 LEU B N 1
ATOM 2888 C CA . LEU B 1 27 ? 1.649 40.648 36.125 1.00 19.50 8 LEU B CA 1
ATOM 2889 C C . LEU B 1 27 ? 2.364 39.478 35.455 1.00 21.85 8 LEU B C 1
ATOM 2890 O O . LEU B 1 27 ? 3.465 39.119 35.884 1.00 23.71 8 LEU B O 1
ATOM 2895 N N . ASN B 1 28 ? 1.791 38.931 34.373 1.00 21.81 9 ASN B N 1
ATOM 2896 C CA . ASN B 1 28 ? 2.461 37.827 33.628 1.00 24.68 9 ASN B CA 1
ATOM 2897 C C . ASN B 1 28 ? 3.813 38.220 33.046 1.00 22.72 9 ASN B C 1
ATOM 2898 O O . ASN B 1 28 ? 4.745 37.433 33.106 1.00 23.54 9 ASN B O 1
ATOM 2903 N N . THR B 1 29 ? 3.908 39.439 32.509 1.00 21.26 10 THR B N 1
ATOM 2904 C CA . THR B 1 29 ? 5.179 39.979 31.990 1.00 20.26 10 THR B CA 1
ATOM 2905 C C . THR B 1 29 ? 6.228 40.074 33.106 1.00 21.57 10 THR B C 1
ATOM 2906 O O . THR B 1 29 ? 7.348 39.609 32.949 1.00 22.35 10 THR B O 1
ATOM 2910 N N . PHE B 1 30 ? 5.834 40.647 34.240 1.00 22.58 11 PHE B N 1
ATOM 2911 C CA . PHE B 1 30 ? 6.710 40.776 35.388 1.00 20.63 11 PHE B CA 1
ATOM 2912 C C . PHE B 1 30 ? 7.207 39.406 35.862 1.00 23.45 11 PHE B C 1
ATOM 2913 O O . PHE B 1 30 ? 8.414 39.217 36.091 1.00 24.78 11 PHE B O 1
ATOM 2921 N N . LEU B 1 31 ? 6.283 38.452 35.973 1.00 23.92 12 LEU B N 1
ATOM 2922 C CA . LEU B 1 31 ? 6.622 37.096 36.439 1.00 24.26 12 LEU B CA 1
ATOM 2923 C C . LEU B 1 31 ? 7.577 36.363 35.470 1.00 24.66 12 LEU B C 1
ATOM 2924 O O . LEU B 1 31 ? 8.516 35.696 35.907 1.00 24.08 12 LEU B O 1
ATOM 2929 N N . GLU B 1 32 ? 7.323 36.500 34.172 1.00 26.12 13 GLU B N 1
ATOM 2930 C CA . GLU B 1 32 ? 8.251 36.033 33.129 1.00 27.03 13 GLU B CA 1
ATOM 2931 C C . GLU B 1 32 ? 9.663 36.654 33.271 1.00 25.17 13 GLU B C 1
ATOM 2932 O O . GLU B 1 32 ? 10.662 35.945 33.185 1.00 22.86 13 GLU B O 1
ATOM 2938 N N . LEU B 1 33 ? 9.722 37.973 33.461 1.00 24.52 14 LEU B N 1
ATOM 2939 C CA . LEU B 1 33 ? 10.995 38.687 33.464 1.00 23.96 14 LEU B CA 1
ATOM 2940 C C . LEU B 1 33 ? 11.895 38.309 34.648 1.00 25.32 14 LEU B C 1
ATOM 2941 O O . LEU B 1 33 ? 13.106 38.139 34.463 1.00 25.83 14 LEU B O 1
ATOM 2946 N N . VAL B 1 34 ? 11.317 38.200 35.848 1.00 25.06 15 VAL B N 1
ATOM 2947 C CA . VAL B 1 34 ? 12.087 37.765 37.038 1.00 25.03 15 VAL B CA 1
ATOM 2948 C C . VAL B 1 34 ? 12.637 36.319 36.924 1.00 25.62 15 VAL B C 1
ATOM 2949 O O . VAL B 1 34 ? 13.656 36.001 37.529 1.00 25.46 15 VAL B O 1
ATOM 2953 N N . GLN B 1 35 ? 11.958 35.480 36.138 1.00 24.12 16 GLN B N 1
ATOM 2954 C CA . GLN B 1 35 ? 12.418 34.122 35.809 1.00 26.40 16 GLN B CA 1
ATOM 2955 C C . GLN B 1 35 ? 13.494 34.041 34.709 1.00 25.64 16 GLN B C 1
ATOM 2956 O O . GLN B 1 35 ? 13.881 32.942 34.334 1.00 24.71 16 GLN B O 1
ATOM 2962 N N . ILE B 1 36 ? 13.969 35.185 34.193 1.00 25.06 17 ILE B N 1
ATOM 2963 C CA . ILE B 1 36 ? 15.15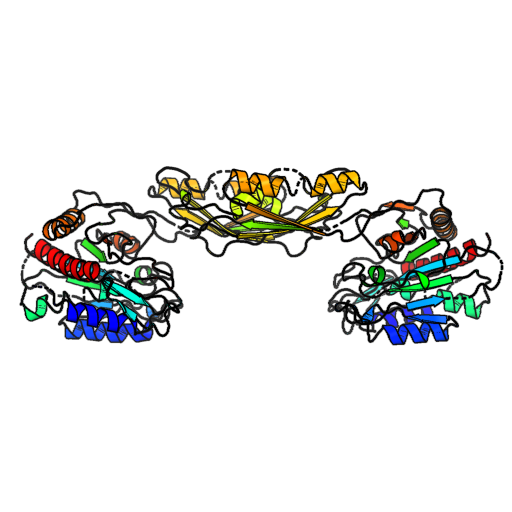1 35.212 33.329 1.00 26.53 17 ILE B CA 1
ATOM 2964 C C . ILE B 1 36 ? 16.341 35.655 34.186 1.00 25.54 17 ILE B C 1
ATOM 2965 O O . ILE B 1 36 ? 16.337 36.761 34.719 1.00 24.44 17 ILE B O 1
ATOM 2970 N N . ASP B 1 37 ? 17.329 34.763 34.325 1.00 27.15 18 ASP B N 1
ATOM 2971 C CA . ASP B 1 37 ? 18.515 34.986 35.165 1.00 27.78 18 ASP B CA 1
ATOM 2972 C C . ASP B 1 37 ? 19.309 36.132 34.587 1.00 25.78 18 ASP B C 1
ATOM 2973 O O . ASP B 1 37 ? 19.676 36.077 33.404 1.00 25.64 18 ASP B O 1
ATOM 2978 N N . SER B 1 38 ? 19.559 37.166 35.399 1.00 23.70 19 SER B N 1
ATOM 2979 C CA . SER B 1 38 ? 20.337 38.339 34.954 1.00 24.09 19 SER B CA 1
ATOM 2980 C C . SER B 1 38 ? 21.122 38.975 36.082 1.00 22.54 19 SER B C 1
ATOM 2981 O O . SER B 1 38 ? 21.095 40.186 36.245 1.00 24.05 19 SER B O 1
ATOM 2984 N N . GLU B 1 39 ? 21.851 38.160 36.841 1.00 21.24 20 GLU B N 1
ATOM 2985 C CA . GLU B 1 39 ? 22.747 38.668 37.877 1.00 24.32 20 GLU B CA 1
ATOM 2986 C C . GLU B 1 39 ? 23.775 39.598 37.245 1.00 24.95 20 GLU B C 1
ATOM 2987 O O . GLU B 1 39 ? 24.227 39.352 36.113 1.00 23.61 20 GLU B O 1
ATOM 2993 N N . THR B 1 40 ? 24.118 40.664 37.963 1.00 23.16 21 THR B N 1
ATOM 2994 C CA . THR B 1 40 ? 24.930 41.749 37.421 1.00 23.66 21 THR B CA 1
ATOM 2995 C C . THR B 1 40 ? 26.301 41.280 36.898 1.00 25.47 21 THR B C 1
ATOM 2996 O O . THR B 1 40 ? 26.904 40.371 37.440 1.00 27.95 21 THR B O 1
ATOM 3000 N N . GLY B 1 41 ? 26.700 41.828 35.755 1.00 26.08 22 GLY B N 1
ATOM 3001 C CA . GLY B 1 41 ? 27.802 41.286 34.967 1.00 27.98 22 GLY B CA 1
ATOM 3002 C C . GLY B 1 41 ? 27.539 40.068 34.080 1.00 29.15 22 GLY B C 1
ATOM 3003 O O . GLY B 1 41 ? 28.379 39.759 33.241 1.00 31.57 22 GLY B O 1
ATOM 3004 N N . ASN B 1 42 ? 26.360 39.435 34.206 1.00 27.91 23 ASN B N 1
ATOM 3005 C CA . ASN B 1 42 ? 25.989 38.233 33.468 1.00 30.39 23 ASN B CA 1
ATOM 3006 C C . ASN B 1 42 ? 24.665 38.458 32.740 1.00 28.66 23 ASN B C 1
ATOM 3007 O O . ASN B 1 42 ? 23.731 37.663 32.838 1.00 28.86 23 ASN B O 1
ATOM 3012 N N . GLU B 1 43 ? 24.613 39.540 31.965 1.00 26.76 24 GLU B N 1
ATOM 3013 C CA . GLU B 1 43 ? 23.377 39.968 31.317 1.00 24.95 24 GLU B CA 1
ATOM 3014 C C . GLU B 1 43 ? 23.126 39.362 29.918 1.00 24.38 24 GLU B C 1
ATOM 3015 O O . GLU B 1 43 ? 22.121 39.699 29.299 1.00 25.14 24 GLU B O 1
ATOM 3021 N N . SER B 1 44 ? 23.999 38.459 29.436 1.00 26.64 25 SER B N 1
ATOM 3022 C CA . SER B 1 44 ? 23.932 37.976 28.043 1.00 28.85 25 SER B CA 1
ATOM 3023 C C . SER B 1 44 ? 22.706 37.105 27.686 1.00 29.11 25 SER B C 1
ATOM 3024 O O . SER B 1 44 ? 22.436 36.909 26.504 1.00 29.16 25 SER B O 1
ATOM 3027 N N . THR B 1 45 ? 22.018 36.551 28.695 1.00 28.48 26 THR B N 1
ATOM 3028 C CA . THR B 1 45 ? 20.783 35.805 28.486 1.00 26.99 26 THR B CA 1
ATOM 3029 C C . THR B 1 45 ? 19.590 36.736 28.353 1.00 25.03 26 THR B C 1
ATOM 3030 O O . THR B 1 45 ? 18.804 36.594 27.430 1.00 25.85 26 THR B O 1
ATOM 3034 N N . ILE B 1 46 ? 19.420 37.652 29.300 1.00 25.71 27 ILE B N 1
ATOM 3035 C CA . ILE B 1 46 ? 18.258 38.556 29.276 1.00 23.82 27 ILE B CA 1
ATOM 3036 C C . ILE B 1 46 ? 18.283 39.569 28.108 1.00 24.44 27 ILE B C 1
ATOM 3037 O O . ILE B 1 46 ? 17.214 39.925 27.576 1.00 23.05 27 ILE B O 1
ATOM 3042 N N . GLN B 1 47 ? 19.483 39.978 27.671 1.00 24.48 28 GLN B N 1
ATOM 3043 C CA . GLN B 1 47 ? 19.616 41.120 26.738 1.00 23.49 28 GLN B CA 1
ATOM 3044 C C . GLN B 1 47 ? 19.068 40.847 25.301 1.00 25.24 28 GLN B C 1
ATOM 3045 O O . GLN B 1 47 ? 18.368 41.689 24.768 1.00 24.32 28 GLN B O 1
ATOM 3051 N N . PRO B 1 48 ? 19.388 39.676 24.694 1.00 26.21 29 PRO B N 1
ATOM 3052 C CA . PRO B 1 48 ? 18.755 39.337 23.410 1.00 26.45 29 PRO B CA 1
ATOM 3053 C C . PRO B 1 48 ? 17.235 39.157 23.475 1.00 27.68 29 PRO B C 1
ATOM 3054 O O . PRO B 1 48 ? 16.552 39.501 22.513 1.00 28.52 29 PRO B O 1
ATOM 3058 N N . ILE B 1 49 ? 16.726 38.635 24.604 1.00 27.23 30 ILE B N 1
ATOM 3059 C CA . ILE B 1 49 ? 15.292 38.491 24.824 1.00 25.08 30 ILE B CA 1
ATOM 3060 C C . ILE B 1 49 ? 14.603 39.869 24.898 1.00 25.21 30 ILE B C 1
ATOM 3061 O O . ILE B 1 49 ? 13.599 40.083 24.221 1.00 26.45 30 ILE B O 1
ATOM 3066 N N . LEU B 1 50 ? 15.175 40.806 25.663 1.00 24.09 31 LEU B N 1
ATOM 3067 C CA . LEU B 1 50 ? 14.638 42.186 25.734 1.00 23.33 31 LEU B CA 1
ATOM 3068 C C . LEU B 1 50 ? 14.730 42.914 24.392 1.00 24.56 31 LEU B C 1
ATOM 3069 O O . LEU B 1 50 ? 13.774 43.557 23.976 1.00 24.67 31 LEU B O 1
ATOM 3074 N N . LYS B 1 51 ? 15.868 42.789 23.713 1.00 25.51 32 LYS B N 1
ATOM 3075 C CA . LYS B 1 51 ? 16.012 43.337 22.369 1.00 27.15 32 LYS B CA 1
ATOM 3076 C C . LYS B 1 51 ? 14.871 42.882 21.446 1.00 26.83 32 LYS B C 1
ATOM 3077 O O . LYS B 1 51 ? 14.220 43.723 20.831 1.00 27.27 32 LYS B O 1
ATOM 3083 N N . GLU B 1 52 ? 14.619 41.570 21.401 1.00 26.84 33 GLU B N 1
ATOM 3084 C CA . GLU B 1 52 ? 13.582 41.007 20.521 1.00 28.77 33 GLU B CA 1
ATOM 3085 C C . GLU B 1 52 ? 12.172 41.432 20.935 1.00 26.99 33 GLU B C 1
ATOM 3086 O O . GLU B 1 52 ? 11.328 41.661 20.072 1.00 29.57 33 GLU B O 1
ATOM 3089 N N . LYS B 1 53 ? 11.928 41.578 22.238 1.00 26.81 34 LYS B N 1
ATOM 3090 C CA . LYS B 1 53 ? 10.633 42.106 22.713 1.00 26.55 34 LYS B CA 1
ATOM 3091 C C . LYS B 1 53 ? 10.378 43.557 22.266 1.00 25.37 34 LYS B C 1
ATOM 3092 O O . LYS B 1 53 ? 9.323 43.840 21.720 1.00 27.00 34 LYS B O 1
ATOM 3098 N N . PHE B 1 54 ? 11.358 44.448 22.447 1.00 25.30 35 PHE B N 1
ATOM 3099 C CA . PHE B 1 54 ? 11.213 45.847 21.983 1.00 25.35 35 PHE B CA 1
ATOM 3100 C C . PHE B 1 54 ? 11.129 45.987 20.435 1.00 27.64 35 PHE B C 1
ATOM 3101 O O . PHE B 1 54 ? 10.428 46.889 19.935 1.00 29.81 35 PHE B O 1
ATOM 3109 N N . ILE B 1 55 ? 11.814 45.107 19.693 1.00 26.27 36 ILE B N 1
ATOM 3110 C CA . ILE B 1 55 ? 11.675 45.057 18.224 1.00 27.03 36 ILE B CA 1
ATOM 3111 C C . ILE B 1 55 ? 10.274 44.593 17.843 1.00 28.48 36 ILE B C 1
ATOM 3112 O O . ILE B 1 55 ? 9.640 45.196 16.969 1.00 29.52 36 ILE B O 1
ATOM 3117 N N . ALA B 1 56 ? 9.785 43.546 18.525 1.00 29.51 37 ALA B N 1
ATOM 3118 C CA . ALA B 1 56 ? 8.410 43.044 18.350 1.00 27.70 37 ALA B CA 1
ATOM 3119 C C . ALA B 1 56 ? 7.350 44.094 18.620 1.00 27.64 37 ALA B C 1
ATOM 3120 O O . ALA B 1 56 ? 6.326 44.106 17.959 1.00 30.35 37 ALA B O 1
ATOM 3122 N N . LEU B 1 57 ? 7.603 44.984 19.578 1.00 27.60 38 LEU B N 1
ATOM 3123 C CA . LEU B 1 57 ? 6.712 46.133 19.854 1.00 28.64 38 LEU B CA 1
ATOM 3124 C C . LEU B 1 57 ? 6.847 47.329 18.868 1.00 31.54 38 LEU B C 1
ATOM 3125 O O . LEU B 1 57 ? 6.157 48.346 19.034 1.00 34.07 38 LEU B O 1
ATOM 3130 N N . GLY B 1 58 ? 7.725 47.219 17.867 1.00 31.44 39 GLY B N 1
ATOM 3131 C CA . GLY B 1 58 ? 7.813 48.207 16.780 1.00 33.01 39 GLY B CA 1
ATOM 3132 C C . GLY B 1 58 ? 8.902 49.260 16.916 1.00 33.50 39 GLY B C 1
ATOM 3133 O O . GLY B 1 58 ? 8.999 50.135 16.058 1.00 33.37 39 GLY B O 1
ATOM 3134 N N . LEU B 1 59 ? 9.758 49.144 17.945 1.00 31.30 40 LEU B N 1
ATOM 3135 C CA . LEU B 1 59 ? 10.835 50.104 18.192 1.00 30.13 40 LEU B CA 1
ATOM 3136 C C . LEU B 1 59 ? 12.075 49.759 17.353 1.00 31.31 40 LEU B C 1
ATOM 3137 O O . LEU B 1 59 ? 12.302 48.593 16.991 1.00 33.99 40 LEU B O 1
ATOM 3142 N N . ASP B 1 60 ? 12.871 50.774 17.056 1.00 29.34 41 ASP B N 1
ATOM 3143 C CA . ASP B 1 60 ? 14.208 50.574 16.515 1.00 29.90 41 ASP B CA 1
ATOM 3144 C C . ASP B 1 60 ? 15.180 50.434 17.683 1.00 29.56 41 ASP B C 1
ATOM 3145 O O . ASP B 1 60 ? 15.384 51.391 18.456 1.00 31.44 41 ASP B O 1
ATOM 3150 N N . VAL B 1 61 ? 15.741 49.235 17.834 1.00 27.09 42 VAL B N 1
ATOM 3151 C CA . VAL B 1 61 ? 16.600 48.907 18.946 1.00 26.87 42 VAL B CA 1
ATOM 3152 C C . VAL B 1 61 ? 18.056 48.959 18.485 1.00 29.42 42 VAL B C 1
ATOM 3153 O O . VAL B 1 61 ? 18.404 48.335 17.490 1.00 28.90 42 VAL B O 1
ATOM 3157 N N . LYS B 1 62 ? 18.885 49.710 19.219 1.00 29.31 43 LYS B N 1
ATOM 3158 C CA . LYS B 1 62 ? 20.319 49.820 18.958 1.00 30.71 43 LYS B CA 1
ATOM 3159 C C . LYS B 1 62 ? 21.106 49.432 20.189 1.00 29.10 43 LYS B C 1
ATOM 3160 O O . LYS B 1 62 ? 20.663 49.675 21.303 1.00 25.62 43 LYS B O 1
ATOM 3166 N N . GLU B 1 63 ? 22.256 48.792 19.967 1.00 30.16 44 GLU B N 1
ATOM 3167 C CA . GLU B 1 63 ? 23.217 48.447 21.000 1.00 31.09 44 GLU B CA 1
ATOM 3168 C C . GLU B 1 63 ? 24.366 49.439 20.971 1.00 31.57 44 GLU B C 1
ATOM 3169 O O . GLU B 1 63 ? 24.686 49.971 19.917 1.00 31.64 44 GLU B O 1
ATOM 3175 N N . ASP B 1 64 ? 24.984 49.685 22.124 1.00 28.57 45 ASP B N 1
ATOM 3176 C CA . ASP B 1 64 ? 26.293 50.390 22.167 1.00 31.13 45 ASP B CA 1
ATOM 3177 C C . ASP B 1 64 ? 27.405 49.315 22.225 1.00 30.84 45 ASP B C 1
ATOM 3178 O O . ASP B 1 64 ? 27.187 48.219 21.725 1.00 34.24 45 ASP B O 1
ATOM 3183 N N . GLU B 1 65 ? 28.561 49.606 22.813 1.00 30.48 46 GLU B N 1
ATOM 3184 C CA . GLU B 1 65 ? 29.644 48.611 22.955 1.00 33.72 46 GLU B CA 1
ATOM 3185 C C . GLU B 1 65 ? 30.032 48.392 24.418 1.00 32.92 46 GLU B C 1
ATOM 3186 O O . GLU B 1 65 ? 31.200 48.169 24.722 1.00 34.36 46 GLU B O 1
ATOM 3192 N N . ALA B 1 66 ? 29.036 48.393 25.310 1.00 30.50 47 ALA B N 1
ATOM 3193 C CA . ALA B 1 66 ? 29.281 48.226 26.750 1.00 30.35 47 ALA B CA 1
ATOM 3194 C C . ALA B 1 66 ? 29.817 46.832 27.125 1.00 30.37 47 ALA B C 1
ATOM 3195 O O . ALA B 1 66 ? 30.563 46.709 28.114 1.00 30.11 47 ALA B O 1
ATOM 3197 N N . ALA B 1 67 ? 29.436 45.804 26.347 1.00 30.15 48 ALA B N 1
ATOM 3198 C CA . ALA B 1 67 ? 29.924 44.418 26.541 1.00 31.80 48 ALA B CA 1
ATOM 3199 C C . ALA B 1 67 ? 31.440 44.305 26.592 1.00 33.48 48 ALA B C 1
ATOM 3200 O O . ALA B 1 67 ? 31.953 43.481 27.341 1.00 35.32 48 ALA B O 1
ATOM 3202 N N . LYS B 1 68 ? 32.146 45.154 25.837 1.00 34.47 49 LYS B N 1
ATOM 3203 C CA . LYS B 1 68 ? 33.615 45.237 25.896 1.00 36.75 49 LYS B CA 1
ATOM 3204 C C . LYS B 1 68 ? 34.191 45.510 27.311 1.00 35.31 49 LYS B C 1
ATOM 3205 O O . LYS B 1 68 ? 35.308 45.127 27.571 1.00 35.89 49 LYS B O 1
ATOM 3210 N N . HIS B 1 69 ? 33.411 46.119 28.215 1.00 33.60 50 HIS B N 1
ATOM 3211 C CA . HIS B 1 69 ? 33.834 46.308 29.608 1.00 32.68 50 HIS B CA 1
ATOM 3212 C C . HIS B 1 69 ? 33.879 44.944 30.322 1.00 33.74 50 HIS B C 1
ATOM 3213 O O . HIS B 1 69 ? 32.927 44.165 30.198 1.00 33.75 50 HIS B O 1
ATOM 3220 N N . PRO B 1 70 ? 34.974 44.646 31.064 1.00 35.80 51 PRO B N 1
ATOM 3221 C CA . PRO B 1 70 ? 35.131 43.276 31.574 1.00 35.91 51 PRO B CA 1
ATOM 3222 C C . PRO B 1 70 ? 34.196 42.864 32.726 1.00 34.01 51 PRO B C 1
ATOM 3223 O O . PRO B 1 70 ? 34.050 41.670 32.970 1.00 34.80 51 PRO B O 1
ATOM 3227 N N . LYS B 1 71 ? 33.602 43.829 33.427 1.00 31.91 52 LYS B N 1
ATOM 3228 C CA . LYS B 1 71 ? 32.530 43.559 34.405 1.00 32.83 52 LYS B CA 1
ATOM 3229 C C . LYS B 1 71 ? 31.085 43.571 33.831 1.00 31.78 52 LYS B C 1
ATOM 3230 O O . LYS B 1 71 ? 30.151 43.437 34.598 1.00 32.85 52 LYS B O 1
ATOM 3233 N N . LEU B 1 72 ? 30.914 43.679 32.501 1.00 31.31 53 LEU B N 1
ATOM 3234 C CA . LEU B 1 72 ? 29.572 43.697 31.853 1.00 28.30 53 LEU B CA 1
ATOM 3235 C C . LEU B 1 72 ? 29.372 42.562 30.849 1.00 27.41 53 LEU B C 1
ATOM 3236 O O . LEU B 1 72 ? 30.225 42.316 30.021 1.00 27.75 53 LEU B O 1
ATOM 3241 N N . GLY B 1 73 ? 28.210 41.910 30.897 1.00 27.69 54 GLY B N 1
ATOM 3242 C CA . GLY B 1 73 ? 27.928 40.708 30.085 1.00 27.77 54 GLY B CA 1
ATOM 3243 C C . GLY B 1 73 ? 27.213 40.929 28.760 1.00 25.20 54 GLY B C 1
ATOM 3244 O O . GLY B 1 73 ? 27.139 40.021 27.966 1.00 29.33 54 GLY B O 1
ATOM 3245 N N . ALA B 1 74 ? 26.665 42.114 28.536 1.00 24.18 55 ALA B N 1
ATOM 3246 C CA . ALA B 1 74 ? 26.064 42.464 27.255 1.00 24.72 55 ALA B CA 1
ATOM 3247 C C . ALA B 1 74 ? 26.076 43.993 27.064 1.00 26.07 55 ALA B C 1
ATOM 3248 O O . ALA B 1 74 ? 26.454 44.731 27.967 1.00 25.29 55 ALA B O 1
ATOM 3250 N N . ASN B 1 75 ? 25.685 44.447 25.873 1.00 27.30 56 ASN B N 1
ATOM 3251 C CA . ASN B 1 75 ? 25.609 45.888 25.553 1.00 26.18 56 ASN B CA 1
ATOM 3252 C C . ASN B 1 75 ? 24.349 46.496 26.146 1.00 25.58 56 ASN B C 1
ATOM 3253 O O . ASN B 1 75 ? 23.364 45.786 26.385 1.00 26.22 56 ASN B O 1
ATOM 3258 N N . ASN B 1 76 ? 24.357 47.819 26.327 1.00 24.96 57 ASN B N 1
ATOM 3259 C CA . ASN B 1 76 ? 23.119 48.578 26.625 1.00 21.98 57 ASN B CA 1
ATOM 3260 C C . ASN B 1 76 ? 22.216 48.585 25.406 1.00 21.00 57 ASN B C 1
ATOM 3261 O O . ASN B 1 76 ? 22.696 48.448 24.283 1.00 23.79 57 ASN B O 1
ATOM 3266 N N . LEU B 1 77 ? 20.925 48.745 25.624 1.00 19.29 58 LEU B N 1
ATOM 3267 C CA . LEU B 1 77 ? 19.952 48.855 24.536 1.00 20.55 58 LEU B CA 1
ATOM 3268 C C . LEU B 1 77 ? 19.368 50.251 24.583 1.00 23.04 58 LEU B C 1
ATOM 3269 O O . LEU B 1 77 ? 19.029 50.732 25.681 1.00 23.44 58 LEU B O 1
ATOM 3274 N N . VAL B 1 78 ? 19.304 50.921 23.420 1.00 21.36 59 VAL B N 1
ATOM 3275 C CA . VAL B 1 78 ? 18.595 52.188 23.251 1.00 22.65 59 VAL B CA 1
ATOM 3276 C C . VAL B 1 78 ? 17.486 51.998 22.175 1.00 24.70 59 VAL B C 1
ATOM 3277 O O . VAL B 1 78 ? 17.786 51.894 20.992 1.00 26.23 59 VAL B O 1
ATOM 3281 N N . CYS B 1 79 ? 16.225 51.928 22.623 1.00 24.56 60 CYS B N 1
ATOM 3282 C CA . CYS B 1 79 ? 15.068 51.574 21.775 1.00 26.05 60 CYS B CA 1
ATOM 3283 C C . CYS B 1 79 ? 14.220 52.818 21.535 1.00 27.17 60 CYS B C 1
ATOM 3284 O O . CYS B 1 79 ? 13.671 53.376 22.485 1.00 27.91 60 CYS B O 1
ATOM 3287 N N . THR B 1 80 ? 14.101 53.233 20.276 1.00 27.51 61 THR B N 1
ATOM 3288 C CA . THR B 1 80 ? 13.442 54.488 19.912 1.00 27.42 61 THR B CA 1
ATOM 3289 C C . THR B 1 80 ? 12.095 54.203 19.259 1.00 29.24 61 THR B C 1
ATOM 3290 O O . THR B 1 80 ? 11.992 53.345 18.359 1.00 28.11 61 THR B O 1
ATOM 3302 N N . ASN B 1 82 ? 9.238 56.333 17.209 1.00 31.20 63 ASN B N 1
ATOM 3303 C CA . ASN B 1 82 ? 8.967 57.601 16.496 1.00 35.31 63 ASN B CA 1
ATOM 3304 C C . ASN B 1 82 ? 7.741 58.323 17.002 1.00 34.44 63 ASN B C 1
ATOM 3305 O O . ASN B 1 82 ? 6.775 57.691 17.374 1.00 35.42 63 ASN B O 1
ATOM 3310 N N . SER B 1 83 ? 7.774 59.650 16.966 1.00 34.83 64 SER B N 1
ATOM 3311 C CA . SER B 1 83 ? 6.600 60.456 17.259 1.00 35.04 64 SER B CA 1
ATOM 3312 C C . SER B 1 83 ? 5.517 60.188 16.226 1.00 35.17 64 SER B C 1
ATOM 3313 O O . SER B 1 83 ? 5.814 60.103 15.045 1.00 36.61 64 SER B O 1
ATOM 3316 N N . THR B 1 84 ? 4.282 59.991 16.688 1.00 35.41 65 THR B N 1
ATOM 3317 C CA . THR B 1 84 ? 3.098 59.952 15.815 1.00 38.00 65 THR B CA 1
ATOM 3318 C C . THR B 1 84 ? 2.249 61.236 15.892 1.00 40.64 65 THR B C 1
ATOM 3319 O O . THR B 1 84 ? 1.132 61.254 15.390 1.00 44.20 65 THR B O 1
ATOM 3323 N N . ILE B 1 85 ? 2.769 62.286 16.536 1.00 42.39 66 ILE B N 1
ATOM 3324 C CA . ILE B 1 85 ? 2.213 63.644 16.430 1.00 45.57 66 ILE B CA 1
ATOM 3325 C C . ILE B 1 85 ? 2.916 64.351 15.297 1.00 48.31 66 ILE B C 1
ATOM 3326 O O . ILE B 1 85 ? 2.561 64.152 14.150 1.00 51.60 66 ILE B O 1
ATOM 3331 N N . GLU B 1 89 ? 4.957 69.184 16.785 1.00 43.48 70 GLU B N 1
ATOM 3332 C CA . GLU B 1 89 ? 6.006 68.565 17.590 1.00 43.82 70 GLU B CA 1
ATOM 3333 C C . GLU B 1 89 ? 5.761 68.755 19.102 1.00 42.48 70 GLU B C 1
ATOM 3334 O O . GLU B 1 89 ? 5.308 69.825 19.540 1.00 44.19 70 GLU B O 1
ATOM 3338 N N . VAL B 1 90 ? 6.084 67.717 19.881 1.00 38.30 71 VAL B N 1
ATOM 3339 C CA . VAL B 1 90 ? 6.038 67.749 21.351 1.00 35.45 71 VAL B CA 1
ATOM 3340 C C . VAL B 1 90 ? 7.405 67.298 21.897 1.00 33.58 71 VAL B C 1
ATOM 3341 O O . VAL B 1 90 ? 8.245 66.835 21.115 1.00 30.77 71 VAL B O 1
ATOM 3345 N N . PRO B 1 91 ? 7.638 67.427 23.236 1.00 32.81 72 PRO B N 1
ATOM 3346 C CA . PRO B 1 91 ? 8.983 67.058 23.731 1.00 31.81 72 PRO B CA 1
ATOM 3347 C C . PRO B 1 91 ? 9.384 65.575 23.562 1.00 29.61 72 PRO B C 1
ATOM 3348 O O . PRO B 1 91 ? 8.524 64.707 23.465 1.00 26.85 72 PRO B O 1
ATOM 3352 N N . LYS B 1 92 ? 10.699 65.351 23.452 1.00 28.62 73 LYS B N 1
ATOM 3353 C CA . LYS B 1 92 ? 11.282 64.040 23.269 1.00 26.69 73 LYS B CA 1
ATOM 3354 C C . LYS B 1 92 ? 11.588 63.480 24.646 1.00 24.88 73 LYS B C 1
ATOM 3355 O O . LYS B 1 92 ? 12.314 64.091 25.410 1.00 25.30 73 LYS B O 1
ATOM 3361 N N . LEU B 1 93 ? 10.997 62.327 24.952 1.00 23.83 74 LEU B N 1
ATOM 3362 C CA . LEU B 1 93 ? 11.065 61.700 26.262 1.00 22.74 74 LEU B CA 1
ATOM 3363 C C . LEU B 1 93 ? 12.081 60.556 26.202 1.00 21.77 74 LEU B C 1
ATOM 3364 O O . LEU B 1 93 ? 12.289 59.967 25.145 1.00 21.95 74 LEU B O 1
ATOM 3369 N N . TYR B 1 94 ? 12.736 60.276 27.321 1.00 22.78 75 TYR B N 1
ATOM 3370 C CA . TYR B 1 94 ? 13.349 58.970 27.530 1.00 21.19 75 TYR B CA 1
ATOM 3371 C C . TYR B 1 94 ? 12.880 58.360 28.851 1.00 19.71 75 TYR B C 1
ATOM 3372 O O . TYR B 1 94 ? 12.456 59.079 29.757 1.00 19.65 75 TYR B O 1
ATOM 3381 N N . LEU B 1 95 ? 12.937 57.025 28.911 1.00 18.57 76 LEU B N 1
ATOM 3382 C CA . LEU B 1 95 ? 12.709 56.238 30.113 1.00 20.86 76 LEU B CA 1
ATOM 3383 C C . LEU B 1 95 ? 13.861 55.242 30.247 1.00 21.29 76 LEU B C 1
ATOM 3384 O O . LEU B 1 95 ? 14.291 54.682 29.243 1.00 17.72 76 LEU B O 1
ATOM 3389 N N . THR B 1 96 ? 14.318 54.988 31.487 1.00 20.40 77 THR B N 1
ATOM 3390 C CA . THR B 1 96 ? 15.368 53.999 31.735 1.00 21.29 77 THR B CA 1
ATOM 3391 C C . THR B 1 96 ? 15.105 53.051 32.930 1.00 21.05 77 THR B C 1
ATOM 3392 O O . THR B 1 96 ? 14.586 53.448 33.971 1.00 21.16 77 THR B O 1
ATOM 3396 N N . SER B 1 97 ? 15.407 51.776 32.699 1.00 20.38 78 SER B N 1
ATOM 3397 C CA . SER B 1 97 ? 15.469 50.749 33.714 1.00 22.03 78 SER B CA 1
ATOM 3398 C C . SER B 1 97 ? 16.695 49.910 33.421 1.00 22.47 78 SER B C 1
ATOM 3399 O O . SER B 1 97 ? 17.215 49.947 32.299 1.00 24.20 78 SER B O 1
ATOM 3402 N N . HIS B 1 98 ? 17.139 49.155 34.423 1.00 17.73 79 HIS B N 1
ATOM 3403 C CA . HIS B 1 98 ? 18.290 48.287 34.294 1.00 19.20 79 HIS B CA 1
ATOM 3404 C C . HIS B 1 98 ? 17.859 46.804 34.280 1.00 19.62 79 HIS B C 1
ATOM 3405 O O . HIS B 1 98 ? 16.926 46.404 34.985 1.00 20.81 79 HIS B O 1
ATOM 3420 N N . ASP B 1 100 ? 19.901 44.095 34.874 1.00 22.88 81 ASP B N 1
ATOM 3421 C CA . ASP B 1 100 ? 20.631 43.284 35.859 1.00 22.27 81 ASP B CA 1
ATOM 3422 C C . ASP B 1 100 ? 20.011 43.334 37.244 1.00 19.76 81 ASP B C 1
ATOM 3423 O O . ASP B 1 100 ? 19.388 44.321 37.600 1.00 18.33 81 ASP B O 1
ATOM 3428 N N . THR B 1 101 ? 20.247 42.285 38.028 1.00 20.21 82 THR B N 1
ATOM 3429 C CA . THR B 1 101 ? 19.873 42.245 39.442 1.00 22.88 82 THR B CA 1
ATOM 3430 C C . THR B 1 101 ? 21.113 41.954 40.293 1.00 23.54 82 THR B C 1
ATOM 3431 O O . THR B 1 101 ? 22.147 41.517 39.763 1.00 23.16 82 THR B O 1
ATOM 3435 N N . VAL B 1 102 ? 21.004 42.187 41.603 1.00 22.64 83 VAL B N 1
ATOM 3436 C CA . VAL B 1 102 ? 21.998 41.669 42.572 1.00 25.19 83 VAL B CA 1
ATOM 3437 C C . VAL B 1 102 ? 21.960 40.121 42.648 1.00 27.41 83 VAL B C 1
ATOM 3438 O O . VAL B 1 102 ? 21.070 39.463 42.072 1.00 27.11 83 VAL B O 1
ATOM 3442 N N . VAL B 1 103 ? 22.956 39.574 43.340 1.00 27.63 84 VAL B N 1
ATOM 3443 C CA . VAL B 1 103 ? 23.052 38.159 43.685 1.00 29.63 84 VAL B CA 1
ATOM 3444 C C . VAL B 1 103 ? 22.339 37.947 45.052 1.00 29.47 84 VAL B C 1
ATOM 3445 O O . VAL B 1 103 ? 22.334 38.853 45.863 1.00 29.72 84 VAL B O 1
ATOM 3449 N N . PRO B 1 104 ? 21.737 36.757 45.312 1.00 29.46 85 PRO B N 1
ATOM 3450 C CA . PRO B 1 104 ? 21.521 35.578 44.456 1.00 30.55 85 PRO B CA 1
ATOM 3451 C C . PRO B 1 104 ? 20.200 35.685 43.686 1.00 31.02 85 PRO B C 1
ATOM 3452 O O . PRO B 1 104 ? 19.147 35.958 44.302 1.00 30.87 85 PRO B O 1
ATOM 3456 N N . ALA B 1 105 ? 20.265 35.506 42.359 1.00 29.87 86 ALA B N 1
ATOM 3457 C CA . ALA B 1 105 ? 19.096 35.648 41.471 1.00 29.90 86 ALA B CA 1
ATOM 3458 C C . ALA B 1 105 ? 19.159 34.736 40.233 1.00 30.43 86 ALA B C 1
ATOM 3459 O O . ALA B 1 105 ? 18.778 35.142 39.134 1.00 29.78 86 ALA B O 1
ATOM 3461 N N . ILE B 1 106 ? 19.583 33.491 40.448 1.00 29.84 87 ILE B N 1
ATOM 3462 C CA . ILE B 1 106 ? 19.507 32.431 39.449 1.00 31.29 87 ILE B CA 1
ATOM 3463 C C . ILE B 1 106 ? 18.305 31.559 39.826 1.00 31.76 87 ILE B C 1
ATOM 3464 O O . ILE B 1 106 ? 18.188 31.128 40.966 1.00 31.58 87 ILE B O 1
ATOM 3469 N N . ASN B 1 107 ? 17.392 31.364 38.879 1.00 33.82 88 ASN B N 1
ATOM 3470 C CA . ASN B 1 107 ? 16.262 30.433 39.028 1.00 36.01 88 ASN B CA 1
ATOM 3471 C C . ASN B 1 107 ? 15.254 30.930 40.093 1.00 33.10 88 ASN B C 1
ATOM 3472 O O . ASN B 1 107 ? 14.810 30.175 40.979 1.00 31.07 88 ASN B O 1
ATOM 3477 N N . VAL B 1 108 ? 14.902 32.208 39.975 1.00 30.26 89 VAL B N 1
ATOM 3478 C CA . VAL B 1 108 ? 13.948 32.846 40.867 1.00 27.21 89 VAL B CA 1
ATOM 3479 C C . VAL B 1 108 ? 12.584 32.192 40.615 1.00 28.34 89 VAL B C 1
ATOM 3480 O O . VAL B 1 108 ? 12.213 31.962 39.471 1.00 28.59 89 VAL B O 1
ATOM 3484 N N . LYS B 1 109 ? 11.914 31.803 41.697 1.00 30.08 90 LYS B N 1
ATOM 3485 C CA . LYS B 1 109 ? 10.609 31.152 41.665 1.00 31.04 90 LYS B CA 1
ATOM 3486 C C . LYS B 1 109 ? 9.603 32.095 42.356 1.00 30.16 90 LYS B C 1
ATOM 3487 O O . LYS B 1 109 ? 9.388 31.992 43.567 1.00 31.23 90 LYS B O 1
ATOM 3491 N N . PRO B 1 110 ? 9.006 33.043 41.594 1.00 28.70 91 PRO B N 1
ATOM 3492 C CA . PRO B 1 110 ? 8.127 34.035 42.196 1.00 28.03 91 PRO B CA 1
ATOM 3493 C C . PRO B 1 110 ? 6.759 33.458 42.615 1.00 29.60 91 PRO B C 1
ATOM 3494 O O . PRO B 1 110 ? 6.252 32.558 41.948 1.00 29.92 91 PRO B O 1
ATOM 3498 N N . ILE B 1 111 ? 6.214 33.949 43.733 1.00 29.05 92 ILE B N 1
ATOM 3499 C CA . ILE B 1 111 ? 4.916 33.493 44.272 1.00 30.93 92 ILE B CA 1
ATOM 3500 C C . ILE B 1 111 ? 3.990 34.705 44.512 1.00 29.42 92 ILE B C 1
ATOM 3501 O O . ILE B 1 111 ? 4.358 35.621 45.240 1.00 26.48 92 ILE B O 1
ATOM 3506 N N . VAL B 1 112 ? 2.817 34.699 43.867 1.00 29.30 93 VAL B N 1
ATOM 3507 C CA . VAL B 1 112 ? 1.793 35.714 44.070 1.00 29.99 93 VAL B CA 1
ATOM 3508 C C . VAL B 1 112 ? 0.907 35.215 45.213 1.00 31.76 93 VAL B C 1
ATOM 3509 O O . VAL B 1 112 ? 0.437 34.075 45.173 1.00 30.60 93 VAL B O 1
ATOM 3513 N N . LYS B 1 113 ? 0.718 36.053 46.238 1.00 31.71 94 LYS B N 1
ATOM 3514 C CA . LYS B 1 113 ? -0.021 35.673 47.441 1.00 34.75 94 LYS B CA 1
ATOM 3515 C C . LYS B 1 113 ? -1.283 36.513 47.593 1.00 36.13 94 LYS B C 1
ATOM 3516 O O . LYS B 1 113 ? -1.420 37.592 46.984 1.00 33.35 94 LYS B O 1
ATOM 3522 N N . ASP B 1 114 ? -2.184 36.001 48.439 1.00 39.37 95 ASP B N 1
ATOM 3523 C CA . ASP B 1 114 ? -3.496 36.603 48.742 1.00 40.89 95 ASP B CA 1
ATOM 3524 C C . ASP B 1 114 ? -3.418 37.977 49.417 1.00 38.11 95 ASP B C 1
ATOM 3525 O O . ASP B 1 114 ? -4.389 38.730 49.372 1.00 39.14 95 ASP B O 1
ATOM 3530 N N . ASP B 1 115 ? -2.292 38.282 50.070 1.00 36.06 96 ASP B N 1
ATOM 3531 C CA . ASP B 1 115 ? -2.052 39.624 50.662 1.00 33.97 96 ASP B CA 1
ATOM 3532 C C . ASP B 1 115 ? -1.768 40.760 49.655 1.00 32.00 96 ASP B C 1
ATOM 3533 O O . ASP B 1 115 ? -1.649 41.918 50.052 1.00 32.95 96 ASP B O 1
ATOM 3538 N N . GLY B 1 116 ? -1.613 40.417 48.385 1.00 30.11 97 GLY B N 1
ATOM 3539 C CA . GLY B 1 116 ? -1.463 41.385 47.318 1.00 29.13 97 GLY B CA 1
ATOM 3540 C C . GLY B 1 116 ? -0.020 41.717 47.014 1.00 27.23 97 GLY B C 1
ATOM 3541 O O . GLY B 1 116 ? 0.247 42.769 46.455 1.00 22.50 97 GLY B O 1
ATOM 3542 N N . TYR B 1 117 ? 0.900 40.811 47.373 1.00 27.20 98 TYR B N 1
ATOM 3543 C CA . TYR B 1 117 ? 2.334 40.998 47.198 1.00 26.47 98 TYR B CA 1
ATOM 3544 C C . TYR B 1 117 ? 2.888 39.817 46.400 1.00 27.51 98 TYR B C 1
ATOM 3545 O O . TYR B 1 117 ? 2.475 38.666 46.615 1.00 28.64 98 TYR B O 1
ATOM 3554 N N . ILE B 1 118 ? 3.822 40.099 45.493 1.00 25.24 99 ILE B N 1
ATOM 3555 C CA . ILE B 1 118 ? 4.611 39.045 44.832 1.00 26.06 99 ILE B CA 1
ATOM 3556 C C . ILE B 1 118 ? 5.901 38.866 45.642 1.00 25.73 99 ILE B C 1
ATOM 3557 O O . ILE B 1 118 ? 6.555 39.859 45.951 1.00 25.46 99 ILE B O 1
ATOM 3562 N N . TYR B 1 119 ? 6.231 37.618 46.005 1.00 23.40 100 TYR B N 1
ATOM 3563 C CA . TYR B 1 119 ? 7.481 37.278 46.730 1.00 25.22 100 TYR B CA 1
ATOM 3564 C C . TYR B 1 119 ? 8.348 36.399 45.869 1.00 26.01 100 TYR B C 1
ATOM 3565 O O . TYR B 1 119 ? 7.876 35.845 44.912 1.00 27.96 100 TYR B O 1
ATOM 3574 N N . SER B 1 120 ? 9.617 36.254 46.247 1.00 28.18 101 SER B N 1
ATOM 3575 C CA . SER B 1 120 ? 10.426 35.074 45.867 1.00 29.06 101 SER B CA 1
ATOM 3576 C C . SER B 1 120 ? 10.021 33.877 46.727 1.00 30.58 101 SER B C 1
ATOM 3577 O O . SER B 1 120 ? 9.194 34.009 47.642 1.00 31.80 101 SER B O 1
ATOM 3580 N N . ASP B 1 121 ? 10.641 32.718 46.489 1.00 32.14 102 ASP B N 1
ATOM 3581 C CA . ASP B 1 121 ? 10.422 31.561 47.382 1.00 35.90 102 ASP B CA 1
ATOM 3582 C C . ASP B 1 121 ? 11.342 31.548 48.623 1.00 36.61 102 ASP B C 1
ATOM 3583 O O . ASP B 1 121 ? 11.331 30.570 49.357 1.00 39.26 102 ASP B O 1
ATOM 3588 N N . GLY B 1 122 ? 12.140 32.610 48.832 1.00 35.66 103 GLY B N 1
ATOM 3589 C CA . GLY B 1 122 ? 13.105 32.669 49.929 1.00 36.69 103 GLY B CA 1
ATOM 3590 C C . GLY B 1 122 ? 14.522 32.263 49.556 1.00 36.65 103 GLY B C 1
ATOM 3591 O O . GLY B 1 122 ? 15.461 32.688 50.222 1.00 38.99 103 GLY B O 1
ATOM 3592 N N . THR B 1 123 ? 14.705 31.449 48.510 1.00 36.36 104 THR B N 1
ATOM 3593 C CA . THR B 1 123 ? 16.072 31.048 48.081 1.00 37.99 104 THR B CA 1
ATOM 3594 C C . THR B 1 123 ? 16.810 32.137 47.253 1.00 36.60 104 THR B C 1
ATOM 3595 O O . THR B 1 123 ? 18.039 32.064 47.095 1.00 36.90 104 THR B O 1
ATOM 3599 N N . THR B 1 124 ? 16.063 33.110 46.696 1.00 33.90 105 THR B N 1
ATOM 3600 C CA . THR B 1 124 ? 16.642 34.194 45.882 1.00 30.41 105 THR B CA 1
ATOM 3601 C C . THR B 1 124 ? 16.003 35.536 46.214 1.00 28.95 105 THR B C 1
ATOM 3602 O O . THR B 1 124 ? 14.985 35.614 46.928 1.00 30.15 105 THR B O 1
ATOM 3606 N N . ILE B 1 125 ? 16.573 36.590 45.634 1.00 26.55 106 ILE B N 1
ATOM 3607 C CA . ILE B 1 125 ? 15.890 37.877 45.512 1.00 25.23 106 ILE B CA 1
ATOM 3608 C C . ILE B 1 125 ? 14.716 37.728 44.536 1.00 24.77 106 ILE B C 1
ATOM 3609 O O . ILE B 1 125 ? 14.596 36.710 43.855 1.00 25.14 106 ILE B O 1
ATOM 3614 N N . LEU B 1 126 ? 13.825 38.706 44.505 1.00 24.66 107 LEU B N 1
ATOM 3615 C CA . LEU B 1 126 ? 12.717 38.682 43.538 1.00 23.74 107 LEU B CA 1
ATOM 3616 C C . LEU B 1 126 ? 13.201 39.268 42.208 1.00 25.38 107 LEU B C 1
ATOM 3617 O O . LEU B 1 126 ? 12.850 38.756 41.158 1.00 24.88 107 LEU B O 1
ATOM 3622 N N . GLY B 1 127 ? 14.046 40.309 42.262 1.00 25.21 108 GLY B N 1
ATOM 3623 C CA . GLY B 1 127 ? 14.398 41.096 41.085 1.00 23.74 108 GLY B CA 1
ATOM 3624 C C . GLY B 1 127 ? 13.315 42.044 40.620 1.00 23.46 108 GLY B C 1
ATOM 3625 O O . GLY B 1 127 ? 13.315 42.444 39.465 1.00 19.93 108 GLY B O 1
ATOM 3626 N N . ALA B 1 128 ? 12.404 42.430 41.527 1.00 23.56 109 ALA B N 1
ATOM 3627 C CA . ALA B 1 128 ? 11.521 43.566 41.292 1.00 22.63 109 ALA B CA 1
ATOM 3628 C C . ALA B 1 128 ? 12.337 44.821 41.007 1.00 21.99 109 ALA B C 1
ATOM 3629 O O . ALA B 1 128 ? 11.961 45.639 40.169 1.00 21.17 109 ALA B O 1
ATOM 3631 N N . ASP B 1 129 ? 13.442 44.948 41.719 1.00 22.01 110 ASP B N 1
ATOM 3632 C CA . ASP B 1 129 ? 14.490 45.874 41.390 1.00 20.60 110 ASP B CA 1
ATOM 3633 C C . ASP B 1 129 ? 15.383 45.225 40.299 1.00 20.43 110 ASP B C 1
ATOM 3634 O O . ASP B 1 129 ? 16.282 44.455 40.664 1.00 21.82 110 ASP B O 1
ATOM 3639 N N . ASP B 1 130 ? 15.198 45.509 38.989 1.00 20.40 111 ASP B N 1
ATOM 3640 C CA . ASP B 1 130 ? 14.349 46.586 38.419 1.00 19.12 111 ASP B CA 1
ATOM 3641 C C . ASP B 1 130 ? 13.427 46.106 37.298 1.00 20.66 111 ASP B C 1
ATOM 3642 O O . ASP B 1 130 ? 13.048 46.867 36.380 1.00 18.56 111 ASP B O 1
ATOM 3647 N N . LYS B 1 131 ? 13.007 44.849 37.399 1.00 22.30 112 LYS B N 1
ATOM 3648 C CA . LYS B 1 131 ? 12.144 44.255 36.401 1.00 20.38 112 LYS B CA 1
ATOM 3649 C C . LYS B 1 131 ? 10.675 44.713 36.521 1.00 20.18 112 LYS B C 1
ATOM 3650 O O . LYS B 1 131 ? 9.900 44.536 35.571 1.00 21.32 112 LYS B O 1
ATOM 3656 N N . ALA B 1 132 ? 10.301 45.330 37.647 1.00 19.34 113 ALA B N 1
ATOM 3657 C CA . ALA B 1 132 ? 9.040 46.082 37.723 1.00 16.96 113 ALA B CA 1
ATOM 3658 C C . ALA B 1 132 ? 9.031 47.240 36.741 1.00 17.89 113 ALA B C 1
ATOM 3659 O O . ALA B 1 132 ? 8.017 47.497 36.075 1.00 19.16 113 ALA B O 1
ATOM 3661 N N . GLY B 1 133 ? 10.160 47.930 36.657 1.00 19.03 114 GLY B N 1
ATOM 3662 C CA . GLY B 1 133 ? 10.348 49.025 35.733 1.00 20.12 114 GLY B CA 1
ATOM 3663 C C . GLY B 1 133 ? 10.306 48.574 34.289 1.00 21.76 114 GLY B C 1
ATOM 3664 O O . GLY B 1 133 ? 9.649 49.214 33.457 1.00 23.70 114 GLY B O 1
ATOM 3665 N N . LEU B 1 134 ? 10.958 47.447 33.998 1.00 22.15 115 LEU B N 1
ATOM 3666 C CA . LEU B 1 134 ? 10.880 46.846 32.675 1.00 21.36 115 LEU B CA 1
ATOM 3667 C C . LEU B 1 134 ? 9.469 46.369 32.343 1.00 20.31 115 LEU B C 1
ATOM 3668 O O . LEU B 1 134 ? 9.005 46.614 31.223 1.00 20.56 115 LEU B O 1
ATOM 3673 N N . ALA B 1 135 ? 8.784 45.708 33.298 1.00 17.78 116 ALA B N 1
ATOM 3674 C CA . ALA B 1 135 ? 7.410 45.208 33.048 1.00 17.78 116 ALA B CA 1
ATOM 3675 C C . ALA B 1 135 ? 6.438 46.364 32.743 1.00 17.83 116 ALA B C 1
ATOM 3676 O O . ALA B 1 135 ? 5.660 46.290 31.765 1.00 19.10 116 ALA B O 1
ATOM 3678 N N . ALA B 1 136 ? 6.535 47.432 33.548 1.00 17.48 117 ALA B N 1
ATOM 3679 C CA . ALA B 1 136 ? 5.818 48.713 33.329 1.00 19.52 117 ALA B CA 1
ATOM 3680 C C . ALA B 1 136 ? 6.045 49.324 31.924 1.00 19.78 117 ALA B C 1
ATOM 3681 O O . ALA B 1 136 ? 5.076 49.729 31.253 1.00 18.74 117 ALA B O 1
ATOM 3691 N N . LEU B 1 138 ? 7.131 47.653 29.126 1.00 22.20 119 LEU B N 1
ATOM 3692 C CA . LEU B 1 138 ? 6.564 46.723 28.128 1.00 22.85 119 LEU B CA 1
ATOM 3693 C C . LEU B 1 138 ? 5.043 46.775 28.075 1.00 20.65 119 LEU B C 1
ATOM 3694 O O . LEU B 1 138 ? 4.472 46.729 26.974 1.00 21.85 119 LEU B O 1
ATOM 3699 N N . GLU B 1 139 ? 4.391 46.902 29.232 1.00 19.49 120 GLU B N 1
ATOM 3700 C CA . GLU B 1 139 ? 2.930 47.018 29.275 1.00 19.94 120 GLU B CA 1
ATOM 3701 C C . GLU B 1 139 ? 2.428 48.282 28.610 1.00 20.95 120 GLU B C 1
ATOM 3702 O O . GLU B 1 139 ? 1.440 48.246 27.892 1.00 22.87 120 GLU B O 1
ATOM 3708 N N . VAL B 1 140 ? 3.100 49.393 28.889 1.00 21.92 121 VAL B N 1
ATOM 3709 C CA . VAL B 1 140 ? 2.752 50.683 28.307 1.00 21.70 121 VAL B CA 1
ATOM 3710 C C . VAL B 1 140 ? 2.851 50.674 26.767 1.00 23.67 121 VAL B C 1
ATOM 3711 O O . VAL B 1 140 ? 1.905 51.134 26.090 1.00 21.05 121 VAL B O 1
ATOM 3715 N N . LEU B 1 141 ? 3.952 50.136 26.225 1.00 23.32 122 LEU B N 1
ATOM 3716 C CA . LEU B 1 141 ? 4.080 49.991 24.764 1.00 24.76 122 LEU B CA 1
ATOM 3717 C C . LEU B 1 141 ? 2.957 49.145 24.153 1.00 25.15 122 LEU B C 1
ATOM 3718 O O . LEU B 1 141 ? 2.370 49.530 23.143 1.00 27.55 122 LEU B O 1
ATOM 3723 N N . GLN B 1 142 ? 2.628 48.031 24.804 1.00 25.66 123 GLN B N 1
ATOM 3724 C CA . GLN B 1 142 ? 1.501 47.200 24.384 1.00 24.72 123 GLN B CA 1
ATOM 3725 C C . GLN B 1 142 ? 0.170 47.960 24.414 1.00 25.26 123 GLN B C 1
ATOM 3726 O O . GLN B 1 142 ? -0.619 47.828 23.479 1.00 22.77 123 GLN B O 1
ATOM 3732 N N . VAL B 1 143 ? -0.055 48.772 25.463 1.00 23.62 124 VAL B N 1
ATOM 3733 C CA . VAL B 1 143 ? -1.265 49.630 25.548 1.00 22.51 124 VAL B CA 1
ATOM 3734 C C . VAL B 1 143 ? -1.295 50.706 24.433 1.00 24.58 124 VAL B C 1
ATOM 3735 O O . VAL B 1 143 ? -2.319 50.902 23.782 1.00 21.32 124 VAL B O 1
ATOM 3739 N N . ILE B 1 144 ? -0.162 51.368 24.215 1.00 25.95 125 ILE B N 1
ATOM 3740 C CA . ILE B 1 144 ? -0.019 52.362 23.146 1.00 27.41 125 ILE B CA 1
ATOM 3741 C C . ILE B 1 144 ? -0.305 51.775 21.733 1.00 30.45 125 ILE B C 1
ATOM 3742 O O . ILE B 1 144 ? -1.020 52.388 20.947 1.00 29.94 125 ILE B O 1
ATOM 3747 N N . LYS B 1 145 ? 0.236 50.591 21.459 1.00 31.44 126 LYS B N 1
ATOM 3748 C CA . LYS B 1 145 ? -0.038 49.851 20.213 1.00 35.83 126 LYS B CA 1
ATOM 3749 C C . LYS B 1 145 ? -1.540 49.554 20.007 1.00 37.30 126 LYS B C 1
ATOM 3750 O O . LYS B 1 145 ? -2.154 50.009 19.024 1.00 36.66 126 LYS B O 1
ATOM 3756 N N . GLU B 1 146 ? -2.118 48.814 20.947 1.00 36.50 127 GLU B N 1
ATOM 3757 C CA . GLU B 1 146 ? -3.485 48.306 20.795 1.00 36.47 127 GLU B CA 1
ATOM 3758 C C . GLU B 1 146 ? -4.585 49.397 20.803 1.00 38.08 127 GLU B C 1
ATOM 3759 O O . GLU B 1 146 ? -5.635 49.193 20.211 1.00 38.92 127 GLU B O 1
ATOM 3765 N N . GLN B 1 147 ? -4.325 50.543 21.446 1.00 38.66 128 GLN B N 1
ATOM 3766 C CA . GLN B 1 147 ? -5.276 51.690 21.482 1.00 40.26 128 GLN B CA 1
ATOM 3767 C C . GLN B 1 147 ? -4.917 52.889 20.575 1.00 39.25 128 GLN B C 1
ATOM 3768 O O . GLN B 1 147 ? -5.680 53.847 20.522 1.00 40.25 128 GLN B O 1
ATOM 3774 N N . GLN B 1 148 ? -3.774 52.826 19.874 1.00 40.09 129 GLN B N 1
ATOM 3775 C CA . GLN B 1 148 ? -3.302 53.907 18.978 1.00 40.18 129 GLN B CA 1
ATOM 3776 C C . GLN B 1 148 ? -3.280 55.259 19.693 1.00 39.80 129 GLN B C 1
ATOM 3777 O O . GLN B 1 148 ? -3.910 56.228 19.249 1.00 41.78 129 GLN B O 1
ATOM 3780 N N . ILE B 1 149 ? -2.601 55.282 20.842 1.00 37.46 130 ILE B N 1
ATOM 3781 C CA . ILE B 1 149 ? -2.493 56.486 21.666 1.00 35.70 130 ILE B CA 1
ATOM 3782 C C . ILE B 1 149 ? -1.485 57.398 20.980 1.00 34.89 130 ILE B C 1
ATOM 3783 O O . ILE B 1 149 ? -0.392 56.944 20.668 1.00 33.49 130 ILE B O 1
ATOM 3788 N N . PRO B 1 150 ? -1.868 58.663 20.671 1.00 34.42 131 PRO B N 1
ATOM 3789 C CA . PRO B 1 150 ? -0.830 59.523 20.072 1.00 33.71 131 PRO B CA 1
ATOM 3790 C C . PRO B 1 150 ? 0.278 59.844 21.079 1.00 30.93 131 PRO B C 1
ATOM 3791 O O . PRO B 1 150 ? 0.007 59.942 22.291 1.00 28.22 131 PRO B O 1
ATOM 3795 N N . HIS B 1 151 ? 1.516 59.894 20.589 1.00 29.64 132 HIS B N 1
ATOM 3796 C CA . HIS B 1 151 ? 2.678 60.138 21.440 1.00 28.07 132 HIS B CA 1
ATOM 3797 C C . HIS B 1 151 ? 3.793 60.813 20.663 1.00 29.20 132 HIS B C 1
ATOM 3798 O O . HIS B 1 151 ? 3.906 60.658 19.421 1.00 26.61 132 HIS B O 1
ATOM 3805 N N . GLY B 1 152 ? 4.641 61.536 21.401 1.00 29.89 133 GLY B N 1
ATOM 3806 C CA . GLY B 1 152 ? 5.918 62.039 20.875 1.00 31.19 133 GLY B CA 1
ATOM 3807 C C . GLY B 1 152 ? 6.983 60.951 20.762 1.00 30.83 133 GLY B C 1
ATOM 3808 O O . GLY B 1 152 ? 6.686 59.751 20.857 1.00 29.51 133 GLY B O 1
ATOM 3809 N N . GLN B 1 153 ? 8.221 61.369 20.502 1.00 30.29 134 GLN B N 1
ATOM 3810 C CA . GLN B 1 153 ? 9.332 60.437 20.449 1.00 28.30 134 GLN B CA 1
ATOM 3811 C C . GLN B 1 153 ? 9.594 59.942 21.856 1.00 26.42 134 GLN B C 1
ATOM 3812 O O . GLN B 1 153 ? 9.607 60.739 22.787 1.00 25.97 134 GLN B O 1
ATOM 3818 N N . ILE B 1 154 ? 9.765 58.628 22.005 1.00 25.26 135 ILE B N 1
ATOM 3819 C CA . ILE B 1 154 ? 10.105 58.021 23.297 1.00 23.43 135 ILE B CA 1
ATOM 3820 C C . ILE B 1 154 ? 11.294 57.092 23.095 1.00 23.94 135 ILE B C 1
ATOM 3821 O O . ILE B 1 154 ? 11.264 56.252 22.198 1.00 23.25 135 ILE B O 1
ATOM 3826 N N . GLN B 1 155 ? 12.327 57.249 23.932 1.00 23.03 136 GLN B N 1
ATOM 3827 C CA . GLN B 1 155 ? 13.455 56.313 23.984 1.00 23.95 136 GLN B CA 1
ATOM 3828 C C . GLN B 1 155 ? 13.393 55.464 25.248 1.00 23.33 136 GLN B C 1
ATOM 3829 O O . GLN B 1 155 ? 13.153 55.986 26.337 1.00 23.08 136 GLN B O 1
ATOM 3835 N N . PHE B 1 156 ? 13.579 54.153 25.087 1.00 22.15 137 PHE B N 1
ATOM 3836 C CA . PHE B 1 156 ? 13.640 53.215 26.198 1.00 22.51 137 PHE B CA 1
ATOM 3837 C C . PHE B 1 156 ? 15.079 52.747 26.300 1.00 22.68 137 PHE B C 1
ATOM 3838 O O . PHE B 1 156 ? 15.554 52.029 25.430 1.00 25.52 137 PHE B O 1
ATOM 3846 N N . VAL B 1 157 ? 15.766 53.180 27.345 1.00 22.12 138 VAL B N 1
ATOM 3847 C CA . VAL B 1 157 ? 17.185 52.907 27.538 1.00 22.79 138 VAL B CA 1
ATOM 3848 C C . VAL B 1 157 ? 17.298 51.804 28.593 1.00 22.34 138 VAL B C 1
ATOM 3849 O O . VAL B 1 157 ? 16.997 52.037 29.759 1.00 20.97 138 VAL B O 1
ATOM 3853 N N . ILE B 1 158 ? 17.661 50.589 28.163 1.00 22.49 139 ILE B N 1
ATOM 3854 C CA . ILE B 1 158 ? 17.808 49.441 29.064 1.00 21.96 139 ILE B CA 1
ATOM 3855 C C . ILE B 1 158 ? 19.306 49.274 29.352 1.00 21.39 139 ILE B C 1
ATOM 3856 O O . ILE B 1 158 ? 20.095 49.020 28.419 1.00 21.61 139 ILE B O 1
ATOM 3861 N N . THR B 1 159 ? 19.718 49.477 30.606 1.00 21.06 140 THR B N 1
ATOM 3862 C CA . THR B 1 159 ? 21.157 49.402 30.952 1.00 21.23 140 THR B CA 1
ATOM 3863 C C . THR B 1 159 ? 21.568 48.042 31.507 1.00 22.29 140 THR B C 1
ATOM 3864 O O . THR B 1 159 ? 20.726 47.267 31.986 1.00 21.32 140 THR B O 1
ATOM 3868 N N . VAL B 1 160 ? 22.872 47.783 31.435 1.00 21.02 141 VAL B N 1
ATOM 3869 C CA . VAL B 1 160 ? 23.517 46.653 32.102 1.00 22.17 141 VAL B CA 1
ATOM 3870 C C . VAL B 1 160 ? 24.313 47.152 33.309 1.00 21.45 141 VAL B C 1
ATOM 3871 O O . VAL B 1 160 ? 24.540 48.330 33.450 1.00 19.82 141 VAL B O 1
ATOM 3875 N N . GLY B 1 161 ? 24.650 46.256 34.225 1.00 22.95 142 GLY B N 1
ATOM 3876 C CA . GLY B 1 161 ? 25.607 46.576 35.313 1.00 24.22 142 GLY B CA 1
ATOM 3877 C C . GLY B 1 161 ? 25.305 47.723 36.283 1.00 21.69 142 GLY B C 1
ATOM 3878 O O . GLY B 1 161 ? 26.220 48.228 36.920 1.00 24.90 142 GLY B O 1
ATOM 3879 N N . GLU B 1 162 ? 24.042 48.110 36.416 1.00 21.33 143 GLU B N 1
ATOM 3880 C CA . GLU B 1 162 ? 23.643 49.158 37.376 1.00 21.60 143 GLU B CA 1
ATOM 3881 C C . GLU B 1 162 ? 24.025 48.777 38.806 1.00 23.12 143 GLU B C 1
ATOM 3882 O O . GLU B 1 162 ? 24.486 49.626 39.570 1.00 22.49 143 GLU B O 1
ATOM 3888 N N . GLU B 1 163 ? 23.903 47.490 39.127 1.00 25.08 144 GLU B N 1
ATOM 3889 C CA . GLU B 1 163 ? 24.210 46.957 40.472 1.00 25.89 144 GLU B CA 1
ATOM 3890 C C . GLU B 1 163 ? 25.690 46.663 40.700 1.00 27.76 144 GLU B C 1
ATOM 3891 O O . GLU B 1 163 ? 26.061 46.186 41.774 1.00 30.56 144 GLU B O 1
ATOM 3897 N N . SER B 1 164 ? 26.522 46.875 39.679 1.00 29.90 145 SER B N 1
ATOM 3898 C CA . SER B 1 164 ? 27.975 46.914 39.831 1.00 29.49 145 SER B CA 1
ATOM 3899 C C . SER B 1 164 ? 28.551 48.345 39.868 1.00 29.14 145 SER B C 1
ATOM 3900 O O . SER B 1 164 ? 29.742 48.515 39.644 1.00 32.90 145 SER B O 1
ATOM 3903 N N . GLY B 1 165 ? 27.718 49.350 40.185 1.00 26.62 146 GLY B N 1
ATOM 3904 C CA . GLY B 1 165 ? 28.148 50.754 40.291 1.00 25.44 146 GLY B CA 1
ATOM 3905 C C . GLY B 1 165 ? 27.864 51.580 39.060 1.00 25.42 146 GLY B C 1
ATOM 3906 O O . GLY B 1 165 ? 28.729 52.353 38.614 1.00 24.03 146 GLY B O 1
ATOM 3907 N N . LEU B 1 166 ? 26.642 51.414 38.512 1.00 24.91 147 LEU B N 1
ATOM 3908 C CA . LEU B 1 166 ? 26.146 52.184 37.377 1.00 22.81 147 LEU B CA 1
ATOM 3909 C C . LEU B 1 166 ? 27.066 52.066 36.144 1.00 25.36 147 LEU B C 1
ATOM 3910 O O . LEU B 1 166 ? 27.237 53.027 35.400 1.00 27.25 147 LEU B O 1
ATOM 3915 N N . ILE B 1 167 ? 27.650 50.886 35.935 1.00 26.87 148 ILE B N 1
ATOM 3916 C CA . ILE B 1 167 ? 28.731 50.730 34.952 1.00 28.33 148 ILE B CA 1
ATOM 3917 C C . ILE B 1 167 ? 28.175 50.757 33.519 1.00 25.72 148 ILE B C 1
ATOM 3918 O O . ILE B 1 167 ? 28.816 51.306 32.641 1.00 26.33 148 ILE B O 1
ATOM 3923 N N . GLY B 1 168 ? 26.978 50.223 33.292 1.00 23.72 149 GLY B N 1
ATOM 3924 C CA . GLY B 1 168 ? 26.339 50.346 31.959 1.00 23.07 149 GLY B CA 1
ATOM 3925 C C . GLY B 1 168 ? 26.144 51.788 31.533 1.00 22.35 149 GLY B C 1
ATOM 3926 O O . GLY B 1 168 ? 26.591 52.179 30.435 1.00 20.95 149 GLY B O 1
ATOM 3927 N N . ALA B 1 169 ? 25.535 52.574 32.433 1.00 19.39 150 ALA B N 1
ATOM 3928 C CA . ALA B 1 169 ? 25.307 54.004 32.234 1.00 20.89 150 ALA B CA 1
ATOM 3929 C C . ALA B 1 169 ? 26.589 54.775 31.918 1.00 21.78 150 ALA B C 1
ATOM 3930 O O . ALA B 1 169 ? 26.606 55.592 31.000 1.00 21.30 150 ALA B O 1
ATOM 3932 N N . LYS B 1 170 ? 27.662 54.469 32.654 1.00 22.54 151 LYS B N 1
ATOM 3933 C CA . LYS B 1 170 ? 28.975 55.075 32.419 1.00 24.39 151 LYS B CA 1
ATOM 3934 C C . LYS B 1 170 ? 29.606 54.688 31.076 1.00 26.34 151 LYS B C 1
ATOM 3935 O O . LYS B 1 170 ? 30.381 55.462 30.514 1.00 24.34 151 LYS B O 1
ATOM 3941 N N . GLU B 1 171 ? 29.295 53.482 30.592 1.00 28.37 152 GLU B N 1
ATOM 3942 C CA . GLU B 1 171 ? 29.735 53.010 29.263 1.00 29.77 152 GLU B CA 1
ATOM 3943 C C . GLU B 1 171 ? 28.702 53.281 28.131 1.00 29.53 152 GLU B C 1
ATOM 3944 O O . GLU B 1 171 ? 28.880 52.798 27.022 1.00 31.83 152 GLU B O 1
ATOM 3950 N N . LEU B 1 172 ? 27.664 54.084 28.401 1.00 28.91 153 LEU B N 1
ATOM 3951 C CA . LEU B 1 172 ? 26.599 54.354 27.415 1.00 29.54 153 LEU B CA 1
ATOM 3952 C C . LEU B 1 172 ? 27.095 55.325 26.326 1.00 32.69 153 LEU B C 1
ATOM 3953 O O . LEU B 1 172 ? 27.716 56.360 26.625 1.00 30.59 153 LEU B O 1
ATOM 3958 N N . ASN B 1 173 ? 26.873 54.950 25.064 1.00 33.33 154 ASN B N 1
ATOM 3959 C CA . ASN B 1 173 ? 27.102 55.852 23.946 1.00 34.50 154 ASN B CA 1
ATOM 3960 C C . ASN B 1 173 ? 26.017 56.947 23.940 1.00 33.36 154 ASN B C 1
ATOM 3961 O O . ASN B 1 173 ? 24.892 56.717 23.509 1.00 32.57 154 ASN B O 1
ATOM 3966 N N . SER B 1 174 ? 26.379 58.140 24.401 1.00 34.38 155 SER B N 1
ATOM 3967 C CA . SER B 1 174 ? 25.404 59.226 24.580 1.00 36.20 155 SER B CA 1
ATOM 3968 C C . SER B 1 174 ? 24.870 59.814 23.255 1.00 35.45 155 SER B C 1
ATOM 3969 O O . SER B 1 174 ? 23.777 60.374 23.229 1.00 35.37 155 SER B O 1
ATOM 3972 N N . GLU B 1 175 ? 25.599 59.616 22.158 1.00 36.99 156 GLU B N 1
ATOM 3973 C CA . GLU B 1 175 ? 25.110 59.989 20.828 1.00 38.14 156 GLU B CA 1
ATOM 3974 C C . GLU B 1 175 ? 23.902 59.158 20.331 1.00 36.01 156 GLU B C 1
ATOM 3975 O O . GLU B 1 175 ? 23.136 59.639 19.504 1.00 34.21 156 GLU B O 1
ATOM 3981 N N . LEU B 1 176 ? 23.719 57.939 20.859 1.00 34.27 157 LEU B N 1
ATOM 3982 C CA . LEU B 1 176 ? 22.460 57.198 20.673 1.00 31.39 157 LEU B CA 1
ATOM 3983 C C . LEU B 1 176 ? 21.232 57.851 21.350 1.00 31.21 157 LEU B C 1
ATOM 3984 O O . LEU B 1 176 ? 20.104 57.547 20.961 1.00 30.59 157 LEU B O 1
ATOM 3989 N N . LEU B 1 177 ? 21.439 58.696 22.374 1.00 32.32 158 LEU B N 1
ATOM 3990 C CA . LEU B 1 177 ? 20.326 59.357 23.080 1.00 31.95 158 LEU B CA 1
ATOM 3991 C C . LEU B 1 177 ? 19.870 60.577 22.334 1.00 31.80 158 LEU B C 1
ATOM 3992 O O . LEU B 1 177 ? 20.680 61.289 21.746 1.00 32.65 158 LEU B O 1
ATOM 3997 N N . ASP B 1 178 ? 18.567 60.822 22.376 1.00 31.57 159 ASP B N 1
ATOM 3998 C CA . ASP B 1 178 ? 17.945 61.966 21.704 1.00 33.39 159 ASP B CA 1
ATOM 3999 C C . ASP B 1 178 ? 16.668 62.303 22.468 1.00 31.36 159 ASP B C 1
ATOM 4000 O O . ASP B 1 178 ? 15.599 61.789 22.160 1.00 34.05 159 ASP B O 1
ATOM 4005 N N . ALA B 1 179 ? 16.810 63.134 23.492 1.00 30.35 160 ALA B N 1
ATOM 4006 C CA . ALA B 1 179 ? 15.740 63.393 24.443 1.00 29.07 160 ALA B CA 1
ATOM 4007 C C . ALA B 1 179 ? 15.903 64.770 25.102 1.00 29.57 160 ALA B C 1
ATOM 4008 O O . ALA B 1 179 ? 17.036 65.221 25.356 1.00 31.33 160 ALA B O 1
ATOM 4010 N N . ASP B 1 180 ? 14.769 65.429 25.359 1.00 27.19 161 ASP B N 1
ATOM 4011 C CA . ASP B 1 180 ? 14.724 66.719 26.089 1.00 27.61 161 ASP B CA 1
ATOM 4012 C C . ASP B 1 180 ? 14.791 66.543 27.607 1.00 26.56 161 ASP B C 1
ATOM 4013 O O . ASP B 1 180 ? 15.320 67.417 28.327 1.00 28.41 161 ASP B O 1
ATOM 4018 N N . PHE B 1 181 ? 14.238 65.431 28.086 1.00 25.96 162 PHE B N 1
ATOM 4019 C CA . PHE B 1 181 ? 14.301 65.039 29.496 1.00 23.91 162 PHE B CA 1
ATOM 4020 C C . PHE B 1 181 ? 13.784 63.599 29.610 1.00 24.21 162 PHE B C 1
ATOM 4021 O O . PHE B 1 181 ? 13.266 63.038 28.635 1.00 24.78 162 PHE B O 1
ATOM 4029 N N . GLY B 1 182 ? 13.875 63.023 30.799 1.00 22.18 163 GLY B N 1
ATOM 4030 C CA . GLY B 1 182 ? 13.262 61.752 31.036 1.00 22.19 163 GLY B CA 1
ATOM 4031 C C . GLY B 1 182 ? 13.392 61.218 32.429 1.00 21.78 163 GLY B C 1
ATOM 4032 O O . GLY B 1 182 ? 13.693 61.966 33.349 1.00 23.28 163 GLY B O 1
ATOM 4033 N N . TYR B 1 183 ? 13.138 59.915 32.579 1.00 18.76 164 TYR B N 1
ATOM 4034 C CA . TYR B 1 183 ? 12.825 59.323 33.879 1.00 18.91 164 TYR B CA 1
ATOM 4035 C C . TYR B 1 183 ? 13.561 58.003 34.065 1.00 20.30 164 TYR B C 1
ATOM 4036 O O . TYR B 1 183 ? 13.569 57.190 33.161 1.00 24.13 164 TYR B O 1
ATOM 4045 N N . ALA B 1 184 ? 14.234 57.829 35.209 1.00 18.11 165 ALA B N 1
ATOM 4046 C CA . ALA B 1 184 ? 14.739 56.512 35.650 1.00 18.24 165 ALA B CA 1
ATOM 4047 C C . ALA B 1 184 ? 13.669 55.840 36.503 1.00 20.05 165 ALA B C 1
ATOM 4048 O O . ALA B 1 184 ? 13.269 56.387 37.544 1.00 22.84 165 ALA B O 1
ATOM 4050 N N . ILE B 1 185 ? 13.216 54.655 36.102 1.00 20.16 166 ILE B N 1
ATOM 4051 C CA . ILE B 1 185 ? 12.089 53.987 36.771 1.00 20.45 166 ILE B CA 1
ATOM 4052 C C . ILE B 1 185 ? 12.683 53.060 37.818 1.00 20.94 166 ILE B C 1
ATOM 4053 O O . ILE B 1 185 ? 12.694 51.840 37.657 1.00 23.82 166 ILE B O 1
ATOM 4058 N N . ASP B 1 186 ? 13.246 53.649 38.876 1.00 21.23 167 ASP B N 1
ATOM 4059 C CA . ASP B 1 186 ? 14.223 52.923 39.726 1.00 20.51 167 ASP B CA 1
ATOM 4060 C C . ASP B 1 186 ? 14.562 53.641 41.057 1.00 19.22 167 ASP B C 1
ATOM 4061 O O . ASP B 1 186 ? 15.694 53.634 41.480 1.00 19.25 167 ASP B O 1
ATOM 4066 N N . ALA B 1 187 ? 13.559 54.198 41.730 1.00 19.93 168 ALA B N 1
ATOM 4067 C CA . ALA B 1 187 ? 13.739 54.806 43.059 1.00 19.86 168 ALA B CA 1
ATOM 4068 C C . ALA B 1 187 ? 13.046 53.926 44.101 1.00 20.11 168 ALA B C 1
ATOM 4069 O O . ALA B 1 187 ? 11.984 53.376 43.834 1.00 16.96 168 ALA B O 1
ATOM 4071 N N . SER B 1 188 ? 13.671 53.796 45.280 1.00 23.50 169 SER B N 1
ATOM 4072 C CA . SER B 1 188 ? 13.061 53.198 46.465 1.00 24.13 169 SER B CA 1
ATOM 4073 C C . SER B 1 188 ? 12.185 54.234 47.110 1.00 25.95 169 SER B C 1
ATOM 4074 O O . SER B 1 188 ? 12.599 54.913 48.053 1.00 28.20 169 SER B O 1
ATOM 4077 N N . ALA B 1 189 ? 10.989 54.391 46.567 1.00 23.08 170 ALA B N 1
ATOM 4078 C CA . ALA B 1 189 ? 9.978 55.256 47.143 1.00 22.12 170 ALA B CA 1
ATOM 4079 C C . ALA B 1 189 ? 8.625 54.772 46.644 1.00 20.80 170 ALA B C 1
ATOM 4080 O O . ALA B 1 189 ? 8.549 53.972 45.689 1.00 21.01 170 ALA B O 1
ATOM 4082 N N . ASP B 1 190 ? 7.568 55.258 47.286 1.00 19.99 171 ASP B N 1
ATOM 4083 C CA . ASP B 1 190 ? 6.201 54.920 46.906 1.00 19.84 171 ASP B CA 1
ATOM 4084 C C . ASP B 1 190 ? 5.957 55.389 45.471 1.00 19.43 171 ASP B C 1
ATOM 4085 O O . ASP B 1 190 ? 6.542 56.381 45.033 1.00 19.44 171 ASP B O 1
ATOM 4090 N N . VAL B 1 191 ? 5.079 54.694 44.758 1.00 19.49 172 VAL B N 1
ATOM 4091 C CA . VAL B 1 191 ? 4.686 55.121 43.414 1.00 17.25 172 VAL B CA 1
ATOM 4092 C C . VAL B 1 191 ? 3.968 56.502 43.531 1.00 18.59 172 VAL B C 1
ATOM 4093 O O . VAL B 1 191 ? 3.167 56.713 44.440 1.00 16.38 172 VAL B O 1
ATOM 4097 N N . GLY B 1 192 ? 4.355 57.443 42.665 1.00 17.28 173 GLY B N 1
ATOM 4098 C CA . GLY B 1 192 ? 3.914 58.846 42.741 1.00 17.02 173 GLY B CA 1
ATOM 4099 C C . GLY B 1 192 ? 4.812 59.803 43.546 1.00 16.05 173 GLY B C 1
ATOM 4100 O O . GLY B 1 192 ? 4.541 61.021 43.605 1.00 18.10 173 GLY B O 1
ATOM 4101 N N . THR B 1 193 ? 5.861 59.269 44.167 1.00 16.83 174 THR B N 1
ATOM 4102 C CA . THR B 1 193 ? 6.934 60.073 44.744 1.00 18.07 174 THR B CA 1
ATOM 4103 C C . THR B 1 193 ? 8.078 60.114 43.727 1.00 16.05 174 THR B C 1
ATOM 4104 O O . THR B 1 193 ? 8.397 59.108 43.137 1.00 17.80 174 THR B O 1
ATOM 4108 N N . THR B 1 194 ? 8.628 61.297 43.482 1.00 17.40 175 THR B N 1
ATOM 4109 C CA . THR B 1 194 ? 9.668 61.511 42.463 1.00 16.14 175 THR B CA 1
ATOM 4110 C C . THR B 1 194 ? 10.960 61.982 43.165 1.00 17.31 175 THR B C 1
ATOM 4111 O O . THR B 1 194 ? 10.930 62.920 43.982 1.00 19.87 175 THR B O 1
ATOM 4115 N N . VAL B 1 195 ? 12.088 61.326 42.867 1.00 15.36 176 VAL B N 1
ATOM 4116 C CA . VAL B 1 195 ? 13.387 61.748 43.382 1.00 15.50 176 VAL B CA 1
ATOM 4117 C C . VAL B 1 195 ? 13.933 62.837 42.491 1.00 15.84 176 VAL B C 1
ATOM 4118 O O . VAL B 1 195 ? 14.250 62.570 41.346 1.00 16.33 176 VAL B O 1
ATOM 4122 N N . VAL B 1 196 ? 14.034 64.068 43.021 1.00 17.37 177 VAL B N 1
ATOM 4123 C CA . VAL B 1 196 ? 14.463 65.260 42.226 1.00 17.93 177 VAL B CA 1
ATOM 4124 C C . VAL B 1 196 ? 15.922 65.684 42.443 1.00 20.59 177 VAL B C 1
ATOM 4125 O O . VAL B 1 196 ? 16.430 66.570 41.722 1.00 18.27 177 VAL B O 1
ATOM 4129 N N . GLY B 1 197 ? 16.593 65.060 43.423 1.00 21.03 178 GLY B N 1
ATOM 4130 C CA . GLY B 1 197 ? 18.014 65.240 43.620 1.00 20.21 178 GLY B CA 1
ATOM 4131 C C . GLY B 1 197 ? 18.635 64.041 44.293 1.00 20.02 178 GLY B C 1
ATOM 4132 O O . GLY B 1 197 ? 17.947 63.259 44.945 1.00 17.54 178 GLY B O 1
ATOM 4133 N N . ALA B 1 198 ? 19.947 63.901 44.114 1.00 22.48 179 ALA B N 1
ATOM 4134 C CA . ALA B 1 198 ? 20.732 62.766 44.648 1.00 20.32 179 ALA B CA 1
ATOM 4135 C C . ALA B 1 198 ? 22.149 63.269 44.973 1.00 22.51 179 ALA B C 1
ATOM 4136 O O . ALA B 1 198 ? 22.578 64.286 44.418 1.00 23.86 179 ALA B O 1
ATOM 4138 N N . PRO B 1 199 ? 22.877 62.573 45.882 1.00 21.90 180 PRO B N 1
ATOM 4139 C CA . PRO B 1 199 ? 24.169 63.078 46.327 1.00 21.39 180 PRO B CA 1
ATOM 4140 C C . PRO B 1 199 ? 25.290 62.657 45.388 1.00 21.74 180 PRO B C 1
ATOM 4141 O O . PRO B 1 199 ? 25.100 61.764 44.567 1.00 20.26 180 PRO B O 1
ATOM 4145 N N . THR B 1 200 ? 26.436 63.342 45.497 1.00 19.71 181 THR B N 1
ATOM 4146 C CA . THR B 1 200 ? 27.719 62.818 45.061 1.00 19.07 181 THR B CA 1
ATOM 4147 C C . THR B 1 200 ? 28.166 61.786 46.059 1.00 20.02 181 THR B C 1
ATOM 4148 O O . THR B 1 200 ? 28.070 62.041 47.243 1.00 20.57 181 THR B O 1
ATOM 4152 N N . GLN B 1 201 ? 28.634 60.622 45.588 1.00 19.93 182 GLN B N 1
ATOM 4153 C CA . GLN B 1 201 ? 29.271 59.616 46.455 1.00 19.99 182 GLN B CA 1
ATOM 4154 C C . GLN B 1 201 ? 30.716 59.405 46.035 1.00 20.77 182 GLN B C 1
ATOM 4155 O O . GLN B 1 201 ? 31.008 59.309 44.839 1.00 20.23 182 GLN B O 1
ATOM 4169 N N . LEU B 1 203 ? 34.256 56.924 47.229 1.00 20.85 184 LEU B N 1
ATOM 4170 C CA . LEU B 1 203 ? 34.941 55.907 48.022 1.00 20.11 184 LEU B CA 1
ATOM 4171 C C . LEU B 1 203 ? 36.287 56.501 48.483 1.00 19.59 184 LEU B C 1
ATOM 4172 O O . LEU B 1 203 ? 36.945 57.211 47.730 1.00 17.44 184 LEU B O 1
ATOM 4177 N N . ILE B 1 204 ? 36.630 56.267 49.746 1.00 18.74 185 ILE B N 1
ATOM 4178 C CA . ILE B 1 204 ? 37.924 56.641 50.307 1.00 18.36 185 ILE B CA 1
ATOM 4179 C C . ILE B 1 204 ? 38.462 55.396 50.974 1.00 18.88 185 ILE B C 1
ATOM 4180 O O . ILE B 1 204 ? 37.808 54.869 51.892 1.00 18.65 185 ILE B O 1
ATOM 4185 N N . SER B 1 205 ? 39.614 54.901 50.489 1.00 19.18 186 SER B N 1
ATOM 4186 C CA . SER B 1 205 ? 40.323 53.764 51.104 1.00 20.78 186 SER B CA 1
ATOM 4187 C C . SER B 1 205 ? 41.654 54.210 51.678 1.00 21.27 186 SER B C 1
ATOM 4188 O O . SER B 1 205 ? 42.285 55.151 51.152 1.00 20.99 186 SER B O 1
ATOM 4191 N N . ALA B 1 206 ? 42.096 53.511 52.729 1.00 20.67 187 ALA B N 1
ATOM 4192 C CA . ALA B 1 206 ? 43.303 53.874 53.472 1.00 22.03 187 ALA B CA 1
ATOM 4193 C C . ALA B 1 206 ? 44.090 52.605 53.834 1.00 22.98 187 ALA B C 1
ATOM 4194 O O . ALA B 1 206 ? 43.502 51.624 54.278 1.00 21.56 187 ALA B O 1
ATOM 4196 N N . LYS B 1 207 ? 45.404 52.636 53.581 1.00 19.80 188 LYS B N 1
ATOM 4197 C CA . LYS B 1 207 ? 46.362 51.655 54.074 1.00 20.11 188 LYS B CA 1
ATOM 4198 C C . LYS B 1 207 ? 47.247 52.364 55.078 1.00 18.40 188 LYS B C 1
ATOM 4199 O O . LYS B 1 207 ? 47.988 53.272 54.700 1.00 20.26 188 LYS B O 1
ATOM 4205 N N . ILE B 1 208 ? 47.162 51.947 56.347 1.00 16.57 189 ILE B N 1
ATOM 4206 C CA . ILE B 1 208 ? 47.924 52.538 57.429 1.00 18.93 189 ILE B CA 1
ATOM 4207 C C . ILE B 1 208 ? 49.043 51.556 57.739 1.00 19.92 189 ILE B C 1
ATOM 4208 O O . ILE B 1 208 ? 48.772 50.394 58.027 1.00 17.33 189 ILE B O 1
ATOM 4213 N N . ILE B 1 209 ? 50.290 52.030 57.660 1.00 19.95 190 ILE B N 1
ATOM 4214 C CA . ILE B 1 209 ? 51.476 51.212 57.923 1.00 21.13 190 ILE B CA 1
ATOM 4215 C C . ILE B 1 209 ? 52.125 51.692 59.195 1.00 21.61 190 ILE B C 1
ATOM 4216 O O . ILE B 1 209 ? 52.314 52.911 59.393 1.00 21.05 190 ILE B O 1
ATOM 4221 N N . GLY B 1 210 ? 52.457 50.734 60.060 1.00 22.35 191 GLY B N 1
ATOM 4222 C CA . GLY B 1 210 ? 53.182 50.980 61.290 1.00 21.64 191 GLY B CA 1
ATOM 4223 C C . GLY B 1 210 ? 54.546 50.339 61.205 1.00 23.10 191 GLY B C 1
ATOM 4224 O O . GLY B 1 210 ? 55.177 50.361 60.147 1.00 23.71 191 GLY B O 1
ATOM 4225 N N . LYS B 1 211 ? 55.005 49.782 62.320 1.00 25.03 192 LYS B N 1
ATOM 4226 C CA . LYS B 1 211 ? 56.298 49.063 62.382 1.00 25.71 192 LYS B CA 1
ATOM 4227 C C . LYS B 1 211 ? 56.148 47.894 63.345 1.00 22.51 192 LYS B C 1
ATOM 4228 O O . LYS B 1 211 ? 55.671 48.074 64.463 1.00 18.31 192 LYS B O 1
ATOM 4231 N N . THR B 1 212 ? 56.535 46.700 62.895 1.00 23.67 193 THR B N 1
ATOM 4232 C CA . THR B 1 212 ? 56.347 45.471 63.662 1.00 22.74 193 THR B CA 1
ATOM 4233 C C . THR B 1 212 ? 57.338 45.430 64.836 1.00 21.55 193 THR B C 1
ATOM 4234 O O . THR B 1 212 ? 58.439 45.916 64.721 1.00 22.38 193 THR B O 1
ATOM 4238 N N . ALA B 1 213 ? 56.883 44.885 65.963 1.00 19.09 194 ALA B N 1
ATOM 4239 C CA . ALA B 1 213 ? 57.704 44.592 67.125 1.00 20.41 194 ALA B CA 1
ATOM 4240 C C . ALA B 1 213 ? 57.003 43.448 67.884 1.00 21.14 194 ALA B C 1
ATOM 4241 O O . ALA B 1 213 ? 55.844 43.111 67.588 1.00 20.39 194 ALA B O 1
ATOM 4243 N N . HIS B 1 214 ? 57.702 42.865 68.842 1.00 20.37 195 HIS B N 1
ATOM 4244 C CA . HIS B 1 214 ? 57.078 41.960 69.785 1.00 22.55 195 HIS B CA 1
ATOM 4245 C C . HIS B 1 214 ? 56.185 42.784 70.730 1.00 20.21 195 HIS B C 1
ATOM 4246 O O . HIS B 1 214 ? 56.490 43.953 71.044 1.00 19.70 195 HIS B O 1
ATOM 4253 N N . ALA B 1 215 ? 55.051 42.201 71.115 1.00 19.21 196 ALA B N 1
ATOM 4254 C CA . ALA B 1 215 ? 54.073 42.885 71.961 1.00 20.75 196 ALA B CA 1
ATOM 4255 C C . ALA B 1 215 ? 54.599 43.178 73.377 1.00 20.71 196 ALA B C 1
ATOM 4256 O O . ALA B 1 215 ? 54.085 44.070 74.041 1.00 23.91 196 ALA B O 1
ATOM 4258 N N . SER B 1 216 ? 55.576 42.395 73.846 1.00 22.11 197 SER B N 1
ATOM 4259 C CA . SER B 1 216 ? 56.286 42.674 75.112 1.00 23.78 197 SER B CA 1
ATOM 4260 C C . SER B 1 216 ? 57.169 43.932 75.095 1.00 24.18 197 SER B C 1
ATOM 4261 O O . SER B 1 216 ? 57.451 44.472 76.146 1.00 25.24 197 SER B O 1
ATOM 4264 N N . THR B 1 217 ? 57.580 44.401 73.913 1.00 24.85 198 THR B N 1
ATOM 4265 C CA . THR B 1 217 ? 58.427 45.599 73.775 1.00 25.38 198 THR B CA 1
ATOM 4266 C C . THR B 1 217 ? 57.757 46.592 72.805 1.00 25.19 198 THR B C 1
ATOM 4267 O O . THR B 1 217 ? 58.301 46.896 71.719 1.00 24.10 198 THR B O 1
ATOM 4271 N N . PRO B 1 218 ? 56.566 47.095 73.182 1.00 25.88 199 PRO B N 1
ATOM 4272 C CA . PRO B 1 218 ? 55.743 47.898 72.282 1.00 25.57 199 PRO B CA 1
ATOM 4273 C C . PRO B 1 218 ? 56.355 49.247 71.883 1.00 26.25 199 PRO B C 1
ATOM 4274 O O . PRO B 1 218 ? 56.013 49.755 70.832 1.00 25.89 199 PRO B O 1
ATOM 4278 N N . LYS B 1 219 ? 57.276 49.786 72.687 1.00 28.68 200 LYS B N 1
ATOM 4279 C CA . LYS B 1 219 ? 58.054 50.995 72.294 1.00 31.63 200 LYS B CA 1
ATOM 4280 C C . LYS B 1 219 ? 58.970 50.798 71.054 1.00 29.73 200 LYS B C 1
ATOM 4281 O O . LYS B 1 219 ? 59.429 51.774 70.495 1.00 30.35 200 LYS B O 1
ATOM 4285 N N . GLU B 1 220 ? 59.260 49.550 70.672 1.00 29.04 201 GLU B N 1
ATOM 4286 C CA . GLU B 1 220 ? 60.060 49.241 69.477 1.00 28.05 201 GLU B CA 1
ATOM 4287 C C . GLU B 1 220 ? 59.236 49.255 68.191 1.00 25.09 201 GLU B C 1
ATOM 4288 O O . GLU B 1 220 ? 59.809 49.213 67.120 1.00 24.99 201 GLU B O 1
ATOM 4294 N N . GLY B 1 221 ? 57.906 49.287 68.299 1.00 24.23 202 GLY B N 1
ATOM 4295 C CA . GLY B 1 221 ? 57.007 49.284 67.136 1.00 24.03 202 GLY B CA 1
ATOM 4296 C C . GLY B 1 221 ? 56.050 50.449 67.162 1.00 23.69 202 GLY B C 1
ATOM 4297 O O . GLY B 1 221 ? 56.130 51.315 68.042 1.00 23.38 202 GLY B O 1
ATOM 4298 N N . VAL B 1 222 ? 55.182 50.478 66.149 1.00 23.14 203 VAL B N 1
ATOM 4299 C CA . VAL B 1 222 ? 54.145 51.482 65.992 1.00 21.84 203 VAL B CA 1
ATOM 4300 C C . VAL B 1 222 ? 52.930 50.724 65.482 1.00 17.65 203 VAL B C 1
ATOM 4301 O O . VAL B 1 222 ? 52.995 50.096 64.440 1.00 19.59 203 VAL B O 1
ATOM 4305 N N . SER B 1 223 ? 51.847 50.743 66.240 1.00 17.49 204 SER B N 1
ATOM 4306 C CA . SER B 1 223 ? 50.666 49.954 65.928 1.00 16.19 204 SER B CA 1
ATOM 4307 C C . SER B 1 223 ? 49.808 50.710 64.898 1.00 16.96 204 SER B C 1
ATOM 4308 O O . SER B 1 223 ? 49.359 51.833 65.170 1.00 17.47 204 SER B O 1
ATOM 4311 N N . ALA B 1 224 ? 49.612 50.108 63.723 1.00 14.59 205 ALA B N 1
ATOM 4312 C CA . ALA B 1 224 ? 48.691 50.636 62.720 1.00 16.05 205 ALA B CA 1
ATOM 4313 C C . ALA B 1 224 ? 47.235 50.521 63.178 1.00 16.21 205 ALA B C 1
ATOM 4314 O O . ALA B 1 224 ? 46.392 51.320 62.741 1.00 15.65 205 ALA B O 1
ATOM 4316 N N . ILE B 1 225 ? 46.928 49.553 64.052 1.00 16.54 206 ILE B N 1
ATOM 4317 C CA . ILE B 1 225 ? 45.579 49.465 64.651 1.00 15.87 206 ILE B CA 1
ATOM 4318 C C . ILE B 1 225 ? 45.306 50.674 65.523 1.00 17.91 206 ILE B C 1
ATOM 4319 O O . ILE B 1 225 ? 44.246 51.315 65.357 1.00 18.73 206 ILE B O 1
ATOM 4324 N N . ASN B 1 226 ? 46.251 51.016 66.420 1.00 15.09 207 ASN B N 1
ATOM 4325 C CA . ASN B 1 226 ? 46.094 52.212 67.273 1.00 16.07 207 ASN B CA 1
ATOM 4326 C C . ASN B 1 226 ? 46.001 53.521 66.453 1.00 15.60 207 ASN B C 1
ATOM 4327 O O . ASN B 1 226 ? 45.208 54.389 66.787 1.00 15.59 207 ASN B O 1
ATOM 4332 N N . ILE B 1 227 ? 46.798 53.649 65.377 1.00 15.30 208 ILE B N 1
ATOM 4333 C CA . ILE B 1 227 ? 46.731 54.841 64.517 1.00 16.33 208 ILE B CA 1
ATOM 4334 C C . ILE B 1 227 ? 45.347 54.968 63.853 1.00 15.17 208 ILE B C 1
ATOM 4335 O O . ILE B 1 227 ? 44.718 56.020 63.919 1.00 16.65 208 ILE B O 1
ATOM 4340 N N . ALA B 1 228 ? 44.894 53.891 63.212 1.00 15.22 209 ALA B N 1
ATOM 4341 C CA . ALA B 1 228 ? 43.561 53.852 62.556 1.00 14.91 209 ALA B CA 1
ATOM 4342 C C . ALA B 1 228 ? 42.405 54.133 63.548 1.00 17.30 209 ALA B C 1
ATOM 4343 O O . ALA B 1 228 ? 41.490 54.899 63.239 1.00 21.27 209 ALA B O 1
ATOM 4345 N N . ALA B 1 229 ? 42.471 53.528 64.733 1.00 17.38 210 ALA B N 1
ATOM 4346 C CA . ALA B 1 229 ? 41.502 53.799 65.807 1.00 18.09 210 ALA B CA 1
ATOM 4347 C C . ALA B 1 229 ? 41.520 55.250 66.265 1.00 17.74 210 ALA B C 1
ATOM 4348 O O . ALA B 1 229 ? 40.467 55.832 66.422 1.00 18.06 210 ALA B O 1
ATOM 4350 N N . LYS B 1 230 ? 42.711 55.841 66.435 1.00 19.16 211 LYS B N 1
ATOM 4351 C CA . LYS B 1 230 ? 42.822 57.259 66.840 1.00 18.68 211 LYS B CA 1
ATOM 4352 C C . LYS B 1 230 ? 42.279 58.205 65.750 1.00 20.11 211 LYS B C 1
ATOM 4353 O O . LYS B 1 230 ? 41.584 59.197 66.062 1.00 18.04 211 LYS B O 1
ATOM 4356 N N . ALA B 1 231 ? 42.586 57.883 64.486 1.00 19.54 212 ALA B N 1
ATOM 4357 C CA . ALA B 1 231 ? 42.057 58.612 63.314 1.00 18.55 212 ALA B CA 1
ATOM 4358 C C . ALA B 1 231 ? 40.535 58.611 63.270 1.00 18.91 212 ALA B C 1
ATOM 4359 O O . ALA B 1 231 ? 39.913 59.671 63.231 1.00 21.67 212 ALA B O 1
ATOM 4361 N N . ILE B 1 232 ? 39.951 57.418 63.340 1.00 18.48 213 ILE B N 1
ATOM 4362 C CA . ILE B 1 232 ? 38.498 57.245 63.355 1.00 17.38 213 ILE B CA 1
ATOM 4363 C C . ILE B 1 232 ? 37.841 57.978 64.525 1.00 18.81 213 ILE B C 1
ATOM 4364 O O . ILE B 1 232 ? 36.864 58.667 64.333 1.00 16.18 213 ILE B O 1
ATOM 4369 N N . SER B 1 233 ? 38.465 57.928 65.698 1.00 19.15 214 SER B N 1
ATOM 4370 C CA . SER B 1 233 ? 37.907 58.566 66.886 1.00 20.57 214 SER B CA 1
ATOM 4371 C C . SER B 1 233 ? 37.845 60.124 66.830 1.00 19.45 214 SER B C 1
ATOM 4372 O O . SER B 1 233 ? 37.034 60.717 67.531 1.00 18.66 214 SER B O 1
ATOM 4375 N N . ARG B 1 234 ? 38.641 60.758 65.966 1.00 19.56 215 ARG B N 1
ATOM 4376 C CA . ARG B 1 234 ? 38.534 62.233 65.732 1.00 21.62 215 ARG B CA 1
ATOM 4377 C C . ARG B 1 234 ? 37.917 62.668 64.396 1.00 19.54 215 ARG B C 1
ATOM 4378 O O . ARG B 1 234 ? 37.901 63.870 64.074 1.00 18.27 215 ARG B O 1
ATOM 4394 N N . LYS B 1 236 ? 34.968 63.213 61.535 1.00 18.66 217 LYS B N 1
ATOM 4395 C CA . LYS B 1 236 ? 33.578 63.466 61.204 1.00 17.77 217 LYS B CA 1
ATOM 4396 C C . LYS B 1 236 ? 33.023 62.279 60.410 1.00 19.01 217 LYS B C 1
ATOM 4397 O O . LYS B 1 236 ? 33.426 62.045 59.264 1.00 18.18 217 LYS B O 1
ATOM 4403 N N . LEU B 1 237 ? 32.141 61.506 61.056 1.00 20.03 218 LEU B N 1
ATOM 4404 C CA . LEU B 1 237 ? 31.548 60.284 60.493 1.00 17.37 218 LEU B CA 1
ATOM 4405 C C . LEU B 1 237 ? 30.075 60.203 60.869 1.00 19.89 218 LEU B C 1
ATOM 4406 O O . LEU B 1 237 ? 29.604 60.968 61.696 1.00 19.98 218 LEU B O 1
ATOM 4411 N N . GLY B 1 238 ? 29.343 59.295 60.230 1.00 19.24 219 GLY B N 1
ATOM 4412 C CA . GLY B 1 238 ? 27.905 59.173 60.427 1.00 17.63 219 GLY B CA 1
ATOM 4413 C C . GLY B 1 238 ? 27.158 60.272 59.692 1.00 18.77 219 GLY B C 1
ATOM 4414 O O . GLY B 1 238 ? 27.463 60.546 58.533 1.00 17.81 219 GLY B O 1
ATOM 4415 N N . GLN B 1 239 ? 26.161 60.874 60.348 1.00 19.16 220 GLN B N 1
ATOM 4416 C CA . GLN B 1 239 ? 25.468 62.064 59.823 1.00 21.33 220 GLN B CA 1
ATOM 4417 C C . GLN B 1 239 ? 26.327 63.272 60.173 1.00 21.25 220 GLN B C 1
ATOM 4418 O O . GLN B 1 239 ? 26.167 63.880 61.217 1.00 19.57 220 GLN B O 1
ATOM 4424 N N . VAL B 1 240 ? 27.265 63.572 59.281 1.00 21.72 221 VAL B N 1
ATOM 4425 C CA . VAL B 1 240 ? 28.207 64.650 59.453 1.00 20.25 221 VAL B CA 1
ATOM 4426 C C . VAL B 1 240 ? 27.476 65.980 59.493 1.00 23.27 221 VAL B C 1
ATOM 4427 O O . VAL B 1 240 ? 27.714 66.784 60.379 1.00 25.19 221 VAL B O 1
ATOM 4431 N N . ASP B 1 241 ? 26.570 66.202 58.549 1.00 23.04 222 ASP B N 1
ATOM 4432 C CA . ASP B 1 241 ? 25.609 67.310 58.661 1.00 25.19 222 ASP B CA 1
ATOM 4433 C C . ASP B 1 241 ? 24.303 66.916 58.017 1.00 25.63 222 ASP B C 1
ATOM 4434 O O . ASP B 1 241 ? 24.162 65.777 57.590 1.00 23.44 222 ASP B O 1
ATOM 4439 N N . GLU B 1 242 ? 23.348 67.843 57.952 1.00 28.44 223 GLU B N 1
ATOM 4440 C CA . GLU B 1 242 ? 22.030 67.542 57.385 1.00 29.99 223 GLU B CA 1
ATOM 4441 C C . GLU B 1 242 ? 22.090 67.007 55.957 1.00 27.61 223 GLU B C 1
ATOM 4442 O O . GLU B 1 242 ? 21.272 66.181 55.595 1.00 31.04 223 GLU B O 1
ATOM 4448 N N . ILE B 1 243 ? 23.076 67.438 55.172 1.00 23.64 224 ILE B N 1
ATOM 4449 C CA . ILE B 1 243 ? 23.189 67.003 53.776 1.00 23.73 224 ILE B CA 1
ATOM 4450 C C . ILE B 1 243 ? 24.427 66.119 53.456 1.00 22.87 224 ILE B C 1
ATOM 4451 O O . ILE B 1 243 ? 24.680 65.847 52.281 1.00 20.94 224 ILE B O 1
ATOM 4456 N N . THR B 1 244 ? 25.138 65.634 54.485 1.00 22.52 225 THR B N 1
ATOM 4457 C CA . THR B 1 244 ? 26.437 64.954 54.321 1.00 20.50 225 THR B CA 1
ATOM 4458 C C . THR B 1 244 ? 26.536 63.752 55.265 1.00 20.97 225 THR B C 1
ATOM 4459 O O . THR B 1 244 ? 26.193 63.859 56.450 1.00 21.17 225 THR B O 1
ATOM 4463 N N . THR B 1 245 ? 26.998 62.616 54.733 1.00 19.65 226 THR B N 1
ATOM 4464 C CA . THR B 1 245 ? 27.238 61.414 55.519 1.00 18.56 226 THR B CA 1
ATOM 4465 C C . THR B 1 245 ? 28.633 60.841 55.234 1.00 16.51 226 THR B C 1
ATOM 4466 O O . THR B 1 245 ? 29.215 61.137 54.224 1.00 15.81 226 THR B O 1
ATOM 4470 N N . ALA B 1 246 ? 29.161 60.040 56.160 1.00 19.26 227 ALA B N 1
ATOM 4471 C CA . ALA B 1 246 ? 30.381 59.233 55.912 1.00 16.69 227 ALA B CA 1
ATOM 4472 C C . ALA B 1 246 ? 30.365 57.984 56.787 1.00 17.39 227 ALA B C 1
ATOM 4473 O O . ALA B 1 246 ? 29.757 57.974 57.840 1.00 18.29 227 ALA B O 1
ATOM 4475 N N . ASN B 1 247 ? 31.026 56.933 56.324 1.00 19.64 228 ASN B N 1
ATOM 4476 C CA . ASN B 1 247 ? 30.976 55.607 56.945 1.00 17.53 228 ASN B CA 1
ATOM 4477 C C . ASN B 1 247 ? 32.297 54.887 56.684 1.00 18.51 228 ASN B C 1
ATOM 4478 O O . ASN B 1 247 ? 32.739 54.855 55.536 1.00 19.00 228 ASN B O 1
ATOM 4483 N N . ILE B 1 248 ? 32.931 54.343 57.736 1.00 15.68 229 ILE B N 1
ATOM 4484 C CA . ILE B 1 248 ? 33.978 53.314 57.584 1.00 16.47 229 ILE B CA 1
ATOM 4485 C C . ILE B 1 248 ? 33.300 51.954 57.467 1.00 17.89 229 ILE B C 1
ATOM 4486 O O . ILE B 1 248 ? 32.776 51.429 58.441 1.00 17.64 229 ILE B O 1
ATOM 4491 N N . GLY B 1 249 ? 33.288 51.392 56.274 1.00 19.43 230 GLY B N 1
ATOM 4492 C CA . GLY B 1 249 ? 32.618 50.112 56.031 1.00 18.75 230 GLY B CA 1
ATOM 4493 C C . GLY B 1 249 ? 33.393 48.883 56.458 1.00 20.40 230 GLY B C 1
ATOM 4494 O O . GLY B 1 249 ? 32.779 47.896 56.839 1.00 22.33 230 GLY B O 1
ATOM 4495 N N . LYS B 1 250 ? 34.725 48.923 56.315 1.00 17.69 231 LYS B N 1
ATOM 4496 C CA . LYS B 1 250 ? 35.614 47.759 56.515 1.00 19.67 231 LYS B CA 1
ATOM 4497 C C . LYS B 1 250 ? 36.845 48.226 57.227 1.00 17.93 231 LYS B C 1
ATOM 4498 O O . LYS B 1 250 ? 37.383 49.270 56.875 1.00 19.30 231 LYS B O 1
ATOM 4504 N N . PHE B 1 251 ? 37.261 47.495 58.261 1.00 18.09 232 PHE B N 1
ATOM 4505 C CA . PHE B 1 251 ? 38.512 47.784 59.010 1.00 19.59 232 PHE B CA 1
ATOM 4506 C C . PHE B 1 251 ? 39.098 46.413 59.252 1.00 18.03 232 PHE B C 1
ATOM 4507 O O . PHE B 1 251 ? 38.483 45.627 59.966 1.00 17.10 232 PHE B O 1
ATOM 4515 N N . HIS B 1 252 ? 40.244 46.117 58.603 1.00 15.75 233 HIS B N 1
ATOM 4516 C CA A HIS B 1 252 ? 40.932 44.823 58.741 0.50 18.29 233 HIS B CA 1
ATOM 4517 C CA B HIS B 1 252 ? 40.929 44.823 58.735 0.50 17.99 233 HIS B CA 1
ATOM 4518 C C . HIS B 1 252 ? 42.441 45.007 58.939 1.00 19.30 233 HIS B C 1
ATOM 4519 O O . HIS B 1 252 ? 43.107 45.695 58.152 1.00 19.44 233 HIS B O 1
ATOM 4532 N N . GLY B 1 253 ? 42.987 44.396 59.995 1.00 19.82 234 GLY B N 1
ATOM 4533 C CA . GLY B 1 253 ? 44.412 44.461 60.222 1.00 20.85 234 GLY B CA 1
ATOM 4534 C C . GLY B 1 253 ? 44.906 43.623 61.388 1.00 21.74 234 GLY B C 1
ATOM 4535 O O . GLY B 1 253 ? 44.161 43.356 62.347 1.00 19.29 234 GLY B O 1
ATOM 4536 N N . GLY B 1 254 ? 46.163 43.197 61.279 1.00 21.38 235 GLY B N 1
ATOM 4537 C CA . GLY B 1 254 ? 46.854 42.519 62.329 1.00 24.79 235 GLY B CA 1
ATOM 4538 C C . GLY B 1 254 ? 46.778 41.028 62.163 1.00 26.50 235 GLY B C 1
ATOM 4539 O O . GLY B 1 254 ? 45.718 40.486 61.811 1.00 30.94 235 GLY B O 1
ATOM 4540 N N . SER B 1 255 ? 47.890 40.368 62.457 1.00 26.99 236 SER B N 1
ATOM 4541 C CA . SER B 1 255 ? 48.043 38.922 62.269 1.00 30.52 236 SER B CA 1
ATOM 4542 C C . SER B 1 255 ? 48.035 38.123 63.575 1.00 27.87 236 SER B C 1
ATOM 4543 O O . SER B 1 255 ? 47.666 36.931 63.558 1.00 31.54 236 SER B O 1
ATOM 4546 N N . ALA B 1 256 ? 48.494 38.716 64.681 1.00 23.22 237 ALA B N 1
ATOM 4547 C CA . ALA B 1 256 ? 48.664 37.945 65.925 1.00 22.30 237 ALA B CA 1
ATOM 4548 C C . ALA B 1 256 ? 48.615 38.830 67.163 1.00 20.81 237 ALA B C 1
ATOM 4549 O O . ALA B 1 256 ? 48.955 39.997 67.089 1.00 21.76 237 ALA B O 1
ATOM 4551 N N . THR B 1 257 ? 48.154 38.271 68.289 1.00 21.76 238 THR B N 1
ATOM 4552 C CA . THR B 1 257 ? 48.068 39.019 69.565 1.00 20.51 238 THR B CA 1
ATOM 4553 C C . THR B 1 257 ? 49.442 39.475 70.106 1.00 20.46 238 THR B C 1
ATOM 4554 O O . THR B 1 257 ? 49.578 40.609 70.582 1.00 22.11 238 THR B O 1
ATOM 4558 N N . ASN B 1 258 ? 50.458 38.636 69.928 1.00 18.53 239 ASN B N 1
ATOM 4559 C CA . ASN B 1 258 ? 51.824 38.905 70.426 1.00 18.73 239 ASN B CA 1
ATOM 4560 C C . ASN B 1 258 ? 52.728 39.778 69.523 1.00 18.42 239 ASN B C 1
ATOM 4561 O O . ASN B 1 258 ? 53.898 39.971 69.853 1.00 17.25 239 ASN B O 1
ATOM 4566 N N . ILE B 1 259 ? 52.167 40.333 68.435 1.00 18.42 240 ILE B N 1
ATOM 4567 C CA . ILE B 1 259 ? 52.881 41.202 67.472 1.00 22.16 240 ILE B CA 1
ATOM 4568 C C . ILE B 1 259 ? 52.161 42.559 67.382 1.00 18.97 240 ILE B C 1
ATOM 4569 O O . ILE B 1 259 ? 50.940 42.597 67.300 1.00 19.65 240 ILE B O 1
ATOM 4574 N N . VAL B 1 260 ? 52.928 43.652 67.416 1.00 18.81 241 VAL B N 1
ATOM 4575 C CA . VAL B 1 260 ? 52.410 44.989 67.146 1.00 18.00 241 VAL B CA 1
ATOM 4576 C C . VAL B 1 260 ? 51.985 45.056 65.667 1.00 19.19 241 VAL B C 1
ATOM 4577 O O . VAL B 1 260 ? 52.762 44.674 64.773 1.00 20.17 241 VAL B O 1
ATOM 4581 N N . ALA B 1 261 ? 50.732 45.447 65.425 1.00 17.31 242 ALA B N 1
ATOM 4582 C CA . ALA B 1 261 ? 50.139 45.384 64.075 1.00 17.94 242 ALA B CA 1
ATOM 4583 C C . ALA B 1 261 ? 50.763 46.449 63.178 1.00 15.81 242 ALA B C 1
ATOM 4584 O O . ALA B 1 261 ? 50.648 47.612 63.462 1.00 18.88 242 ALA B O 1
ATOM 4586 N N . ASP B 1 262 ? 51.413 46.035 62.095 1.00 20.35 243 ASP B N 1
ATOM 4587 C CA . ASP B 1 262 ? 52.076 46.976 61.167 1.00 19.13 243 ASP B CA 1
ATOM 4588 C C . ASP B 1 262 ? 51.245 47.343 59.910 1.00 19.74 243 ASP B C 1
ATOM 4589 O O . ASP B 1 262 ? 51.721 48.114 59.089 1.00 20.61 243 ASP B O 1
ATOM 4594 N N . GLU B 1 263 ? 50.032 46.797 59.769 1.00 19.63 244 GLU B N 1
ATOM 4595 C CA . GLU B 1 263 ? 49.182 47.083 58.604 1.00 19.08 244 GLU B CA 1
ATOM 4596 C C . GLU B 1 263 ? 47.691 47.004 58.934 1.00 17.45 244 GLU B C 1
ATOM 4597 O O . GLU B 1 263 ? 47.226 46.003 59.457 1.00 18.78 244 GLU B O 1
ATOM 4603 N N . VAL B 1 264 ? 46.961 48.077 58.617 1.00 18.84 245 VAL B N 1
ATOM 4604 C CA . VAL B 1 264 ? 45.481 48.098 58.615 1.00 18.21 245 VAL B CA 1
ATOM 4605 C C . VAL B 1 264 ? 45.001 48.597 57.250 1.00 18.57 245 VAL B C 1
ATOM 4606 O O . VAL B 1 264 ? 45.557 49.547 56.731 1.00 17.05 245 VAL B O 1
ATOM 4610 N N . ILE B 1 265 ? 43.993 47.928 56.678 1.00 19.94 246 ILE B N 1
ATOM 4611 C CA . ILE B 1 265 ? 43.268 48.397 55.491 1.00 20.33 246 ILE B CA 1
ATOM 4612 C C . ILE B 1 265 ? 41.888 48.875 55.912 1.00 19.27 246 ILE B C 1
ATOM 4613 O O . ILE B 1 265 ? 41.151 48.126 56.572 1.00 18.07 246 ILE B O 1
ATOM 4618 N N . LEU B 1 266 ? 41.545 50.109 55.522 1.00 19.60 247 LEU B N 1
ATOM 4619 C CA . LEU B 1 266 ? 40.216 50.701 55.749 1.00 20.18 247 LEU B CA 1
ATOM 4620 C C . LEU B 1 266 ? 39.535 50.949 54.395 1.00 19.53 247 LEU B C 1
ATOM 4621 O O . LEU B 1 266 ? 40.178 51.383 53.461 1.00 20.52 247 LEU B O 1
ATOM 4626 N N . GLU B 1 267 ? 38.239 50.682 54.316 1.00 17.44 248 GLU B N 1
ATOM 4627 C CA . GLU B 1 267 ? 37.423 51.090 53.157 1.00 17.87 248 GLU B CA 1
ATOM 4628 C C . GLU B 1 267 ? 36.231 51.862 53.647 1.00 16.92 248 GLU B C 1
ATOM 4629 O O . GLU B 1 267 ? 35.454 51.357 54.490 1.00 15.92 248 GLU B O 1
ATOM 4635 N N . ALA B 1 268 ? 36.109 53.105 53.169 1.00 16.93 249 ALA B N 1
ATOM 4636 C CA . ALA B 1 268 ? 35.076 54.018 53.623 1.00 16.75 249 ALA B CA 1
ATOM 4637 C C . ALA B 1 268 ? 34.371 54.642 52.426 1.00 17.29 249 ALA B C 1
ATOM 4638 O O . ALA B 1 268 ? 34.779 54.444 51.290 1.00 16.24 249 ALA B O 1
ATOM 4640 N N . GLU B 1 269 ? 33.281 55.352 52.711 1.00 16.74 250 GLU B N 1
ATOM 4641 C CA . GLU B 1 269 ? 32.629 56.223 51.740 1.00 18.58 250 GLU B CA 1
ATOM 4642 C C . GLU B 1 269 ? 32.201 57.549 52.373 1.00 17.42 250 GLU B C 1
ATOM 4643 O O . GLU B 1 269 ? 32.220 57.691 53.589 1.00 14.61 250 GLU B O 1
ATOM 4649 N N . ALA B 1 270 ? 31.868 58.509 51.520 1.00 17.09 251 ALA B N 1
ATOM 4650 C CA . ALA B 1 270 ? 31.235 59.755 51.925 1.00 18.35 251 ALA B CA 1
ATOM 4651 C C . ALA B 1 270 ? 30.218 60.167 50.850 1.00 17.19 251 ALA B C 1
ATOM 4652 O O . ALA B 1 270 ? 30.371 59.818 49.687 1.00 14.62 251 ALA B O 1
ATOM 4654 N N . ARG B 1 271 ? 29.163 60.860 51.272 1.00 17.79 252 ARG B N 1
ATOM 4655 C CA . ARG B 1 271 ? 28.128 61.348 50.370 1.00 18.49 252 ARG B CA 1
ATOM 4656 C C . ARG B 1 271 ? 27.780 62.739 50.780 1.00 19.77 252 ARG B C 1
ATOM 4657 O O . ARG B 1 271 ? 27.801 63.030 51.969 1.00 19.23 252 ARG B O 1
ATOM 4665 N N . SER B 1 272 ? 27.480 63.600 49.803 1.00 17.76 253 SER B N 1
ATOM 4666 C CA . SER B 1 272 ? 26.871 64.884 50.088 1.00 18.30 253 SER B CA 1
ATOM 4667 C C . SER B 1 272 ? 26.046 65.416 48.917 1.00 17.38 253 SER B C 1
ATOM 4668 O O . SER B 1 272 ? 26.321 65.078 47.745 1.00 19.76 253 SER B O 1
ATOM 4671 N N . HIS B 1 273 ? 25.074 66.279 49.250 1.00 18.66 254 HIS B N 1
ATOM 4672 C CA A HIS B 1 273 ? 24.240 67.006 48.259 0.40 21.43 254 HIS B CA 1
ATOM 4673 C CA B HIS B 1 273 ? 24.260 66.993 48.235 0.60 20.95 254 HIS B CA 1
ATOM 4674 C C . HIS B 1 273 ? 24.840 68.359 47.835 1.00 21.93 254 HIS B C 1
ATOM 4675 O O . HIS B 1 273 ? 24.259 69.056 47.024 1.00 22.10 254 HIS B O 1
ATOM 4688 N N . ASP B 1 274 ? 26.000 68.726 48.416 1.00 23.75 255 ASP B N 1
ATOM 4689 C CA . ASP B 1 274 ? 26.756 69.913 48.033 1.00 25.29 255 ASP B CA 1
ATOM 4690 C C . ASP B 1 274 ? 28.158 69.411 47.573 1.00 25.62 255 ASP B C 1
ATOM 4691 O O . ASP B 1 274 ? 28.853 68.769 48.363 1.00 23.96 255 ASP B O 1
ATOM 4696 N N . PRO B 1 275 ? 28.589 69.744 46.325 1.00 26.72 256 PRO B N 1
ATOM 4697 C CA . PRO B 1 275 ? 29.950 69.340 45.868 1.00 26.84 256 PRO B CA 1
ATOM 4698 C C . PRO B 1 275 ? 31.130 69.891 46.692 1.00 27.80 256 PRO B C 1
ATOM 4699 O O . PRO B 1 275 ? 32.151 69.213 46.822 1.00 28.20 256 PRO B O 1
ATOM 4703 N N . GLU B 1 276 ? 30.992 71.103 47.237 1.00 28.29 257 GLU B N 1
ATOM 4704 C CA . GLU B 1 276 ? 32.028 71.674 48.132 1.00 28.37 257 GLU B CA 1
ATOM 4705 C C . GLU B 1 276 ? 32.127 70.950 49.471 1.00 25.00 257 GLU B C 1
ATOM 4706 O O . GLU B 1 276 ? 33.235 70.780 49.995 1.00 24.75 257 GLU B O 1
ATOM 4712 N N . ARG B 1 277 ? 30.985 70.529 50.024 1.00 21.40 258 ARG B N 1
ATOM 4713 C CA . ARG B 1 277 ? 30.991 69.756 51.271 1.00 21.87 258 ARG B CA 1
ATOM 4714 C C . ARG B 1 277 ? 31.559 68.351 51.106 1.00 19.27 258 ARG B C 1
ATOM 4715 O O . ARG B 1 277 ? 32.272 67.919 51.989 1.00 17.99 258 ARG B O 1
ATOM 4723 N N . ILE B 1 278 ? 31.295 67.659 49.981 1.00 18.72 259 ILE B N 1
ATOM 4724 C CA . ILE B 1 278 ? 31.929 66.322 49.747 1.00 18.95 259 ILE B CA 1
ATOM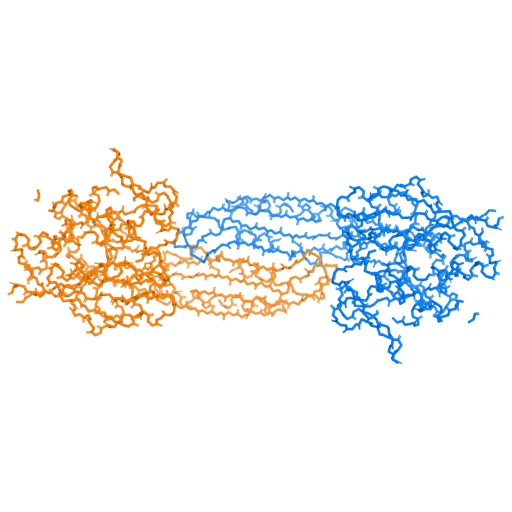 4725 C C . ILE B 1 278 ? 33.460 66.456 49.619 1.00 20.21 259 ILE B C 1
ATOM 4726 O O . ILE B 1 278 ? 34.195 65.604 50.167 1.00 20.48 259 ILE B O 1
ATOM 4731 N N . LYS B 1 279 ? 33.926 67.507 48.919 1.00 18.88 260 LYS B N 1
ATOM 4732 C CA . LYS B 1 279 ? 35.380 67.810 48.780 1.00 20.46 260 LYS B CA 1
ATOM 4733 C C . LYS B 1 279 ? 36.056 67.997 50.143 1.00 18.89 260 LYS B C 1
ATOM 4734 O O . LYS B 1 279 ? 37.086 67.393 50.413 1.00 17.15 260 LYS B O 1
ATOM 4739 N N . THR B 1 280 ? 35.459 68.847 50.973 1.00 17.35 261 THR B N 1
ATOM 4740 C CA . THR B 1 280 ? 35.928 69.082 52.330 1.00 19.66 261 THR B CA 1
ATOM 4741 C C . THR B 1 280 ? 35.949 67.816 53.159 1.00 15.48 261 THR B C 1
ATOM 4742 O O . THR B 1 280 ? 36.938 67.554 53.823 1.00 15.98 261 THR B O 1
ATOM 4746 N N . GLN B 1 281 ? 34.887 67.022 53.067 1.00 16.00 262 GLN B N 1
ATOM 4747 C CA . GLN B 1 281 ? 34.768 65.772 53.838 1.00 17.74 262 GLN B CA 1
ATOM 4748 C C . GLN B 1 281 ? 35.823 64.734 53.440 1.00 17.74 262 GLN B C 1
ATOM 4749 O O . GLN B 1 281 ? 36.440 64.097 54.314 1.00 17.15 262 GLN B O 1
ATOM 4755 N N . VAL B 1 282 ? 36.025 64.559 52.132 1.00 17.29 263 VAL B N 1
ATOM 4756 C CA . VAL B 1 282 ? 37.060 63.624 51.637 1.00 16.65 263 VAL B CA 1
ATOM 4757 C C . VAL B 1 282 ? 38.508 64.084 52.020 1.00 17.57 263 VAL B C 1
ATOM 4758 O O . VAL B 1 282 ? 39.346 63.264 52.433 1.00 17.70 263 VAL B O 1
ATOM 4762 N N . LYS B 1 283 ? 38.772 65.381 51.890 1.00 18.23 264 LYS B N 1
ATOM 4763 C CA . LYS B 1 283 ? 40.051 65.962 52.285 1.00 20.24 264 LYS B CA 1
ATOM 4764 C C . LYS B 1 283 ? 40.265 65.808 53.792 1.00 20.39 264 LYS B C 1
ATOM 4765 O O . LYS B 1 283 ? 41.379 65.470 54.251 1.00 16.88 264 LYS B O 1
ATOM 4768 N N . HIS B 1 284 ? 39.203 66.084 54.553 1.00 19.04 265 HIS B N 1
ATOM 4769 C CA . HIS B 1 284 ? 39.227 65.900 56.002 1.00 18.93 265 HIS B CA 1
ATOM 4770 C C . HIS B 1 284 ? 39.637 64.481 56.396 1.00 18.41 265 HIS B C 1
ATOM 4771 O O . HIS B 1 284 ? 40.528 64.300 57.232 1.00 19.51 265 HIS B O 1
ATOM 4786 N N . THR B 1 286 ? 41.114 62.124 54.526 1.00 16.15 267 THR B N 1
ATOM 4787 C CA . THR B 1 286 ? 42.490 62.009 54.051 1.00 15.54 267 THR B CA 1
ATOM 4788 C C . THR B 1 286 ? 43.494 62.603 55.019 1.00 19.25 267 THR B C 1
ATOM 4789 O O . THR B 1 286 ? 44.428 61.912 55.435 1.00 18.13 267 THR B O 1
ATOM 4793 N N . ASP B 1 287 ? 43.294 63.869 55.391 1.00 19.76 268 ASP B N 1
ATOM 4794 C CA . ASP B 1 287 ? 44.236 64.562 56.255 1.00 21.65 268 ASP B CA 1
ATOM 4795 C C . ASP B 1 287 ? 44.284 63.968 57.670 1.00 21.19 268 ASP B C 1
ATOM 4796 O O . ASP B 1 287 ? 45.354 63.891 58.247 1.00 21.54 268 ASP B O 1
ATOM 4801 N N . VAL B 1 288 ? 43.130 63.557 58.218 1.00 19.92 269 VAL B N 1
ATOM 4802 C CA . VAL B 1 288 ? 43.094 62.935 59.543 1.00 18.36 269 VAL B CA 1
ATOM 4803 C C . VAL B 1 288 ? 43.911 61.646 59.541 1.00 18.26 269 VAL B C 1
ATOM 4804 O O . VAL B 1 288 ? 44.758 61.474 60.422 1.00 18.40 269 VAL B O 1
ATOM 4808 N N . PHE B 1 289 ? 43.739 60.809 58.510 1.00 17.37 270 PHE B N 1
ATOM 4809 C CA . PHE B 1 289 ? 44.538 59.578 58.379 1.00 17.23 270 PHE B CA 1
ATOM 4810 C C . PHE B 1 289 ? 46.044 59.853 58.246 1.00 17.32 270 PHE B C 1
ATOM 4811 O O . PHE B 1 289 ? 46.849 59.269 58.974 1.00 16.09 270 PHE B O 1
ATOM 4819 N N . GLU B 1 290 ? 46.406 60.772 57.355 1.00 17.01 271 GLU B N 1
ATOM 4820 C CA . GLU B 1 290 ? 47.820 61.055 57.081 1.00 19.41 271 GLU B CA 1
ATOM 4821 C C . GLU B 1 290 ? 48.541 61.677 58.289 1.00 20.74 271 GLU B C 1
ATOM 4822 O O . GLU B 1 290 ? 49.609 61.188 58.704 1.00 22.26 271 GLU B O 1
ATOM 4828 N N . THR B 1 291 ? 47.933 62.698 58.891 1.00 19.72 272 THR B N 1
ATOM 4829 C CA . THR B 1 291 ? 48.581 63.407 59.973 1.00 19.98 272 THR B CA 1
ATOM 4830 C C . THR B 1 291 ? 48.523 62.617 61.300 1.00 19.74 272 THR B C 1
ATOM 4831 O O . THR B 1 291 ? 49.498 62.635 62.043 1.00 20.53 272 THR B O 1
ATOM 4835 N N . THR B 1 292 ? 47.442 61.861 61.557 1.00 20.27 273 THR B N 1
ATOM 4836 C CA . THR B 1 292 ? 47.412 60.941 62.719 1.00 18.45 273 THR B CA 1
ATOM 4837 C C . THR B 1 292 ? 48.513 59.862 62.611 1.00 19.71 273 THR B C 1
ATOM 4838 O O . THR B 1 292 ? 49.235 59.633 63.593 1.00 18.73 273 THR B O 1
ATOM 4842 N N . ALA B 1 293 ? 48.680 59.258 61.422 1.00 17.43 274 ALA B N 1
ATOM 4843 C CA . ALA B 1 293 ? 49.744 58.253 61.206 1.00 18.56 274 ALA B CA 1
ATOM 4844 C C . ALA B 1 293 ? 51.148 58.849 61.366 1.00 20.32 274 ALA B C 1
ATOM 4845 O O . ALA B 1 293 ? 51.989 58.285 62.081 1.00 20.06 274 ALA B O 1
ATOM 4847 N N . SER B 1 294 ? 51.361 60.013 60.767 1.00 21.83 275 SER B N 1
ATOM 4848 C CA . SER B 1 294 ? 52.638 60.728 60.867 1.00 24.55 275 SER B CA 1
ATOM 4849 C C . SER B 1 294 ? 52.982 61.169 62.300 1.00 26.09 275 SER B C 1
ATOM 4850 O O . SER B 1 294 ? 54.111 61.014 62.734 1.00 27.52 275 SER B O 1
ATOM 4853 N N . GLU B 1 295 ? 51.998 61.701 63.029 1.00 27.43 276 GLU B N 1
ATOM 4854 C CA . GLU B 1 295 ? 52.169 62.021 64.470 1.00 28.77 276 GLU B CA 1
ATOM 4855 C C . GLU B 1 295 ? 52.656 60.830 65.312 1.00 27.07 276 GLU B C 1
ATOM 4856 O O . GLU B 1 295 ? 53.487 61.012 66.200 1.00 28.05 276 GLU B O 1
ATOM 4862 N N . LEU B 1 296 ? 52.150 59.629 65.018 1.00 24.71 277 LEU B N 1
ATOM 4863 C CA . LEU B 1 296 ? 52.437 58.442 65.822 1.00 25.18 277 LEU B CA 1
ATOM 4864 C C . LEU B 1 296 ? 53.553 57.558 65.245 1.00 25.21 277 LEU B C 1
ATOM 4865 O O . LEU B 1 296 ? 53.768 56.457 65.728 1.00 25.69 277 LEU B O 1
ATOM 4870 N N . GLY B 1 297 ? 54.290 58.055 64.250 1.00 23.16 278 GLY B N 1
ATOM 4871 C CA . GLY B 1 297 ? 55.430 57.333 63.697 1.00 22.20 278 GLY B CA 1
ATOM 4872 C C . GLY B 1 297 ? 55.141 56.377 62.561 1.00 21.67 278 GLY B C 1
ATOM 4873 O O . GLY B 1 297 ? 56.009 55.607 62.192 1.00 23.84 278 GLY B O 1
ATOM 4874 N N . GLY B 1 298 ? 53.941 56.432 61.996 1.00 20.75 279 GLY B N 1
ATOM 4875 C CA . GLY B 1 298 ? 53.544 55.575 60.888 1.00 20.73 279 GLY B CA 1
ATOM 4876 C C . GLY B 1 298 ? 53.323 56.397 59.642 1.00 20.83 279 GLY B C 1
ATOM 4877 O O . GLY B 1 298 ? 53.842 57.492 59.518 1.00 20.67 279 GLY B O 1
ATOM 4878 N N . LYS B 1 299 ? 52.541 55.846 58.720 1.00 21.44 280 LYS B N 1
ATOM 4879 C CA . LYS B 1 299 ? 52.160 56.549 57.496 1.00 24.73 280 LYS B CA 1
ATOM 4880 C C . LYS B 1 299 ? 50.855 56.018 56.914 1.00 23.41 280 LYS B C 1
ATOM 4881 O O . LYS B 1 299 ? 50.472 54.871 57.182 1.00 24.23 280 LYS B O 1
ATOM 4887 N N . ALA B 1 300 ? 50.165 56.872 56.157 1.00 19.79 281 ALA B N 1
ATOM 4888 C CA . ALA B 1 300 ? 48.864 56.545 55.616 1.00 18.39 281 ALA B CA 1
ATOM 4889 C C . ALA B 1 300 ? 48.913 56.790 54.129 1.00 19.99 281 ALA B C 1
ATOM 4890 O O . ALA B 1 300 ? 49.333 57.869 53.701 1.00 21.14 281 ALA B O 1
ATOM 4892 N N . GLU B 1 301 ? 48.512 55.776 53.342 1.00 19.53 282 GLU B N 1
ATOM 4893 C CA . GLU B 1 301 ? 48.275 55.918 51.902 1.00 21.04 282 GLU B CA 1
ATOM 4894 C C . GLU B 1 301 ? 46.788 55.973 51.740 1.00 18.73 282 GLU B C 1
ATOM 4895 O O . GLU B 1 301 ? 46.109 55.011 52.093 1.00 18.68 282 GLU B O 1
ATOM 4901 N N . VAL B 1 302 ? 46.281 57.070 51.177 1.00 18.16 283 VAL B N 1
ATOM 4902 C CA . VAL B 1 302 ? 44.857 57.256 50.983 1.00 18.00 283 VAL B CA 1
ATOM 4903 C C . VAL B 1 302 ? 44.576 57.404 49.496 1.00 19.24 283 VAL B C 1
ATOM 4904 O O . VAL B 1 302 ? 45.311 58.112 48.801 1.00 20.32 283 VAL B O 1
ATOM 4908 N N . THR B 1 303 ? 43.528 56.729 49.006 1.00 18.46 284 THR B N 1
ATOM 4909 C CA . THR B 1 303 ? 43.123 56.837 47.607 1.00 20.12 284 THR B CA 1
ATOM 4910 C C . THR B 1 303 ? 41.656 57.023 47.561 1.00 19.82 284 THR B C 1
ATOM 4911 O O . THR B 1 303 ? 40.939 56.450 48.405 1.00 20.21 284 THR B O 1
ATOM 4915 N N . VAL B 1 304 ? 41.193 57.802 46.575 1.00 19.63 285 VAL B N 1
ATOM 4916 C CA . VAL B 1 304 ? 39.777 58.189 46.480 1.00 19.78 285 VAL B CA 1
ATOM 4917 C C . VAL B 1 304 ? 39.261 57.899 45.100 1.00 22.88 285 VAL B C 1
ATOM 4918 O O . VAL B 1 304 ? 40.025 57.878 44.143 1.00 23.49 285 VAL B O 1
ATOM 4922 N N . GLU B 1 305 ? 37.953 57.718 44.993 1.00 22.64 286 GLU B N 1
ATOM 4923 C CA . GLU B 1 305 ? 37.313 57.421 43.707 1.00 25.41 286 GLU B CA 1
ATOM 4924 C C . GLU B 1 305 ? 35.895 57.927 43.804 1.00 25.35 286 GLU B C 1
ATOM 4925 O O . GLU B 1 305 ? 35.245 57.670 44.805 1.00 25.22 286 GLU B O 1
ATOM 4931 N N . GLN B 1 306 ? 35.443 58.701 42.813 1.00 24.87 287 GLN B N 1
ATOM 4932 C CA . GLN B 1 306 ? 34.043 59.122 42.719 1.00 24.53 287 GLN B CA 1
ATOM 4933 C C . GLN B 1 306 ? 33.186 58.004 42.112 1.00 25.06 287 GLN B C 1
ATOM 4934 O O . GLN B 1 306 ? 33.400 57.624 40.966 1.00 23.85 287 GLN B O 1
ATOM 4940 N N . SER B 1 307 ? 32.179 57.531 42.852 1.00 22.72 288 SER B N 1
ATOM 4941 C CA . SER B 1 307 ? 31.217 56.552 42.317 1.00 22.81 288 SER B CA 1
ATOM 4942 C C . SER B 1 307 ? 30.217 57.195 41.350 1.00 22.36 288 SER B C 1
ATOM 4943 O O . SER B 1 307 ? 29.952 56.651 40.292 1.00 21.68 288 SER B O 1
ATOM 4946 N N . TYR B 1 308 ? 29.666 58.347 41.738 1.00 21.69 289 TYR B N 1
ATOM 4947 C CA . TYR B 1 308 ? 28.747 59.104 40.878 1.00 22.14 289 TYR B CA 1
ATOM 4948 C C . TYR B 1 308 ? 28.642 60.561 41.347 1.00 21.78 289 TYR B C 1
ATOM 4949 O O . TYR B 1 308 ? 28.824 60.834 42.534 1.00 20.89 289 TYR B O 1
ATOM 4958 N N . PRO B 1 309 ? 28.354 61.505 40.417 1.00 21.87 290 PRO B N 1
ATOM 4959 C CA . PRO B 1 309 ? 28.119 62.890 40.824 1.00 21.76 290 PRO B CA 1
ATOM 4960 C C . PRO B 1 309 ? 26.663 63.144 41.225 1.00 19.87 290 PRO B C 1
ATOM 4961 O O . PRO B 1 309 ? 25.727 62.540 40.648 1.00 19.72 290 PRO B O 1
ATOM 4965 N N . GLY B 1 310 ? 26.476 64.075 42.156 1.00 19.78 291 GLY B N 1
ATOM 4966 C CA . GLY B 1 310 ? 25.159 64.519 42.570 1.00 21.43 291 GLY B CA 1
ATOM 4967 C C . GLY B 1 310 ? 24.435 65.376 41.548 1.00 21.93 291 GLY B C 1
ATOM 4968 O O . GLY B 1 310 ? 25.030 65.840 40.596 1.00 23.19 291 GLY B O 1
ATOM 4969 N N . PHE B 1 311 ? 23.135 65.562 41.756 1.00 21.15 292 PHE B N 1
ATOM 4970 C CA . PHE B 1 311 ? 22.337 66.504 40.957 1.00 23.06 292 PHE B CA 1
ATOM 4971 C C . PHE B 1 311 ? 21.178 67.042 41.769 1.00 23.23 292 PHE B C 1
ATOM 4972 O O . PHE B 1 311 ? 20.788 66.444 42.770 1.00 21.25 292 PHE B O 1
ATOM 4980 N N . LYS B 1 312 ? 20.623 68.157 41.315 1.00 24.83 293 LYS B N 1
ATOM 4981 C CA . LYS B 1 312 ? 19.340 68.666 41.822 1.00 25.87 293 LYS B CA 1
ATOM 4982 C C . LYS B 1 312 ? 18.624 69.357 40.682 1.00 24.36 293 LYS B C 1
ATOM 4983 O O . LYS B 1 312 ? 19.114 70.371 40.166 1.00 23.75 293 LYS B O 1
ATOM 4989 N N . ILE B 1 313 ? 17.485 68.801 40.280 1.00 22.01 294 ILE B N 1
ATOM 4990 C CA . ILE B 1 313 ? 16.669 69.385 39.226 1.00 23.53 294 ILE B CA 1
ATOM 4991 C C . ILE B 1 313 ? 15.760 70.413 39.898 1.00 25.93 294 ILE B C 1
ATOM 4992 O O . ILE B 1 313 ? 15.179 70.139 40.951 1.00 26.06 294 ILE B O 1
ATOM 4997 N N . ASN B 1 314 ? 15.688 71.604 39.310 1.00 27.99 295 ASN B N 1
ATOM 4998 C CA . ASN B 1 314 ? 14.849 72.711 39.816 1.00 30.61 295 ASN B CA 1
ATOM 4999 C C . ASN B 1 314 ? 13.377 72.270 39.891 1.00 29.54 295 ASN B C 1
ATOM 5000 O O . ASN B 1 314 ? 12.905 71.497 39.047 1.00 27.13 295 ASN B O 1
ATOM 5005 N N . ASP B 1 315 ? 12.671 72.784 40.893 1.00 30.75 296 ASP B N 1
ATOM 5006 C CA . ASP B 1 315 ? 11.305 72.327 41.225 1.00 32.58 296 ASP B CA 1
ATOM 5007 C C . ASP B 1 315 ? 10.261 72.720 40.143 1.00 32.39 296 ASP B C 1
ATOM 5008 O O . ASP B 1 315 ? 9.213 72.081 40.040 1.00 32.57 296 ASP B O 1
ATOM 5013 N N . ASN B 1 316 ? 10.567 73.759 39.352 1.00 32.00 297 ASN B N 1
ATOM 5014 C CA . ASN B 1 316 ? 9.726 74.204 38.216 1.00 33.83 297 ASN B CA 1
ATOM 5015 C C . ASN B 1 316 ? 10.171 73.726 36.835 1.00 31.50 297 ASN B C 1
ATOM 5016 O O . ASN B 1 316 ? 9.616 74.175 35.846 1.00 34.28 297 ASN B O 1
ATOM 5021 N N . GLU B 1 317 ? 11.130 72.802 36.756 1.00 29.52 298 GLU B N 1
ATOM 5022 C CA . GLU B 1 317 ? 11.451 72.144 35.472 1.00 30.46 298 GLU B CA 1
ATOM 5023 C C . GLU B 1 317 ? 10.283 71.282 35.017 1.00 28.03 298 GLU B C 1
ATOM 5024 O O . GLU B 1 317 ? 9.564 70.696 35.845 1.00 24.91 298 GLU B O 1
ATOM 5030 N N . ALA B 1 318 ? 10.098 71.222 33.704 1.00 26.46 299 ALA B N 1
ATOM 5031 C CA . ALA B 1 318 ? 8.994 70.481 33.095 1.00 24.73 299 ALA B CA 1
ATOM 5032 C C . ALA B 1 318 ? 9.018 69.005 33.472 1.00 24.32 299 ALA B C 1
ATOM 5033 O O . ALA B 1 318 ? 7.963 68.417 33.747 1.00 22.98 299 ALA B O 1
ATOM 5035 N N . VAL B 1 319 ? 10.226 68.417 33.522 1.00 23.55 300 VAL B N 1
ATOM 5036 C CA . VAL B 1 319 ? 10.370 67.010 33.884 1.00 20.97 300 VAL B CA 1
ATOM 5037 C C . VAL B 1 319 ? 9.829 66.706 35.294 1.00 21.71 300 VAL B C 1
ATOM 5038 O O . VAL B 1 319 ? 9.182 65.680 35.476 1.00 20.71 300 VAL B O 1
ATOM 5042 N N . VAL B 1 320 ? 10.013 67.649 36.242 1.00 22.28 301 VAL B N 1
ATOM 5043 C CA . VAL B 1 320 ? 9.457 67.532 37.607 1.00 21.95 301 VAL B CA 1
ATOM 5044 C C . VAL B 1 320 ? 7.935 67.695 37.635 1.00 22.77 301 VAL B C 1
ATOM 5045 O O . VAL B 1 320 ? 7.241 66.843 38.181 1.00 20.84 301 VAL B O 1
ATOM 5049 N N . LYS B 1 321 ? 7.440 68.804 37.068 1.00 22.62 302 LYS B N 1
ATOM 5050 C CA . LYS B 1 321 ? 6.008 69.125 37.076 1.00 25.91 302 LYS B CA 1
ATOM 5051 C C . LYS B 1 321 ? 5.161 68.060 36.374 1.00 24.94 302 LYS B C 1
ATOM 5052 O O . LYS B 1 321 ? 4.067 67.753 36.837 1.00 21.44 302 LYS B O 1
ATOM 5058 N N . ILE B 1 322 ? 5.690 67.483 35.282 1.00 25.21 303 ILE B N 1
ATOM 5059 C CA . ILE B 1 322 ? 5.011 66.393 34.557 1.00 23.05 303 ILE B CA 1
ATOM 5060 C C . ILE B 1 322 ? 4.910 65.118 35.440 1.00 23.61 303 ILE B C 1
ATOM 5061 O O . ILE B 1 322 ? 3.844 64.495 35.517 1.00 24.37 303 ILE B O 1
ATOM 5066 N N . ALA B 1 323 ? 6.013 64.766 36.104 1.00 22.58 304 ALA B N 1
ATOM 5067 C CA . ALA B 1 323 ? 6.032 63.686 37.089 1.00 21.27 304 ALA B CA 1
ATOM 5068 C C . ALA B 1 323 ? 4.948 63.895 38.172 1.00 21.01 304 ALA B C 1
ATOM 5069 O O . ALA B 1 323 ? 4.129 62.995 38.426 1.00 18.81 304 ALA B O 1
ATOM 5071 N N . GLN B 1 324 ? 4.924 65.104 38.743 1.00 18.51 305 GLN B N 1
ATOM 5072 C CA . GLN B 1 324 ? 3.930 65.486 39.742 1.00 18.44 305 GLN B CA 1
ATOM 5073 C C . GLN B 1 324 ? 2.493 65.461 39.213 1.00 20.17 305 GLN B C 1
ATOM 5074 O O . GLN B 1 324 ? 1.586 64.978 39.921 1.00 19.05 305 GLN B O 1
ATOM 5080 N N . GLU B 1 325 ? 2.275 65.966 37.995 1.00 20.57 306 GLU B N 1
ATOM 5081 C CA . GLU B 1 325 ? 0.902 65.977 37.404 1.00 23.16 306 GLU B CA 1
ATOM 5082 C C . GLU B 1 325 ? 0.393 64.561 37.187 1.00 22.24 306 GLU B C 1
ATOM 5083 O O . GLU B 1 325 ? -0.766 64.267 37.520 1.00 22.52 306 GLU B O 1
ATOM 5089 N N . SER B 1 326 ? 1.272 63.691 36.666 1.00 22.77 307 SER B N 1
ATOM 5090 C CA . SER B 1 326 ? 0.971 62.255 36.464 1.00 20.58 307 SER B CA 1
ATOM 5091 C C . SER B 1 326 ? 0.612 61.537 37.771 1.00 21.26 307 SER B C 1
ATOM 5092 O O . SER B 1 326 ? -0.317 60.760 37.792 1.00 22.71 307 SER B O 1
ATOM 5095 N N . ALA B 1 327 ? 1.353 61.822 38.851 1.00 22.83 308 ALA B N 1
ATOM 5096 C CA . ALA B 1 327 ? 0.986 61.334 40.198 1.00 21.98 308 ALA B CA 1
ATOM 5097 C C . ALA B 1 327 ? -0.395 61.862 40.675 1.00 22.95 308 ALA B C 1
ATOM 5098 O O . ALA B 1 327 ? -1.251 61.066 41.064 1.00 23.13 308 ALA B O 1
ATOM 5100 N N . ARG B 1 328 ? -0.599 63.186 40.605 1.00 23.37 309 ARG B N 1
ATOM 5101 C CA . ARG B 1 328 ? -1.889 63.833 41.004 1.00 24.03 309 ARG B CA 1
ATOM 5102 C C . ARG B 1 328 ? -3.085 63.238 40.258 1.00 23.55 309 ARG B C 1
ATOM 5103 O O . ARG B 1 328 ? -4.083 62.829 40.892 1.00 19.64 309 ARG B O 1
ATOM 5111 N N . ASN B 1 329 ? -2.945 63.124 38.931 1.00 22.54 310 ASN B N 1
ATOM 5112 C CA . ASN B 1 329 ? -3.982 62.489 38.054 1.00 24.86 310 ASN B CA 1
ATOM 5113 C C . ASN B 1 329 ? -4.381 61.058 38.453 1.00 23.64 310 ASN B C 1
ATOM 5114 O O . ASN B 1 329 ? -5.523 60.696 38.303 1.00 23.93 310 ASN B O 1
ATOM 5119 N N . LEU B 1 330 ? -3.440 60.292 39.010 1.00 21.27 311 LEU B N 1
ATOM 5120 C CA . LEU B 1 330 ? -3.719 58.951 39.495 1.00 20.40 311 LEU B CA 1
ATOM 5121 C C . LEU B 1 330 ? -4.011 58.886 41.011 1.00 20.99 311 LEU B C 1
ATOM 5122 O O . LEU B 1 330 ? -4.065 57.787 41.567 1.00 19.50 311 LEU B O 1
ATOM 5127 N N . GLY B 1 331 ? -4.227 60.043 41.661 1.00 21.09 312 GLY B N 1
ATOM 5128 C CA . GLY B 1 331 ? -4.548 60.111 43.099 1.00 20.25 312 GLY B CA 1
ATOM 5129 C C . GLY B 1 331 ? -3.424 59.720 44.066 1.00 19.57 312 GLY B C 1
ATOM 5130 O O . GLY B 1 331 ? -3.688 59.258 45.184 1.00 18.99 312 GLY B O 1
ATOM 5131 N N . LEU B 1 332 ? -2.183 59.934 43.638 1.00 19.02 313 LEU B N 1
ATOM 5132 C CA . LEU B 1 332 ? -0.978 59.617 44.417 1.00 18.14 313 LEU B CA 1
ATOM 5133 C C . LEU B 1 332 ? -0.416 60.943 45.003 1.00 18.89 313 LEU B C 1
ATOM 5134 O O . LEU B 1 332 ? -0.878 62.016 44.642 1.00 16.83 313 LEU B O 1
ATOM 5139 N N . SER B 1 333 ? 0.570 60.849 45.905 1.00 19.60 314 SER B N 1
ATOM 5140 C CA . SER B 1 333 ? 1.056 62.016 46.678 1.00 20.81 314 SER B CA 1
ATOM 5141 C C . SER B 1 333 ? 1.566 63.195 45.834 1.00 20.91 314 SER B C 1
ATOM 5142 O O . SER B 1 333 ? 1.391 64.343 46.210 1.00 23.79 314 SER B O 1
ATOM 5145 N N . ALA B 1 334 ? 2.224 62.903 44.720 1.00 21.30 315 ALA B N 1
ATOM 5146 C CA . ALA B 1 334 ? 2.958 63.936 43.940 1.00 20.43 315 ALA B CA 1
ATOM 5147 C C . ALA B 1 334 ? 4.100 64.601 44.738 1.00 19.57 315 ALA B C 1
ATOM 5148 O O . ALA B 1 334 ? 4.466 65.755 44.468 1.00 22.40 315 ALA B O 1
ATOM 5150 N N . ASN B 1 335 ? 4.659 63.868 45.701 1.00 19.27 316 ASN B N 1
ATOM 5151 C CA . ASN B 1 335 ? 5.771 64.360 46.509 1.00 18.17 316 ASN B CA 1
ATOM 5152 C C . ASN B 1 335 ? 7.060 64.325 45.712 1.00 17.90 316 ASN B C 1
ATOM 5153 O O . ASN B 1 335 ? 7.252 63.440 44.867 1.00 15.12 316 ASN B O 1
ATOM 5158 N N . THR B 1 336 ? 7.928 65.296 45.975 1.00 16.67 317 THR B N 1
ATOM 5159 C CA . THR B 1 336 ? 9.272 65.292 45.438 1.00 19.05 317 THR B CA 1
ATOM 5160 C C . THR B 1 336 ? 10.238 65.178 46.604 1.00 20.57 317 THR B C 1
ATOM 5161 O O . THR B 1 336 ? 10.088 65.911 47.581 1.00 20.56 317 THR B O 1
ATOM 5165 N N . ILE B 1 337 ? 11.193 64.251 46.516 1.00 20.21 318 ILE B N 1
ATOM 5166 C CA . ILE B 1 337 ? 12.170 63.994 47.583 1.00 19.49 318 ILE B CA 1
ATOM 5167 C C . ILE B 1 337 ? 13.575 64.063 47.037 1.00 20.46 318 ILE B C 1
ATOM 5168 O O . ILE B 1 337 ? 13.786 64.184 45.816 1.00 22.16 318 ILE B O 1
ATOM 5173 N N . ILE B 1 338 ? 14.523 64.007 47.960 1.00 20.26 319 ILE B N 1
ATOM 5174 C CA . ILE B 1 338 ? 15.929 63.926 47.668 1.00 21.55 319 ILE B CA 1
ATOM 5175 C C . ILE B 1 338 ? 16.394 62.544 48.138 1.00 19.03 319 ILE B C 1
ATOM 5176 O O . ILE B 1 338 ? 16.127 62.169 49.295 1.00 20.98 319 ILE B O 1
ATOM 5181 N N . SER B 1 339 ? 17.029 61.778 47.241 1.00 15.97 320 SER B N 1
ATOM 5182 C CA . SER B 1 339 ? 17.524 60.414 47.554 1.00 19.53 320 SER B CA 1
ATOM 5183 C C . SER B 1 339 ? 18.830 60.433 48.340 1.00 21.27 320 SER B C 1
ATOM 5184 O O . SER B 1 339 ? 19.566 61.371 48.256 1.00 21.77 320 SER B O 1
ATOM 5187 N N . GLY B 1 340 ? 19.105 59.367 49.087 1.00 22.05 321 GLY B N 1
ATOM 5188 C CA . GLY B 1 340 ? 20.409 59.162 49.737 1.00 21.32 321 GLY B CA 1
ATOM 5189 C C . GLY B 1 340 ? 21.465 58.469 48.867 1.00 21.15 321 GLY B C 1
ATOM 5190 O O . GLY B 1 340 ? 22.561 58.242 49.328 1.00 23.08 321 GLY B O 1
ATOM 5191 N N . GLY B 1 341 ? 21.143 58.126 47.619 1.00 21.60 322 GLY B N 1
ATOM 5192 C CA . GLY B 1 341 ? 22.069 57.386 46.775 1.00 20.64 322 GLY B CA 1
ATOM 5193 C C . GLY B 1 341 ? 21.827 57.551 45.286 1.00 22.43 322 GLY B C 1
ATOM 5194 O O . GLY B 1 341 ? 21.055 58.414 44.865 1.00 22.79 322 GLY B O 1
ATOM 5195 N N . GLY B 1 342 ? 22.490 56.692 44.509 1.00 20.77 323 GLY B N 1
ATOM 5196 C CA . GLY B 1 342 ? 22.608 56.833 43.066 1.00 23.36 323 GLY B CA 1
ATOM 5197 C C . GLY B 1 342 ? 21.677 55.932 42.256 1.00 22.29 323 GLY B C 1
ATOM 5198 O O . GLY B 1 342 ? 20.995 55.060 42.781 1.00 23.10 323 GLY B O 1
ATOM 5199 N N . SER B 1 343 ? 21.656 56.193 40.964 1.00 22.96 324 SER B N 1
ATOM 5200 C CA . SER B 1 343 ? 20.912 55.421 39.988 1.00 22.00 324 SER B CA 1
ATOM 5201 C C . SER B 1 343 ? 21.522 55.781 38.637 1.00 22.75 324 SER B C 1
ATOM 5202 O O . SER B 1 343 ? 22.382 56.674 38.563 1.00 23.90 324 SER B O 1
ATOM 5205 N N . ASP B 1 344 ? 21.064 55.130 37.573 1.00 20.72 325 ASP B N 1
ATOM 5206 C CA . ASP B 1 344 ? 21.467 55.519 36.200 1.00 22.76 325 ASP B CA 1
ATOM 5207 C C . ASP B 1 344 ? 21.133 56.968 35.829 1.00 21.19 325 ASP B C 1
ATOM 5208 O O . ASP B 1 344 ? 21.830 57.553 35.015 1.00 23.18 325 ASP B O 1
ATOM 5213 N N . GLY B 1 345 ? 20.096 57.542 36.435 1.00 20.92 326 GLY B N 1
ATOM 5214 C CA . GLY B 1 345 ? 19.778 58.960 36.256 1.00 21.44 326 GLY B CA 1
ATOM 5215 C C . GLY B 1 345 ? 20.835 59.924 36.752 1.00 22.77 326 GLY B C 1
ATOM 5216 O O . GLY B 1 345 ? 20.907 61.058 36.251 1.00 21.05 326 GLY B O 1
ATOM 5217 N N . SER B 1 346 ? 21.634 59.495 37.761 1.00 22.28 327 SER B N 1
ATOM 5218 C CA . SER B 1 346 ? 22.830 60.235 38.194 1.00 20.61 327 SER B CA 1
ATOM 5219 C C . SER B 1 346 ? 23.831 60.383 37.060 1.00 21.48 327 SER B C 1
ATOM 5220 O O . SER B 1 346 ? 24.454 61.434 36.932 1.00 23.20 327 SER B O 1
ATOM 5223 N N . ILE B 1 347 ? 23.996 59.326 36.254 1.00 20.85 328 ILE B N 1
ATOM 5224 C CA . ILE B 1 347 ? 24.907 59.360 35.117 1.00 22.46 328 ILE B CA 1
ATOM 5225 C C . ILE B 1 347 ? 24.270 60.093 33.934 1.00 23.50 328 ILE B C 1
ATOM 5226 O O . ILE B 1 347 ? 24.928 60.942 33.342 1.00 25.75 328 ILE B O 1
ATOM 5231 N N . ILE B 1 348 ? 23.006 59.778 33.592 1.00 21.71 329 ILE B N 1
ATOM 5232 C CA A ILE B 1 348 ? 22.358 60.380 32.418 0.50 22.13 329 ILE B CA 1
ATOM 5233 C CA B ILE B 1 348 ? 22.346 60.389 32.422 0.50 22.04 329 ILE B CA 1
ATOM 5234 C C . ILE B 1 348 ? 22.215 61.907 32.585 1.00 22.70 329 ILE B C 1
ATOM 5235 O O . ILE B 1 348 ? 22.368 62.656 31.610 1.00 21.90 329 ILE B O 1
ATOM 5244 N N . ASN B 1 349 ? 21.983 62.375 33.817 1.00 20.37 330 ASN B N 1
ATOM 5245 C CA . ASN B 1 349 ? 22.059 63.832 34.092 1.00 22.77 330 ASN B CA 1
ATOM 5246 C C . ASN B 1 349 ? 23.383 64.511 33.645 1.00 23.85 330 ASN B C 1
ATOM 5247 O O . ASN B 1 349 ? 23.335 65.641 33.158 1.00 24.57 330 ASN B O 1
ATOM 5252 N N . THR B 1 350 ? 24.530 63.802 33.733 1.00 23.22 331 THR B N 1
ATOM 5253 C CA . THR B 1 350 ? 25.838 64.373 33.277 1.00 25.55 331 THR B CA 1
ATOM 5254 C C . THR B 1 350 ? 25.911 64.608 31.761 1.00 27.11 331 THR B C 1
ATOM 5255 O O . THR B 1 350 ? 26.764 65.372 31.290 1.00 30.26 331 THR B O 1
ATOM 5259 N N . PHE B 1 351 ? 25.032 63.951 31.003 1.00 29.01 332 PHE B N 1
ATOM 5260 C CA . PHE B 1 351 ? 24.906 64.197 29.563 1.00 30.84 332 PHE B CA 1
ATOM 5261 C C . PHE B 1 351 ? 24.124 65.482 29.221 1.00 31.68 332 PHE B C 1
ATOM 5262 O O . PHE B 1 351 ? 24.042 65.825 28.053 1.00 33.55 332 PHE B O 1
ATOM 5270 N N . GLY B 1 352 ? 23.565 66.188 30.221 1.00 31.49 333 GLY B N 1
ATOM 5271 C CA . GLY B 1 352 ? 22.715 67.366 29.985 1.00 32.15 333 GLY B CA 1
ATOM 5272 C C . GLY B 1 352 ? 21.245 67.070 29.660 1.00 31.39 333 GLY B C 1
ATOM 5273 O O . GLY B 1 352 ? 20.560 67.932 29.128 1.00 33.00 333 GLY B O 1
ATOM 5274 N N . ILE B 1 353 ? 20.770 65.857 29.973 1.00 28.78 334 ILE B N 1
ATOM 5275 C CA . ILE B 1 353 ? 19.357 65.483 29.808 1.00 27.98 334 ILE B CA 1
ATOM 5276 C C . ILE B 1 353 ? 18.767 65.478 31.223 1.00 25.27 334 ILE B C 1
ATOM 5277 O O . ILE B 1 353 ? 19.112 64.599 32.004 1.00 24.06 334 ILE B O 1
ATOM 5282 N N . PRO B 1 354 ? 17.960 66.511 31.591 1.00 25.85 335 PRO B N 1
ATOM 5283 C CA . PRO B 1 354 ? 17.360 66.530 32.936 1.00 25.66 335 PRO B CA 1
ATOM 5284 C C . PRO B 1 354 ? 16.571 65.250 33.250 1.00 24.13 335 PRO B C 1
ATOM 5285 O O . PRO B 1 354 ? 15.687 64.850 32.469 1.00 20.49 335 PRO B O 1
ATOM 5289 N N . SER B 1 355 ? 16.960 64.584 34.344 1.00 24.06 336 SER B N 1
ATOM 5290 C CA . SER B 1 355 ? 16.433 63.284 34.708 1.00 22.09 336 SER B CA 1
ATOM 5291 C C . SER B 1 355 ? 16.065 63.217 36.195 1.00 22.92 336 SER B C 1
ATOM 5292 O O . SER B 1 355 ? 16.824 63.682 37.060 1.00 25.89 336 SER B O 1
ATOM 5295 N N . VAL B 1 356 ? 14.887 62.657 36.474 1.00 21.53 337 VAL B N 1
ATOM 5296 C CA . VAL B 1 356 ? 14.412 62.407 37.833 1.00 19.60 337 VAL B CA 1
ATOM 5297 C C . VAL B 1 356 ? 14.079 60.946 37.929 1.00 18.82 337 VAL B C 1
ATOM 5298 O O . VAL B 1 356 ? 14.002 60.263 36.916 1.00 20.16 337 VAL B O 1
ATOM 5302 N N . ILE B 1 357 ? 13.943 60.464 39.159 1.00 18.47 338 ILE B N 1
ATOM 5303 C CA . ILE B 1 357 ? 13.846 59.047 39.444 1.00 18.91 338 ILE B CA 1
ATOM 5304 C C . ILE B 1 357 ? 12.457 58.798 40.069 1.00 18.94 338 ILE B C 1
ATOM 5305 O O . ILE B 1 357 ? 12.142 59.357 41.115 1.00 16.74 338 ILE B O 1
ATOM 5310 N N . LEU B 1 358 ? 11.631 57.994 39.390 1.00 18.80 339 LEU B N 1
ATOM 5311 C CA . LEU B 1 358 ? 10.271 57.670 39.841 1.00 17.21 339 LEU B CA 1
ATOM 5312 C C . LEU B 1 358 ? 10.285 56.515 40.838 1.00 16.98 339 LEU B C 1
ATOM 5313 O O . LEU B 1 358 ? 10.937 55.495 40.607 1.00 17.38 339 LEU B O 1
ATOM 5318 N N . GLY B 1 359 ? 9.555 56.681 41.942 1.00 16.53 340 GLY B N 1
ATOM 5319 C CA . GLY B 1 359 ? 9.227 55.590 42.837 1.00 17.00 340 GLY B CA 1
ATOM 5320 C C . GLY B 1 359 ? 8.585 54.376 42.172 1.00 18.15 340 GLY B C 1
ATOM 5321 O O . GLY B 1 359 ? 7.587 54.503 41.451 1.00 17.96 340 GLY B O 1
ATOM 5322 N N . VAL B 1 360 ? 9.184 53.207 42.411 1.00 17.91 341 VAL B N 1
ATOM 5323 C CA . VAL B 1 360 ? 8.705 51.915 41.905 1.00 15.78 341 VAL B CA 1
ATOM 5324 C C . VAL B 1 360 ? 7.832 51.196 42.933 1.00 18.04 341 VAL B C 1
ATOM 5325 O O . VAL B 1 360 ? 6.916 50.450 42.582 1.00 20.06 341 VAL B O 1
ATOM 5329 N N . GLY B 1 361 ? 8.139 51.406 44.207 1.00 19.15 342 GLY B N 1
ATOM 5330 C CA . GLY B 1 361 ? 7.413 50.809 45.288 1.00 19.81 342 GLY B CA 1
ATOM 5331 C C . GLY B 1 361 ? 7.841 49.394 45.626 1.00 21.70 342 GLY B C 1
ATOM 5332 O O . GLY B 1 361 ? 7.168 48.745 46.433 1.00 20.81 342 GLY B O 1
ATOM 5333 N N . TYR B 1 362 ? 8.939 48.907 45.034 1.00 19.79 343 TYR B N 1
ATOM 5334 C CA . TYR B 1 362 ? 9.587 47.688 45.524 1.00 21.50 343 TYR B CA 1
ATOM 5335 C C . TYR B 1 362 ? 10.082 47.809 47.002 1.00 20.27 343 TYR B C 1
ATOM 5336 O O . TYR B 1 362 ? 10.374 48.881 47.477 1.00 19.60 343 TYR B O 1
ATOM 5345 N N . GLU B 1 363 ? 10.095 46.691 47.713 1.00 19.90 344 GLU B N 1
ATOM 5346 C CA . GLU B 1 363 ? 10.403 46.679 49.155 1.00 21.81 344 GLU B CA 1
ATOM 5347 C C . GLU B 1 363 ? 11.356 45.562 49.460 1.00 21.18 344 GLU B C 1
ATOM 5348 O O . GLU B 1 363 ? 11.308 44.499 48.800 1.00 20.47 344 GLU B O 1
ATOM 5354 N N . LYS B 1 364 ? 12.201 45.796 50.476 1.00 22.47 345 LYS B N 1
ATOM 5355 C CA . LYS B 1 364 ? 13.204 44.851 50.945 1.00 23.20 345 LYS B CA 1
ATOM 5356 C C . LYS B 1 364 ? 14.145 44.397 49.827 1.00 22.83 345 LYS B C 1
ATOM 5357 O O . LYS B 1 364 ? 14.521 43.217 49.752 1.00 25.99 345 LYS B O 1
ATOM 5363 N N . ILE B 1 365 ? 14.532 45.344 48.970 1.00 22.88 346 ILE B N 1
ATOM 5364 C CA . ILE B 1 365 ? 15.320 45.040 47.787 1.00 23.13 346 ILE B CA 1
ATOM 5365 C C . ILE B 1 365 ? 16.711 44.580 48.212 1.00 25.02 346 ILE B C 1
ATOM 5366 O O . ILE B 1 365 ? 17.145 44.864 49.337 1.00 25.96 346 ILE B O 1
ATOM 5371 N N . HIS B 1 366 ? 17.349 43.792 47.352 1.00 24.38 347 HIS B N 1
ATOM 5372 C CA . HIS B 1 366 ? 18.693 43.224 47.592 1.00 26.51 347 HIS B CA 1
ATOM 5373 C C . HIS B 1 366 ? 18.747 42.185 48.716 1.00 28.09 347 HIS B C 1
ATOM 5374 O O . HIS B 1 366 ? 19.815 41.923 49.269 1.00 30.27 347 HIS B O 1
ATOM 5381 N N . THR B 1 367 ? 17.602 41.614 49.067 1.00 28.20 348 THR B N 1
ATOM 5382 C CA . THR B 1 367 ? 17.515 40.575 50.090 1.00 27.28 348 THR B CA 1
ATOM 5383 C C . THR B 1 367 ? 16.553 39.529 49.560 1.00 26.05 348 THR B C 1
ATOM 5384 O O . THR B 1 367 ? 15.744 39.821 48.669 1.00 23.27 348 THR B O 1
ATOM 5388 N N . THR B 1 368 ? 16.601 38.338 50.138 1.00 27.22 349 THR B N 1
ATOM 5389 C CA . THR B 1 368 ? 15.679 37.264 49.745 1.00 28.48 349 THR B CA 1
ATOM 5390 C C . THR B 1 368 ? 14.223 37.445 50.236 1.00 27.91 349 THR B C 1
ATOM 5391 O O . THR B 1 368 ? 13.353 36.643 49.859 1.00 29.07 349 THR B O 1
ATOM 5395 N N . ASN B 1 369 ? 13.971 38.458 51.086 1.00 26.78 350 ASN B N 1
ATOM 5396 C CA . ASN B 1 369 ? 12.612 38.884 51.433 1.00 26.78 350 ASN B CA 1
ATOM 5397 C C . ASN B 1 369 ? 12.010 39.921 50.487 1.00 26.17 350 ASN B C 1
ATOM 5398 O O . ASN B 1 369 ? 10.901 40.394 50.743 1.00 25.49 350 ASN B O 1
ATOM 5403 N N . GLU B 1 370 ? 12.709 40.269 49.395 1.00 24.31 351 GLU B N 1
ATOM 5404 C CA . GLU B 1 370 ? 12.207 41.255 48.420 1.00 24.41 351 GLU B CA 1
ATOM 5405 C C . GLU B 1 370 ? 10.802 40.913 47.974 1.00 24.25 351 GLU B C 1
ATOM 5406 O O . GLU B 1 370 ? 10.467 39.731 47.791 1.00 26.74 351 GLU B O 1
ATOM 5412 N N . ARG B 1 371 ? 9.973 41.937 47.847 1.00 23.01 352 ARG B N 1
ATOM 5413 C CA . ARG B 1 371 ? 8.626 41.742 47.409 1.00 23.40 352 ARG B CA 1
ATOM 5414 C C . ARG B 1 371 ? 8.123 42.945 46.658 1.00 24.13 352 ARG B C 1
ATOM 5415 O O . ARG B 1 371 ? 8.643 44.063 46.822 1.00 22.53 352 ARG B O 1
ATOM 5431 N N . PRO B 1 373 ? 4.439 44.994 45.684 1.00 21.92 354 PRO B N 1
ATOM 5432 C CA . PRO B 1 373 ? 2.987 45.076 45.781 1.00 22.61 354 PRO B CA 1
ATOM 5433 C C . PRO B 1 373 ? 2.387 45.133 44.391 1.00 21.21 354 PRO B C 1
ATOM 5434 O O . PRO B 1 373 ? 2.896 45.876 43.551 1.00 20.42 354 PRO B O 1
ATOM 5438 N N . ILE B 1 374 ? 1.350 44.328 44.148 1.00 19.30 355 ILE B N 1
ATOM 5439 C CA . ILE B 1 374 ? 0.700 44.273 42.834 1.00 21.93 355 ILE B CA 1
ATOM 5440 C C . ILE B 1 374 ? 0.075 45.641 42.481 1.00 20.86 355 ILE B C 1
ATOM 5441 O O . ILE B 1 374 ? 0.247 46.132 41.355 1.00 19.51 355 ILE B O 1
ATOM 5446 N N . LYS B 1 375 ? -0.579 46.271 43.463 1.00 20.65 356 LYS B N 1
ATOM 5447 C CA . LYS B 1 375 ? -1.183 47.610 43.290 1.00 20.36 356 LYS B CA 1
ATOM 5448 C C . LYS B 1 375 ? -0.166 48.664 42.847 1.00 17.24 356 LYS B C 1
ATOM 5449 O O . LYS B 1 375 ? -0.492 49.511 42.023 1.00 18.34 356 LYS B O 1
ATOM 5455 N N . SER B 1 376 ? 1.047 48.605 43.402 1.00 19.02 357 SER B N 1
ATOM 5456 C CA . SER B 1 376 ? 2.159 49.481 42.978 1.00 18.51 357 SER B CA 1
ATOM 5457 C C . SER B 1 376 ? 2.622 49.210 41.530 1.00 16.87 357 SER B C 1
ATOM 5458 O O . SER B 1 376 ? 2.924 50.137 40.784 1.00 16.38 357 SER B O 1
ATOM 5461 N N . LEU B 1 377 ? 2.701 47.947 41.143 1.00 18.56 358 LEU B N 1
ATOM 5462 C CA . LEU B 1 377 ? 3.050 47.610 39.749 1.00 17.57 358 LEU B CA 1
ATOM 5463 C C . LEU B 1 377 ? 2.002 48.187 38.782 1.00 16.09 358 LEU B C 1
ATOM 5464 O O . LEU B 1 377 ? 2.361 48.797 37.784 1.00 15.31 358 LEU B O 1
ATOM 5469 N N . ASN B 1 378 ? 0.722 48.025 39.122 1.00 16.10 359 ASN B N 1
ATOM 5470 C CA . ASN B 1 378 ? -0.401 48.577 38.326 1.00 18.05 359 ASN B CA 1
ATOM 5471 C C . ASN B 1 378 ? -0.346 50.103 38.219 1.00 19.57 359 ASN B C 1
ATOM 5472 O O . ASN B 1 378 ? -0.535 50.653 37.147 1.00 20.70 359 ASN B O 1
ATOM 5477 N N . LEU B 1 379 ? -0.110 50.776 39.349 1.00 21.83 360 LEU B N 1
ATOM 5478 C CA . LEU B 1 379 ? -0.021 52.251 39.371 1.00 20.17 360 LEU B CA 1
ATOM 5479 C C . LEU B 1 379 ? 1.222 52.770 38.630 1.00 17.94 360 LEU B C 1
ATOM 5480 O O . LEU B 1 379 ? 1.125 53.747 37.919 1.00 18.21 360 LEU B O 1
ATOM 5485 N N . LEU B 1 380 ? 2.367 52.101 38.782 1.00 18.35 361 LEU B N 1
ATOM 5486 C CA . LEU B 1 380 ? 3.603 52.509 38.076 1.00 17.78 361 LEU B CA 1
ATOM 5487 C C . LEU B 1 380 ? 3.389 52.502 36.570 1.00 18.14 361 LEU B C 1
ATOM 5488 O O . LEU B 1 380 ? 3.692 53.479 35.898 1.00 20.03 361 LEU B O 1
ATOM 5493 N N . ALA B 1 381 ? 2.872 51.383 36.062 1.00 18.80 362 ALA B N 1
ATOM 5494 C CA . ALA B 1 381 ? 2.489 51.239 34.659 1.00 19.33 362 ALA B CA 1
ATOM 5495 C C . ALA B 1 381 ? 1.489 52.310 34.185 1.00 20.18 362 ALA B C 1
ATOM 5496 O O . ALA B 1 381 ? 1.678 52.916 33.121 1.00 18.90 362 ALA B O 1
ATOM 5498 N N . SER B 1 382 ? 0.450 52.554 34.992 1.00 19.68 363 SER B N 1
ATOM 5499 C CA . SER B 1 382 ? -0.508 53.656 34.748 1.00 21.01 363 SER B CA 1
ATOM 5500 C C . SER B 1 382 ? 0.159 55.018 34.759 1.00 20.85 363 SER B C 1
ATOM 5501 O O . SER B 1 382 ? -0.190 55.854 33.928 1.00 20.51 363 SER B O 1
ATOM 5504 N N . GLN B 1 383 ? 1.126 55.233 35.675 1.00 18.41 364 GLN B N 1
ATOM 5505 C CA . GLN B 1 383 ? 1.866 56.509 35.753 1.00 18.23 364 GLN B CA 1
ATOM 5506 C C . GLN B 1 383 ? 2.755 56.758 34.538 1.00 18.15 364 GLN B C 1
ATOM 5507 O O . GLN B 1 383 ? 2.800 57.887 34.048 1.00 19.68 364 GLN B O 1
ATOM 5513 N N . VAL B 1 384 ? 3.482 55.740 34.093 1.00 18.17 365 VAL B N 1
ATOM 5514 C CA . VAL B 1 384 ? 4.351 55.862 32.908 1.00 18.03 365 VAL B CA 1
ATOM 5515 C C . VAL B 1 384 ? 3.506 56.170 31.651 1.00 20.80 365 VAL B C 1
ATOM 5516 O O . VAL B 1 384 ? 3.876 57.060 30.843 1.00 20.60 365 VAL B O 1
ATOM 5520 N N . LEU B 1 385 ? 2.355 55.502 31.529 1.00 20.30 366 LEU B N 1
ATOM 5521 C CA . LEU B 1 385 ? 1.383 55.832 30.467 1.00 22.28 366 LEU B CA 1
ATOM 5522 C C . LEU B 1 385 ? 0.936 57.295 30.558 1.00 21.93 366 LEU B C 1
ATOM 5523 O O . LEU B 1 385 ? 0.937 58.007 29.545 1.00 22.10 366 LEU B O 1
ATOM 5528 N N . GLU B 1 386 ? 0.563 57.716 31.766 1.00 30.50 367 GLU B N 1
ATOM 5529 C CA . GLU B 1 386 ? 0.068 59.065 32.017 1.00 30.18 367 GLU B CA 1
ATOM 5530 C C . GLU B 1 386 ? 1.113 60.146 31.663 1.00 25.96 367 GLU B C 1
ATOM 5531 O O . GLU B 1 386 ? 0.769 61.143 31.060 1.00 27.60 367 GLU B O 1
ATOM 5537 N N . ILE B 1 387 ? 2.365 59.922 32.052 1.00 24.94 368 ILE B N 1
ATOM 5538 C CA . ILE B 1 387 ? 3.508 60.789 31.675 1.00 23.87 368 ILE B CA 1
ATOM 5539 C C . ILE B 1 387 ? 3.643 60.956 30.157 1.00 25.25 368 ILE B C 1
ATOM 5540 O O . ILE B 1 387 ? 3.817 62.074 29.661 1.00 26.72 368 ILE B O 1
ATOM 5545 N N . ILE B 1 388 ? 3.518 59.850 29.430 1.00 26.85 369 ILE B N 1
ATOM 5546 C CA . ILE B 1 388 ? 3.600 59.860 27.959 1.00 27.39 369 ILE B CA 1
ATOM 5547 C C . ILE B 1 388 ? 2.459 60.678 27.345 1.00 28.56 369 ILE B C 1
ATOM 5548 O O . ILE B 1 388 ? 2.698 61.463 26.414 1.00 26.55 369 ILE B O 1
ATOM 5553 N N . LYS B 1 389 ? 1.251 60.537 27.905 1.00 29.26 370 LYS B N 1
ATOM 5554 C CA . LYS B 1 389 ? 0.073 61.308 27.451 1.00 31.57 370 LYS B CA 1
ATOM 5555 C C . LYS B 1 389 ? 0.191 62.801 27.756 1.00 30.58 370 LYS B C 1
ATOM 5556 O O . LYS B 1 389 ? -0.215 63.613 26.942 1.00 30.56 370 LYS B O 1
ATOM 5562 N N . ILE B 1 390 ? 0.750 63.150 28.920 1.00 28.21 371 ILE B N 1
ATOM 5563 C CA . ILE B 1 390 ? 0.937 64.564 29.298 1.00 30.30 371 ILE B CA 1
ATOM 5564 C C . ILE B 1 390 ? 1.963 65.255 28.401 1.00 30.84 371 ILE B C 1
ATOM 5565 O O . ILE B 1 390 ? 1.708 66.352 27.898 1.00 33.57 371 ILE B O 1
ATOM 5570 N N . VAL B 1 391 ? 3.084 64.583 28.169 1.00 30.21 372 VAL B N 1
ATOM 5571 C CA . VAL B 1 391 ? 4.109 65.037 27.207 1.00 32.24 372 VAL B CA 1
ATOM 5572 C C . VAL B 1 391 ? 3.534 65.170 25.783 1.00 35.80 372 VAL B C 1
ATOM 5573 O O . VAL B 1 391 ? 3.840 66.138 25.081 1.00 38.44 372 VAL B O 1
ATOM 5577 N N . ALA B 1 392 ? 2.649 64.241 25.403 1.00 36.33 373 ALA B N 1
ATOM 5578 C CA . ALA B 1 392 ? 1.977 64.276 24.104 1.00 38.37 373 ALA B CA 1
ATOM 5579 C C . ALA B 1 392 ? 0.978 65.436 23.905 1.00 43.27 373 ALA B C 1
ATOM 5580 O O . ALA B 1 392 ? 0.614 65.685 22.765 1.00 41.94 373 ALA B O 1
ATOM 5582 N N . ARG B 1 393 ? 0.543 66.113 24.992 1.00 44.86 374 ARG B N 1
ATOM 5583 C CA A ARG B 1 393 ? -0.382 67.267 24.876 0.60 50.45 374 ARG B CA 1
ATOM 5584 C CA B ARG B 1 393 ? -0.392 67.250 24.918 0.40 50.98 374 ARG B CA 1
ATOM 5585 C C . ARG B 1 393 ? 0.269 68.621 25.220 1.00 54.98 374 ARG B C 1
ATOM 5586 O O . ARG B 1 393 ? -0.427 69.630 25.319 1.00 61.79 374 ARG B O 1
ATOM 5601 N N . GLN B 1 394 ? 1.612 68.668 25.339 1.00 55.57 375 GLN B N 1
ATOM 5602 C CA . GLN B 1 394 ? 2.333 69.961 25.509 1.00 60.88 375 GLN B CA 1
ATOM 5603 C C . GLN B 1 394 ? 2.388 70.749 24.182 1.00 65.98 375 GLN B C 1
ATOM 5604 O O . GLN B 1 394 ? 3.365 70.683 23.431 1.00 66.94 375 GLN B O 1
#

Sequence (730 aa):
GINEQRLLNTFLELVQIDSETGNESTIQPILKEKFIALGLDDVKEDEAAKHPKLGANNLVCTNSTIEVPKLYLTSHDTVVPAINVKPIVKDDGYIYSDGTTILGADDKAGLAALEVLQQVIKEQQIPHGQIQFVITVGEESGLIGAKELNSELLDADFGYAIDASADVGTTVVGAPTQLIISAKIIGKTTAHASTPKEGVSAINIAAKAISSRKLGQVDEITTANIGKFHGGSATNIVADEVILLEAEARSHHDPERIKTQVKHTDVFETTASELGGKAEVTVVEQSYPGFKINDNEAVVKIAQESARNLGLSANNTIISSGGGSDGSIINTFGIPSVILGVGYEKKIHTTNERPIKSLNLLASQVLEIIKIVARQGINEQRLLNTFLELVQIDSETGNESTIQPILKEKFIALGLDVKEDEAAKHPKLGANNLVCTNSTIEVPKLYLTSHDTVVPAINVKPIVKDDGYIYSDGTTILGADDKAGLAALEVLQVIKEQQIPHGQIQFVITVGEESGLIGAKELNSELLDADFGYAIDASADVGTTVVGAPTQLISAKIIGKTAHASTPKEGVSAINIAAKAISRKLGQVDEITTANIGKFHHGGSATNIVADEVILEAEARSHHDPERIKTQVKHTDVFETTASELGGKAEVTVEQSYPGFKINDNEAVVKIAQESARNLGLSANTIISGGGSDGSIIINTFGIPSVILGVGYEKIHTTNERPIKSLNLLASQVLEIIKIVARRQ

InterPro domains:
  IPR001261 ArgE/DapE/ACY1/CPG2/YscS, conserved site [PS00758] (74-83)
  IPR001261 ArgE/DapE/ACY1/CPG2/YscS, conserved site [PS00759] (108-146)
  IPR002933 Peptidase M20 [PF01546] (76-363)
  IPR008007 Peptidase M42 [PIRSF001123] (7-369)
  IPR010162 Methylformimidoylglutamase-like [TIGR01883] (6-369)
  IPR011650 Peptidase M20, dimerisation domain [PF07687] (188-274)
  IPR036264 Bacterial exopeptidase dimerisation domain [SSF55031] (185-290)

Radius of gyration: 36.65 Å; Cα contacts (8 Å, |Δi|>4): 1971; chains: 2; bounding box: 98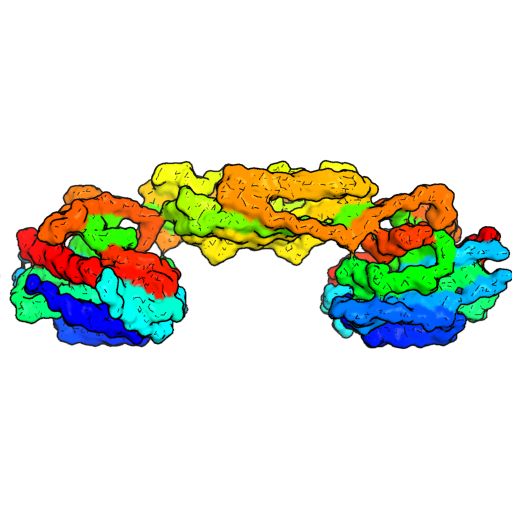×69×84 Å

B-factor: mean 25.52, std 8.87, range [9.84, 86.84]

Solvent-accessible surface area: 29049 Å² total

Organism: Staphylococcus aureus (strain Mu50 / ATCC 700699) (NCBI:txid158878)

Foldseek 3Di:
DLPLVQLVVQLQVLLQFAFAAQQNQRVVVVLVVLLVVLPWDKDWDPLCVPNRHPGTKIKTKAFPPQFFAEEEEAEHAHPPRHRWDWDQDPVQKIATPLPTHRPVRPSLSVSLSSLSVCCSVVVAGFHMYIYIYFGRQVVQLSRLVRDPCVSDDGQAYEYQGDQDFFLEWAQKEKWKKKKKKKFKAKDFQVCPVVIFASVVLVVVLVVVQAACNDPFKHKDFDDWDWDDDPGMRIGIIMIMMMMIGLDVVVRVVVNVSCVSSAVSSVVRHIGMDMDDDTSFHMDGHDCPDPHLVLSLVLSVVLVHDSHYHHDHHDGSQRSVVVVVHHYMYGHQNWPPGPGSGTMHSVSSVSSSSSVSSSRNVSRVD/DLDLVQLVVQLQVLLQFAFAALQRQRVVVVLQVLLVVLPWDKDFDPLCVPNSHPGTKIKTKAAPPQFFAEEEEAEHAHPPRHRWDWDQDPVFKIATPLPTHSCVRPSLSVSLSSLSVVCVVVVAGFHMYIYIYFGRQVVQLSRLVRDPCVSDDGQAYEYQGDADFFLEWAQKEKWKKKKKKKFKAKDFQVCPVVIFASVVLVVVLVVPQAACNDPFKHKDFPDWDWDDDPGMRIGIIIIMMMMIGQDPVVRVVVNVSCCSSAVSSVVRHIGMDMDDDTSFHMDGHDCPDPRLVLSLVLCVVLVHDSHYHHDHHDGSQRSVVVVVHRYMYGHQNWPPGPHSRTMHSVSSVSNSSSVSSSRNVSSVD